Protein 3WI3 (pdb70)

GO terms:
  GO:0000775 chromosome, centromeric region (C, IDA)
  GO:0000785 chromatin (C, IDA)
  GO:0003682 chromatin binding (F, IDA)
  GO:0000727 double-strand break repair via break-induced replication (P, IMP)
  GO:0005634 nucleus (C, HDA)
  GO:0006260 DNA replication (P, IMP)
  GO:0006270 DNA replication initiation (P, IMP)
  GO:0031261 DNA replication preinitiation complex (C, IPI)
  GO:0005515 protein binding (F, IPI)

Organism: Saccharomyces cerevisiae (strain ATCC 204508 / S288c) (NCBI:txid559292)

Foldseek 3Di:
DPDLLLLLLLLLLCQLLVLVDFCQCCQPPSLVVSLVVLCVPVHVPCSLPVSLVSLCVLAAFPVRLCCCQVVVVLQDADPDPSSRVSSVVSCCQQANPDPPRDDCSSVLSSLLSSLSVLLVNLVSLLSNCLSVVNLVCLVPHVSLVRNVVSLVVNQVSLVVLVVDDRVSVVSSVLCNDLVDCNHPNNVLPVPCCVRRCVGNVSVSVSSCCSRPNVD/DLPLLLQLLLLLLCQLLVQDDPCCCVPVPSLVVSQVSLCVPVHVVDSLVVSLVSLCVPQAFPVRLCCCQVVVVLLPADPDVSSRVSSVVSCCQQAVPPPPHDVVSSVLSSLSSSLSVLLVNLVSLLVNCLSVVVLVVLCVSLVRNVVSLVVNQVSLVPLVVDDPPHSVVSSVLCNPLCDCNHLNNVLPRPCCVRRCVGNVSVSVSSCVSRPD/DLQLVLLLLCPLLVQQDQCCCCQVPSLVVLLVVLCPPVHPPPSLVVSLVSLCVLAAFPVRLCCCQVVVVLLPADPDVSSRVSSVVSCCVAAVPDPPHDVVSVVLSSLSSSLSVLLVNLSSLLVNCLSVVNLVVLVSVVRNLVSLVVNLVSVVVLVPDPVHSVVSSVLCNPLCDCNHLNNVLVVPCCVRRCVRRVSSSVSSVVSND

CATH classification: 1.20.58.2130

Radius of gyration: 31.84 Å; Cα contacts (8 Å, |Δi|>4): 754; chains: 3; bounding box: 49×96×80 Å

Nearest PDB structures (foldseek):
  3wi3-assembly3_C  TM=1.005E+00  e=5.062E-27  Saccharomyces cerevisiae S288C
  3wi3-assembly2_B  TM=9.976E-01  e=1.061E-24  Saccharomyces cerevisiae S288C
  3wi3-assembly1_A  TM=9.927E-01  e=1.662E-24  Saccharomyces cerevisiae S288C
  8j09-assembly1_A  TM=9.870E-01  e=1.083E-22  Saccharomyces cerevisiae S288C
  4u5a-assembly2_B  TM=2.852E-01  e=7.194E+00  Plasmodium berghei

InterPro domains:
  IPR013948 DNA replication regulator Sld3, C-terminal [PF08639] (156-646)
  IPR041393 Sld3, N-terminal [PF18523] (6-121)
  IPR042511 DNA replication regulator Sld3 [PTHR28067] (29-653)

Solvent-accessible surface area: 30692 Å² total; per-residue (Å²): 140,117,64,18,106,75,26,3,18,5,35,1,19,38,7,0,6,25,14,114,35,71,2,21,100,1,10,124,47,2,2,65,154,2,37,68,48,0,89,123,135,90,29,89,149,48,15,100,126,18,0,36,56,5,0,82,128,15,15,24,48,29,122,98,4,123,66,32,17,83,88,103,69,6,47,91,105,42,123,36,107,23,1,19,89,36,23,114,84,4,28,52,93,2,28,101,132,18,170,91,108,72,122,50,4,57,46,10,0,17,26,8,1,56,8,23,0,2,8,0,0,1,0,1,0,1,14,0,0,22,17,59,115,50,19,157,49,11,173,137,121,122,51,4,90,37,0,26,55,0,0,12,82,6,8,20,13,38,13,62,14,14,12,98,171,35,66,0,51,106,28,59,126,14,6,66,38,89,75,84,30,38,4,13,31,0,1,8,70,114,0,0,70,61,68,2,56,198,105,6,56,60,0,0,88,28,1,45,74,35,13,52,6,114,95,150,111,58,3,106,75,25,1,16,7,37,2,13,49,8,0,7,35,9,109,54,85,1,29,104,2,11,125,44,2,4,73,145,0,47,66,40,0,92,123,112,89,28,93,147,55,20,109,133,21,1,26,54,10,0,71,106,19,21,21,42,30,117,99,3,123,69,31,19,35,71,26,64,6,18,50,96,39,123,35,108,23,1,18,119,44,3,39,87,1,1,46,112,10,0,32,119,24,174,123,80,48,8,55,9,7,39,13,0,19,30,7,1,59,7,24,0,2,8,0,0,0,0,1,0,1,14,0,0,25,29,68,120,44,17,162,79,29,214,125,46,18,98,32,0,39,53,0,0,9,79,6,6,20,13,40,8,96,19,8,10,133,97,147,44,29,3,104,60,12,59,150,17,8,54,47,100,69,76,44,35,5,16,35,0,0,1,67,106,0,0,64,55,57,2,59,147,106,7,54,47,0,1,90,54,0,38,94,36,20,74,59,130,111,56,3,26,27,38,2,16,48,6,0,5,38,10,98,40,76,1,22,102,2,7,101,41,2,4,50,138,4,56,71,70,6,132,127,130,141,28,89,142,65,16,94,117,21,0,34,58,62,0,82,170,16,27,23,45,23,122,98,3,124,70,33,20,81,83,37,66,6,20,46,85,41,123,41,105,48,1,17,119,39,0,55,101,4,0,47,111,7,0,35,127,27,170,117,83,48,8,53,9,6,38,12,0,19,30,8,1,58,7,24,0,2,8,0,0,2,0,0,0,1,28,0,0,34,40,60,127,52,14,219,89,56,135,47,23,88,29,0,36,48,0,0,42,73,4,27,91,13,40,108,115,18,75,94,117,194,92,77,2,118,84,25,45,134,20,5,75,51,148,74,94,36,36,5,18,44,0,2,8,70,114,0,0,66,68,61,6,58,200,132,0,54,101,0,0,102,60,0,60,122,67,16,160

Structure (mmCIF, N/CA/C/O backbone):
data_3WI3
#
_entry.id   3WI3
#
_cell.length_a   65.264
_cell.length_b   92.820
_cell.length_c   160.870
_cell.angle_alpha   90.000
_cell.angle_beta   90.000
_cell.angle_gamma   90.000
#
_symmetry.space_group_name_H-M   'P 21 21 21'
#
loop_
_entity.id
_entity.type
_entity.pdbx_description
1 polymer 'DNA replication regulator SLD3'
2 non-polymer 'SULFATE ION'
3 non-polymer 1,2-ETHANEDIOL
4 water water
#
loop_
_atom_site.group_PDB
_atom_site.id
_atom_site.type_symbol
_atom_site.label_atom_id
_atom_site.label_alt_id
_atom_site.label_comp_id
_atom_site.label_asym_id
_atom_site.label_entity_id
_atom_site.label_seq_id
_atom_site.pdbx_PDB_ins_code
_atom_site.Cartn_x
_atom_site.Cartn_y
_atom_site.Cartn_z
_atom_site.occupancy
_atom_site.B_iso_or_equiv
_atom_site.auth_seq_id
_atom_site.auth_comp_id
_atom_site.auth_asym_id
_atom_site.auth_atom_id
_atom_site.pdbx_PDB_model_num
ATOM 1 N N . TYR A 1 8 ? 26.005 74.995 85.978 1.00 96.79 154 TYR A N 1
ATOM 2 C CA . TYR A 1 8 ? 27.226 74.395 85.343 1.00 91.21 154 TYR A CA 1
ATOM 3 C C . TYR A 1 8 ? 26.926 73.966 83.920 1.00 88.16 154 TYR A C 1
ATOM 4 O O . TYR A 1 8 ? 26.239 72.963 83.687 1.00 93.74 154 TYR A O 1
ATOM 13 N N . SER A 1 9 ? 27.442 74.726 82.963 1.00 79.61 155 SER A N 1
ATOM 14 C CA . SER A 1 9 ? 27.179 74.424 81.577 1.00 77.69 155 SER A CA 1
ATOM 15 C C . SER A 1 9 ? 27.907 73.120 81.205 1.00 70.22 155 SER A C 1
ATOM 16 O O . SER A 1 9 ? 27.302 72.195 80.613 1.00 67.07 155 SER A O 1
ATOM 19 N N . ASP A 1 10 ? 29.180 73.011 81.598 1.00 61.90 156 ASP A N 1
ATOM 20 C CA . ASP A 1 10 ? 29.997 71.873 81.157 1.00 56.37 156 ASP A CA 1
ATOM 21 C C . ASP A 1 10 ? 29.525 70.610 81.866 1.00 49.67 156 ASP A C 1
ATOM 22 O O . ASP A 1 10 ? 29.497 70.571 83.058 1.00 51.26 156 ASP A O 1
ATOM 27 N N . PRO A 1 11 ? 29.078 69.596 81.121 1.00 49.01 157 PRO A N 1
ATOM 28 C CA . PRO A 1 11 ? 28.552 68.394 81.777 1.00 41.79 157 PRO A CA 1
ATOM 29 C C . PRO A 1 11 ? 29.517 67.731 82.781 1.00 40.66 157 PRO A C 1
ATOM 30 O O . PRO A 1 11 ? 29.067 67.265 83.824 1.00 35.77 157 PRO A O 1
ATOM 34 N N . LYS A 1 12 ? 30.809 67.697 82.485 1.00 40.36 158 LYS A N 1
ATOM 35 C CA . LYS A 1 12 ? 31.755 67.119 83.429 1.00 39.74 158 LYS A CA 1
ATOM 36 C C . LYS A 1 12 ? 31.741 67.885 84.776 1.00 37.91 158 LYS A C 1
ATOM 37 O O . LYS A 1 12 ? 31.812 67.292 85.874 1.00 37.80 158 LYS A O 1
ATOM 43 N N . GLU A 1 13 ? 31.665 69.192 84.713 1.00 35.89 159 GLU A N 1
ATOM 44 C CA . GLU A 1 13 ? 31.596 69.977 85.920 1.00 35.13 159 GLU A CA 1
ATOM 45 C C . GLU A 1 13 ? 30.263 69.799 86.622 1.00 31.87 159 GLU A C 1
ATOM 46 O O . GLU A 1 13 ? 30.208 69.751 87.837 1.00 30.95 159 GLU A O 1
ATOM 52 N N . TYR A 1 14 ? 29.197 69.639 85.861 1.00 30.04 160 TYR A N 1
ATOM 53 C CA . TYR A 1 14 ? 27.875 69.417 86.423 1.00 27.94 160 TYR A CA 1
ATOM 54 C C . TYR A 1 14 ? 27.883 68.134 87.297 1.00 25.89 160 TYR A C 1
ATOM 55 O O . TYR A 1 14 ? 27.422 68.140 88.424 1.00 25.55 160 TYR A O 1
ATOM 64 N N . ILE A 1 15 ? 28.297 67.024 86.744 1.00 24.58 161 ILE A N 1
ATOM 65 C CA . ILE A 1 15 ? 28.252 65.769 87.465 1.00 23.98 161 ILE A CA 1
ATOM 66 C C . ILE A 1 15 ? 29.244 65.778 88.664 1.00 22.85 161 ILE A C 1
ATOM 67 O O . ILE A 1 15 ? 28.896 65.331 89.713 1.00 22.27 161 ILE A O 1
ATOM 72 N N . GLU A 1 16 ? 30.430 66.343 88.518 1.00 24.15 162 GLU A N 1
ATOM 73 C CA . GLU A 1 16 ? 31.343 66.499 89.648 1.00 25.65 162 GLU A CA 1
ATOM 74 C C . GLU A 1 16 ? 30.630 67.244 90.789 1.00 26.71 162 GLU A C 1
ATOM 75 O O . GLU A 1 16 ? 30.615 66.798 91.979 1.00 25.72 162 GLU A O 1
ATOM 81 N N . SER A 1 17 ? 29.985 68.324 90.407 1.00 26.22 163 SER A N 1
ATOM 82 C CA . SER A 1 17 ? 29.184 69.114 91.345 1.00 26.80 163 SER A CA 1
ATOM 83 C C . SER A 1 17 ? 28.085 68.339 91.968 1.00 25.13 163 SER A C 1
ATOM 84 O O . SER A 1 17 ? 27.879 68.453 93.194 1.00 26.77 163 SER A O 1
ATOM 87 N N . LYS A 1 18 ? 27.388 67.522 91.204 1.00 24.19 164 LYS A N 1
ATOM 88 C CA . LYS A 1 18 ? 26.251 66.790 91.785 1.00 24.38 164 LYS A CA 1
ATOM 89 C C . LYS A 1 18 ? 26.677 65.573 92.598 1.00 22.58 164 LYS A C 1
ATOM 90 O O . LYS A 1 18 ? 26.056 65.239 93.599 1.00 22.36 164 LYS A O 1
ATOM 96 N N . TYR A 1 19 ? 27.716 64.885 92.150 1.00 21.10 165 TYR A N 1
ATOM 97 C CA . TYR A 1 19 ? 28.203 63.746 92.898 1.00 19.27 165 TYR A CA 1
ATOM 98 C C . TYR A 1 19 ? 28.648 64.212 94.319 1.00 18.44 165 TYR A C 1
ATOM 99 O O . TYR A 1 19 ? 28.165 63.692 95.347 1.00 18.01 165 TYR A O 1
ATOM 108 N N . TYR A 1 20 ? 29.488 65.225 94.372 1.00 18.62 166 TYR A N 1
ATOM 109 C CA . TYR A 1 20 ? 29.960 65.750 95.635 1.00 18.59 166 TYR A CA 1
ATOM 110 C C . TYR A 1 20 ? 28.904 66.478 96.498 1.00 19.64 166 TYR A C 1
ATOM 111 O O . TYR A 1 20 ? 28.940 66.399 97.707 1.00 19.12 166 TYR A O 1
ATOM 120 N N . ASP A 1 21 ? 27.908 67.084 95.876 1.00 22.91 167 ASP A N 1
ATOM 121 C CA . ASP A 1 21 ? 26.783 67.679 96.600 1.00 25.42 167 ASP A CA 1
ATOM 122 C C . ASP A 1 21 ? 26.075 66.524 97.188 1.00 23.45 167 ASP A C 1
ATOM 123 O O . ASP A 1 21 ? 25.706 66.580 98.357 1.00 23.92 167 ASP A O 1
ATOM 128 N N . ALA A 1 22 ? 25.832 65.481 96.400 1.00 21.78 168 ALA A N 1
ATOM 129 C CA . ALA A 1 22 ? 25.116 64.321 96.965 1.00 21.67 168 ALA A CA 1
ATOM 130 C C . ALA A 1 22 ? 25.837 63.698 98.162 1.00 21.11 168 ALA A C 1
ATOM 131 O O . ALA A 1 22 ? 25.224 63.433 99.236 1.00 21.98 168 ALA A O 1
ATOM 133 N N . LEU A 1 23 ? 27.138 63.516 98.011 1.00 19.33 169 LEU A N 1
ATOM 134 C CA . LEU A 1 23 ? 27.898 62.911 99.079 1.00 18.51 169 LEU A CA 1
ATOM 135 C C . LEU A 1 23 ? 27.934 63.779 100.323 1.00 19.36 169 LEU A C 1
ATOM 136 O O . LEU A 1 23 ? 27.507 63.338 101.371 1.00 19.49 169 LEU A O 1
ATOM 141 N N . PHE A 1 24 ? 28.406 65.014 100.198 1.00 20.39 170 PHE A N 1
ATOM 142 C CA . PHE A 1 24 ? 28.684 65.864 101.350 1.00 21.68 170 PHE A CA 1
ATOM 143 C C . PHE A 1 24 ? 27.469 66.534 101.933 1.00 24.97 170 PHE A C 1
ATOM 144 O O . PHE A 1 24 ? 27.464 67.040 103.067 1.00 26.41 170 PHE A O 1
ATOM 152 N N . SER A 1 25 ? 26.418 66.547 101.167 1.00 28.91 171 SER A N 1
ATOM 153 C CA . SER A 1 25 ? 25.232 67.218 101.594 1.00 32.76 171 SER A CA 1
ATOM 154 C C . SER A 1 25 ? 24.285 66.168 102.092 1.00 35.05 171 SER A C 1
ATOM 155 O O . SER A 1 25 ? 23.387 65.720 101.361 1.00 38.73 171 SER A O 1
ATOM 158 N N . ILE A 1 26 ? 24.463 65.863 103.348 1.00 33.93 172 ILE A N 1
ATOM 159 C CA . ILE A 1 26 ? 24.042 64.614 103.990 1.00 36.87 172 ILE A CA 1
ATOM 160 C C . ILE A 1 26 ? 22.546 64.537 104.325 1.00 37.88 172 ILE A C 1
ATOM 161 O O . ILE A 1 26 ? 21.966 63.473 104.406 1.00 39.98 172 ILE A O 1
ATOM 166 N N . HIS A 1 27 ? 21.939 65.692 104.495 1.00 43.36 173 HIS A N 1
ATOM 167 C CA . HIS A 1 27 ? 20.493 65.825 104.801 1.00 50.20 173 HIS A CA 1
ATOM 168 C C . HIS A 1 27 ? 19.667 65.686 103.488 1.00 54.10 173 HIS A C 1
ATOM 169 O O . HIS A 1 27 ? 18.437 65.706 103.541 1.00 59.37 173 HIS A O 1
ATOM 176 N N . THR A 1 28 ? 20.336 65.625 102.325 1.00 49.39 174 THR A N 1
ATOM 177 C CA . THR A 1 28 ? 19.679 65.580 101.013 1.00 50.09 174 THR A CA 1
ATOM 178 C C . THR A 1 28 ? 19.377 64.174 100.508 1.00 46.04 174 THR A C 1
ATOM 179 O O . THR A 1 28 ? 20.218 63.343 100.476 1.00 41.55 174 THR A O 1
ATOM 183 N N . PRO A 1 29 ? 18.146 63.925 100.064 1.00 50.34 175 PRO A N 1
ATOM 184 C CA . PRO A 1 29 ? 17.885 62.566 99.602 1.00 46.48 175 PRO A CA 1
ATOM 185 C C . PRO A 1 29 ? 18.666 62.167 98.363 1.00 44.47 175 PRO A C 1
ATOM 186 O O . PRO A 1 29 ? 18.755 62.935 97.411 1.00 50.20 175 PRO A O 1
ATOM 190 N N . LEU A 1 30 ? 19.146 60.939 98.336 1.00 38.80 176 LEU A N 1
ATOM 191 C CA . LEU A 1 30 ? 19.710 60.374 97.109 1.00 34.86 176 LEU A CA 1
ATOM 192 C C . LEU A 1 30 ? 18.743 60.248 95.941 1.00 35.42 176 LEU A C 1
ATOM 193 O O . LEU A 1 30 ? 19.121 60.300 94.769 1.00 32.21 176 LEU A O 1
ATOM 198 N N . ALA A 1 31 ? 17.463 60.134 96.258 1.00 38.43 177 ALA A N 1
ATOM 199 C CA . ALA A 1 31 ? 16.445 60.220 95.212 1.00 38.53 177 ALA A CA 1
ATOM 200 C C . ALA A 1 31 ? 16.583 61.450 94.303 1.00 37.44 177 ALA A C 1
ATOM 201 O O . ALA A 1 31 ? 16.255 61.375 93.128 1.00 40.13 177 ALA A O 1
ATOM 203 N N . TYR A 1 32 ? 17.065 62.573 94.823 1.00 38.51 178 TYR A N 1
ATOM 204 C CA . TYR A 1 32 ? 17.273 63.799 93.986 1.00 39.92 178 TYR A CA 1
ATOM 205 C C . TYR A 1 32 ? 18.483 63.587 93.044 1.00 35.30 178 TYR A C 1
ATOM 206 O O . TYR A 1 32 ? 18.441 63.918 91.872 1.00 36.54 178 TYR A O 1
ATOM 215 N N . PHE A 1 33 ? 19.566 63.012 93.543 1.00 30.61 179 PHE A N 1
ATOM 216 C CA . PHE A 1 33 ? 20.682 62.664 92.682 1.00 27.45 179 PHE A CA 1
ATOM 217 C C . PHE A 1 33 ? 20.184 61.802 91.530 1.00 28.38 179 PHE A C 1
ATOM 218 O O . PHE A 1 33 ? 20.566 62.032 90.391 1.00 28.99 179 PHE A O 1
ATOM 226 N N . VAL A 1 34 ? 19.305 60.857 91.794 1.00 29.13 180 VAL A N 1
ATOM 227 C CA . VAL A 1 34 ? 18.961 59.931 90.768 1.00 32.37 180 VAL A CA 1
ATOM 228 C C . VAL A 1 34 ? 17.946 60.478 89.814 1.00 38.22 180 VAL A C 1
ATOM 229 O O . VAL A 1 34 ? 18.117 60.355 88.619 1.00 41.22 180 VAL A O 1
ATOM 233 N N . LYS A 1 35 ? 16.837 60.990 90.330 1.00 45.87 181 LYS A N 1
ATOM 234 C CA . LYS A 1 35 ? 15.722 61.398 89.457 1.00 48.12 181 LYS A CA 1
ATOM 235 C C . LYS A 1 35 ? 15.925 62.736 88.795 1.00 44.56 181 LYS A C 1
ATOM 236 O O . LYS A 1 35 ? 15.330 63.018 87.779 1.00 44.61 181 LYS A O 1
ATOM 242 N N . SER A 1 36 ? 16.802 63.544 89.359 1.00 40.34 182 SER A N 1
ATOM 243 C CA . SER A 1 36 ? 17.066 64.835 88.818 1.00 38.49 182 SER A CA 1
ATOM 244 C C . SER A 1 36 ? 18.457 64.931 88.237 1.00 35.20 182 SER A C 1
ATOM 245 O O . SER A 1 36 ? 18.597 65.148 87.068 1.00 35.66 182 SER A O 1
ATOM 248 N N . ASN A 1 37 ? 19.498 64.722 89.010 1.00 33.40 183 ASN A N 1
ATOM 249 C CA . ASN A 1 37 ? 20.859 64.935 88.458 1.00 32.06 183 ASN A CA 1
ATOM 250 C C . ASN A 1 37 ? 21.281 63.948 87.353 1.00 31.03 183 ASN A C 1
ATOM 251 O O . ASN A 1 37 ? 21.789 64.315 86.314 1.00 31.60 183 ASN A O 1
ATOM 256 N N . LEU A 1 38 ? 21.075 62.682 87.578 1.00 30.91 184 LEU A N 1
ATOM 257 C CA . LEU A 1 38 ? 21.504 61.714 86.598 1.00 30.81 184 LEU A CA 1
ATOM 258 C C . LEU A 1 38 ? 20.695 61.843 85.324 1.00 31.26 184 LEU A C 1
ATOM 259 O O . LEU A 1 38 ? 21.270 61.749 84.232 1.00 30.36 184 LEU A O 1
ATOM 264 N N . VAL A 1 39 ? 19.386 62.079 85.465 1.00 31.72 185 VAL A N 1
ATOM 265 C CA . VAL A 1 39 ? 18.520 62.240 84.317 1.00 32.94 185 VAL A CA 1
ATOM 266 C C . VAL A 1 39 ? 19.005 63.433 83.493 1.00 35.21 185 VAL A C 1
ATOM 267 O O . VAL A 1 39 ? 19.204 63.297 82.275 1.00 37.10 185 VAL A O 1
ATOM 271 N N . ARG A 1 40 ? 19.198 64.604 84.112 1.00 36.07 186 ARG A N 1
ATOM 272 C CA . ARG A 1 40 ? 19.641 65.761 83.339 1.00 38.08 186 ARG A CA 1
ATOM 273 C C . ARG A 1 40 ? 20.957 65.492 82.621 1.00 35.98 186 ARG A C 1
ATOM 274 O O . ARG A 1 40 ? 21.165 65.913 81.471 1.00 36.45 186 ARG A O 1
ATOM 282 N N . LEU A 1 41 ? 21.863 64.788 83.278 1.00 33.56 187 LEU A N 1
ATOM 283 C CA . LEU A 1 41 ? 23.177 64.533 82.664 1.00 31.53 187 LEU A CA 1
ATOM 284 C C . LEU A 1 41 ? 22.981 63.655 81.441 1.00 31.41 187 LEU A C 1
ATOM 285 O O . LEU A 1 41 ? 23.665 63.777 80.449 1.00 32.64 187 LEU A O 1
ATOM 290 N N . LYS A 1 42 ? 22.086 62.707 81.557 1.00 31.24 188 LYS A N 1
ATOM 291 C CA . LYS A 1 42 ? 21.874 61.728 80.512 1.00 30.99 188 LYS A CA 1
ATOM 292 C C . LYS A 1 42 ? 21.266 62.456 79.307 1.00 31.88 188 LYS A C 1
ATOM 293 O O . LYS A 1 42 ? 21.765 62.308 78.182 1.00 30.82 188 LYS A O 1
ATOM 299 N N . ASN A 1 43 ? 20.278 63.314 79.563 1.00 32.63 189 ASN A N 1
ATOM 300 C CA . ASN A 1 43 ? 19.696 64.171 78.511 1.00 34.36 189 ASN A CA 1
ATOM 301 C C . ASN A 1 43 ? 20.715 64.964 77.766 1.00 33.45 189 ASN A C 1
ATOM 302 O O . ASN A 1 43 ? 20.726 64.982 76.541 1.00 33.87 189 ASN A O 1
ATOM 307 N N . THR A 1 44 ? 21.583 65.620 78.486 1.00 32.39 190 THR A N 1
ATOM 308 C CA . THR A 1 44 ? 22.619 66.434 77.871 1.00 32.58 190 THR A CA 1
ATOM 309 C C . THR A 1 44 ? 23.527 65.572 76.987 1.00 30.85 190 THR A C 1
ATOM 310 O O . THR A 1 44 ? 23.933 66.004 75.915 1.00 30.21 190 THR A O 1
ATOM 314 N N . CYS A 1 45 ? 23.843 64.355 77.432 1.00 29.07 191 CYS A N 1
ATOM 315 C CA . CYS A 1 45 ? 24.673 63.499 76.591 1.00 28.91 191 CYS A CA 1
ATOM 316 C C . CYS A 1 45 ? 23.873 63.035 75.380 1.00 30.46 191 CYS A C 1
ATOM 317 O O . CYS A 1 45 ? 24.402 62.958 74.274 1.00 30.53 191 CYS A O 1
ATOM 320 N N . ARG A 1 46 ? 22.599 62.726 75.572 1.00 32.21 192 ARG A N 1
ATOM 321 C CA . ARG A 1 46 ? 21.754 62.327 74.468 1.00 35.13 192 ARG A CA 1
ATOM 322 C C . ARG A 1 46 ? 21.825 63.388 73.353 1.00 36.09 192 ARG A C 1
ATOM 323 O O . ARG A 1 46 ? 22.157 63.085 72.219 1.00 36.80 192 ARG A O 1
ATOM 331 N N . THR A 1 47 ? 21.611 64.645 73.717 1.00 36.24 193 THR A N 1
ATOM 332 C CA . THR A 1 47 ? 21.648 65.788 72.801 1.00 37.27 193 THR A CA 1
ATOM 333 C C . THR A 1 47 ? 23.010 66.074 72.196 1.00 37.12 193 THR A C 1
ATOM 334 O O . THR A 1 47 ? 23.128 66.389 71.039 1.00 38.72 193 THR A O 1
ATOM 338 N N . LYS A 1 48 ? 24.047 66.000 72.983 1.00 37.12 194 LYS A N 1
ATOM 339 C CA . LYS A 1 48 ? 25.375 66.330 72.534 1.00 38.72 194 LYS A CA 1
ATOM 340 C C . LYS A 1 48 ? 25.957 65.223 71.648 1.00 38.24 194 LYS A C 1
ATOM 341 O O . LYS A 1 48 ? 26.481 65.495 70.577 1.00 39.44 194 LYS A O 1
ATOM 347 N N . TYR A 1 49 ? 25.842 63.971 72.070 1.00 36.78 195 TYR A N 1
ATOM 348 C CA . TYR A 1 49 ? 26.519 62.874 71.381 1.00 36.46 195 TYR A CA 1
ATOM 349 C C . TYR A 1 49 ? 25.588 62.106 70.449 1.00 35.93 195 TYR A C 1
ATOM 350 O O . TYR A 1 49 ? 26.051 61.364 69.630 1.00 37.24 195 TYR A O 1
ATOM 359 N N . GLY A 1 50 ? 24.290 62.276 70.570 1.00 35.72 196 GLY A N 1
ATOM 360 C CA . GLY A 1 50 ? 23.352 61.626 69.649 1.00 35.99 196 GLY A CA 1
ATOM 361 C C . GLY A 1 50 ? 22.784 60.402 70.284 1.00 34.91 196 GLY A C 1
ATOM 362 O O . GLY A 1 50 ? 23.398 59.840 71.170 1.00 33.51 196 GLY A O 1
ATOM 363 N N . SER A 1 51 ? 21.616 59.965 69.845 1.00 36.14 197 SER A N 1
ATOM 364 C CA . SER A 1 51 ? 21.008 58.755 70.395 1.00 36.48 197 SER A CA 1
ATOM 365 C C . SER A 1 51 ? 21.785 57.470 70.038 1.00 35.83 197 SER A C 1
ATOM 366 O O . SER A 1 51 ? 21.698 56.477 70.735 1.00 34.84 197 SER A O 1
ATOM 369 N N . ASP A 1 52 ? 22.599 57.510 69.018 1.00 37.21 198 ASP A N 1
ATOM 370 C CA . ASP A 1 52 ? 23.328 56.316 68.656 1.00 39.64 198 ASP A CA 1
ATOM 371 C C . ASP A 1 52 ? 24.310 55.880 69.672 1.00 38.85 198 ASP A C 1
ATOM 372 O O . ASP A 1 52 ? 24.360 54.711 70.010 1.00 39.32 198 ASP A O 1
ATOM 377 N N . SER A 1 53 ? 25.097 56.832 70.134 1.00 40.46 199 SER A N 1
ATOM 378 C CA . SER A 1 53 ? 26.305 56.576 70.871 1.00 40.11 199 SER A CA 1
ATOM 379 C C . SER A 1 53 ? 26.468 57.304 72.239 1.00 38.62 199 SER A C 1
ATOM 380 O O . SER A 1 53 ? 27.568 57.325 72.788 1.00 40.75 199 SER A O 1
ATOM 383 N N . TYR A 1 54 ? 25.415 57.905 72.783 1.00 37.19 200 TYR A N 1
ATOM 384 C CA . TYR A 1 54 ? 25.497 58.666 74.046 1.00 34.60 200 TYR A CA 1
ATOM 385 C C . TYR A 1 54 ? 25.690 57.805 75.264 1.00 33.44 200 TYR A C 1
ATOM 386 O O . TYR A 1 54 ? 26.287 58.262 76.265 1.00 31.62 200 TYR A O 1
ATOM 395 N N . LYS A 1 55 ? 25.194 56.584 75.222 1.00 33.70 201 LYS A N 1
ATOM 396 C CA . LYS A 1 55 ? 25.348 55.683 76.370 1.00 32.07 201 LYS A CA 1
ATOM 397 C C . LYS A 1 55 ? 26.810 55.533 76.743 1.00 29.63 201 LYS A C 1
ATOM 398 O O . LYS A 1 55 ? 27.133 55.480 77.896 1.00 28.28 201 LYS A O 1
ATOM 404 N N . ILE A 1 56 ? 27.681 55.487 75.764 1.00 29.16 202 ILE A N 1
ATOM 405 C CA . ILE A 1 56 ? 29.070 55.335 76.008 1.00 29.01 202 ILE A CA 1
ATOM 406 C C . ILE A 1 56 ? 29.639 56.529 76.705 1.00 28.42 202 ILE A C 1
ATOM 407 O O . ILE A 1 56 ? 30.331 56.389 77.732 1.00 29.67 202 ILE A O 1
ATOM 412 N N . ALA A 1 57 ? 29.384 57.727 76.192 1.00 28.21 203 ALA A N 1
ATOM 413 C CA . ALA A 1 57 ? 29.886 58.928 76.855 1.00 27.30 203 ALA A CA 1
ATOM 414 C C . ALA A 1 57 ? 29.274 59.129 78.229 1.00 26.10 203 ALA A C 1
ATOM 415 O O . ALA A 1 57 ? 29.953 59.614 79.109 1.00 25.87 203 ALA A O 1
ATOM 417 N N . TYR A 1 58 ? 27.994 58.811 78.400 1.00 25.82 204 TYR A N 1
ATOM 418 C CA . TYR A 1 58 ? 27.326 58.965 79.697 1.00 25.53 204 TYR A CA 1
ATOM 419 C C . TYR A 1 58 ? 28.028 58.060 80.714 1.00 25.29 204 TYR A C 1
ATOM 420 O O . TYR A 1 58 ? 28.413 58.502 81.782 1.00 23.27 204 TYR A O 1
ATOM 429 N N . GLN A 1 59 ? 28.231 56.809 80.315 1.00 26.25 205 GLN A N 1
ATOM 430 C CA . GLN A 1 59 ? 28.925 55.860 81.124 1.00 26.73 205 GLN A CA 1
ATOM 431 C C . GLN A 1 59 ? 30.299 56.374 81.500 1.00 25.73 205 GLN A C 1
ATOM 432 O O . GLN A 1 59 ? 30.648 56.342 82.652 1.00 25.51 205 GLN A O 1
ATOM 438 N N . ALA A 1 60 ? 31.054 56.931 80.561 1.00 26.20 206 ALA A N 1
ATOM 439 C CA . ALA A 1 60 ? 32.394 57.421 80.886 1.00 25.70 206 ALA A CA 1
ATOM 440 C C . ALA A 1 60 ? 32.363 58.531 81.906 1.00 25.93 206 ALA A C 1
ATOM 441 O O . ALA A 1 60 ? 33.239 58.631 82.774 1.00 25.66 206 ALA A O 1
ATOM 443 N N . MET A 1 61 ? 31.349 59.350 81.837 1.00 26.78 207 MET A N 1
ATOM 444 C CA . MET A 1 61 ? 31.268 60.435 82.777 1.00 26.80 207 MET A CA 1
ATOM 445 C C . MET A 1 61 ? 30.982 59.918 84.184 1.00 26.28 207 MET A C 1
ATOM 446 O O . MET A 1 61 ? 31.520 60.466 85.125 1.00 24.10 207 MET A O 1
ATOM 451 N N . LEU A 1 62 ? 30.092 58.916 84.317 1.00 26.31 208 LEU A N 1
ATOM 452 C CA . LEU A 1 62 ? 29.776 58.293 85.618 1.00 25.51 208 LEU A CA 1
ATOM 453 C C . LEU A 1 62 ? 30.972 57.522 86.218 1.00 25.43 208 LEU A C 1
ATOM 454 O O . LEU A 1 62 ? 31.245 57.554 87.413 1.00 24.86 208 LEU A O 1
ATOM 459 N N . GLN A 1 63 ? 31.649 56.779 85.353 1.00 26.36 209 GLN A N 1
ATOM 460 C CA . GLN A 1 63 ? 32.718 55.903 85.716 1.00 26.50 209 GLN A CA 1
ATOM 461 C C . GLN A 1 63 ? 33.861 56.709 86.360 1.00 26.26 209 GLN A C 1
ATOM 462 O O . GLN A 1 63 ? 34.645 56.172 87.194 1.00 24.87 209 GLN A O 1
ATOM 468 N N . LYS A 1 64 ? 33.965 57.984 86.038 1.00 24.30 210 LYS A N 1
ATOM 469 C CA . LYS A 1 64 ? 34.960 58.765 86.662 1.00 26.02 210 LYS A CA 1
ATOM 470 C C . LYS A 1 64 ? 34.865 58.734 88.213 1.00 26.11 210 LYS A C 1
ATOM 471 O O . LYS A 1 64 ? 35.900 58.847 88.891 1.00 25.96 210 LYS A O 1
ATOM 477 N N . PHE A 1 65 ? 33.637 58.653 88.760 1.00 23.55 211 PHE A N 1
ATOM 478 C CA . PHE A 1 65 ? 33.427 58.740 90.181 1.00 21.62 211 PHE A CA 1
ATOM 479 C C . PHE A 1 65 ? 33.376 57.348 90.817 1.00 22.24 211 PHE A C 1
ATOM 480 O O . PHE A 1 65 ? 33.229 57.211 92.037 1.00 21.74 211 PHE A O 1
ATOM 488 N N . LEU A 1 66 ? 33.533 56.309 89.994 1.00 23.68 212 LEU A N 1
ATOM 489 C CA . LEU A 1 66 ? 33.452 54.931 90.448 1.00 23.49 212 LEU A CA 1
ATOM 490 C C . LEU A 1 66 ? 34.753 54.580 91.058 1.00 23.93 212 LEU A C 1
ATOM 491 O O . LEU A 1 66 ? 35.781 54.912 90.519 1.00 27.03 212 LEU A O 1
ATOM 496 N N . LEU A 1 67 ? 34.719 53.940 92.214 1.00 23.01 213 LEU A N 1
ATOM 497 C CA . LEU A 1 67 ? 35.903 53.717 93.011 1.00 22.34 213 LEU A CA 1
ATOM 498 C C . LEU A 1 67 ? 36.127 52.240 93.023 1.00 22.88 213 LEU A C 1
ATOM 499 O O . LEU A 1 67 ? 35.200 51.508 93.322 1.00 23.24 213 LEU A O 1
ATOM 504 N N . SER A 1 68 ? 37.324 51.794 92.645 1.00 22.39 214 SER A N 1
ATOM 505 C CA . SER A 1 68 ? 37.651 50.417 92.862 1.00 24.60 214 SER A CA 1
ATOM 506 C C . SER A 1 68 ? 37.575 50.156 94.388 1.00 25.54 214 SER A C 1
ATOM 507 O O . SER A 1 68 ? 37.771 51.084 95.181 1.00 24.78 214 SER A O 1
ATOM 510 N N . ILE A 1 69 ? 37.249 48.932 94.776 1.00 26.85 215 ILE A N 1
ATOM 511 C CA . ILE A 1 69 ? 37.302 48.513 96.183 1.00 30.87 215 ILE A CA 1
ATOM 512 C C . ILE A 1 69 ? 38.674 48.918 96.834 1.00 30.65 215 ILE A C 1
ATOM 513 O O . ILE A 1 69 ? 38.691 49.329 97.981 1.00 28.77 215 ILE A O 1
ATOM 518 N N . VAL A 1 70 ? 39.798 48.840 96.130 1.00 31.19 216 VAL A N 1
ATOM 519 C CA . VAL A 1 70 ? 41.069 49.250 96.751 1.00 33.50 216 VAL A CA 1
ATOM 520 C C . VAL A 1 70 ? 41.105 50.760 96.981 1.00 32.15 216 VAL A C 1
ATOM 521 O O . VAL A 1 70 ? 41.641 51.219 97.969 1.00 32.45 216 VAL A O 1
ATOM 525 N N . GLN A 1 71 ? 40.570 51.540 96.034 1.00 28.71 217 GLN A N 1
ATOM 526 C CA . GLN A 1 71 ? 40.600 52.975 96.158 1.00 26.07 217 GLN A CA 1
ATOM 527 C C . GLN A 1 71 ? 39.634 53.459 97.243 1.00 23.93 217 GLN A C 1
ATOM 528 O O . GLN A 1 71 ? 39.916 54.424 97.965 1.00 21.96 217 GLN A O 1
ATOM 534 N N . PHE A 1 72 ? 38.525 52.737 97.370 1.00 23.19 218 PHE A N 1
ATOM 535 C CA . PHE A 1 72 ? 37.495 53.035 98.359 1.00 22.84 218 PHE A CA 1
ATOM 536 C C . PHE A 1 72 ? 38.022 52.881 99.776 1.00 22.76 218 PHE A C 1
ATOM 537 O O . PHE A 1 72 ? 37.822 53.753 100.636 1.00 22.35 218 PHE A O 1
ATOM 545 N N . LYS A 1 73 ? 38.717 51.774 99.991 1.00 23.59 219 LYS A N 1
ATOM 546 C CA . LYS A 1 73 ? 39.395 51.429 101.275 1.00 23.75 219 LYS A CA 1
ATOM 547 C C . LYS A 1 73 ? 40.419 52.492 101.657 1.00 22.46 219 LYS A C 1
ATOM 548 O O . LYS A 1 73 ? 40.501 52.919 102.803 1.00 23.52 219 LYS A O 1
ATOM 554 N N . ASP A 1 74 ? 41.158 52.964 100.716 1.00 21.88 220 ASP A N 1
ATOM 555 C CA . ASP A 1 74 ? 42.105 54.004 101.030 1.00 22.64 220 ASP A CA 1
ATOM 556 C C . ASP A 1 74 ? 41.374 55.316 101.386 1.00 21.96 220 ASP A C 1
ATOM 557 O O . ASP A 1 74 ? 41.738 55.953 102.398 1.00 22.79 220 ASP A O 1
ATOM 562 N N . ARG A 1 75 ? 40.365 55.723 100.553 1.00 19.49 221 ARG A N 1
ATOM 563 C CA . ARG A 1 75 ? 39.607 56.933 100.725 1.00 17.68 221 ARG A CA 1
ATOM 564 C C . ARG A 1 75 ? 39.016 56.962 102.112 1.00 16.51 221 ARG A C 1
ATOM 565 O O . ARG A 1 75 ? 39.092 57.987 102.842 1.00 15.53 221 ARG A O 1
ATOM 573 N N . HIS A 1 76 ? 38.510 55.835 102.543 1.00 16.75 222 HIS A N 1
ATOM 574 C CA . HIS A 1 76 ? 37.796 55.783 103.811 1.00 16.28 222 HIS A CA 1
ATOM 575 C C . HIS A 1 76 ? 38.594 55.380 105.069 1.00 17.59 222 HIS A C 1
ATOM 576 O O . HIS A 1 76 ? 38.482 56.017 106.133 1.00 19.88 222 HIS A O 1
ATOM 583 N N . ASP A 1 77 ? 39.489 54.450 104.977 1.00 17.68 223 ASP A N 1
ATOM 584 C CA . ASP A 1 77 ? 40.296 54.103 106.160 1.00 17.57 223 ASP A CA 1
ATOM 585 C C . ASP A 1 77 ? 41.186 55.249 106.555 1.00 16.80 223 ASP A C 1
ATOM 586 O O . ASP A 1 77 ? 41.489 55.393 107.748 1.00 16.24 223 ASP A O 1
ATOM 591 N N . ASN A 1 78 ? 41.646 56.034 105.573 1.00 16.27 224 ASN A N 1
ATOM 592 C CA . ASN A 1 78 ? 42.577 57.132 105.847 1.00 16.28 224 ASN A CA 1
ATOM 593 C C . ASN A 1 78 ? 41.884 58.495 105.880 1.00 15.71 224 ASN A C 1
ATOM 594 O O . ASN A 1 78 ? 42.550 59.528 105.928 1.00 15.86 224 ASN A O 1
ATOM 599 N N . ARG A 1 79 ? 40.535 58.495 105.809 1.00 15.24 225 ARG A N 1
ATOM 600 C CA . ARG A 1 79 ? 39.737 59.705 105.962 1.00 14.45 225 ARG A CA 1
ATOM 601 C C . ARG A 1 79 ? 40.103 60.790 104.977 1.00 14.23 225 ARG A C 1
ATOM 602 O O . ARG A 1 79 ? 40.285 61.933 105.341 1.00 13.88 225 ARG A O 1
ATOM 610 N N . LEU A 1 80 ? 40.192 60.397 103.714 1.00 14.50 226 LEU A N 1
ATOM 611 C CA . LEU A 1 80 ? 40.646 61.297 102.678 1.00 14.50 226 LEU A CA 1
ATOM 612 C C . LEU A 1 80 ? 39.634 62.368 102.392 1.00 14.55 226 LEU A C 1
ATOM 613 O O . LEU A 1 80 ? 39.970 63.434 101.885 1.00 14.43 226 LEU A O 1
ATOM 618 N N . LEU A 1 81 ? 38.405 62.095 102.760 1.00 14.61 227 LEU A N 1
ATOM 619 C CA . LEU A 1 81 ? 37.342 62.992 102.526 1.00 15.36 227 LEU A CA 1
ATOM 620 C C . LEU A 1 81 ? 37.456 64.250 103.399 1.00 15.81 227 LEU A C 1
ATOM 621 O O . LEU A 1 81 ? 36.799 65.242 103.089 1.00 17.91 227 LEU A O 1
ATOM 626 N N . LEU A 1 82 ? 38.272 64.242 104.425 1.00 15.47 228 LEU A N 1
ATOM 627 C CA . LEU A 1 82 ? 38.568 65.426 105.248 1.00 15.49 228 LEU A CA 1
ATOM 628 C C . LEU A 1 82 ? 39.562 66.375 104.591 1.00 16.69 228 LEU A C 1
ATOM 629 O O . LEU A 1 82 ? 39.690 67.523 105.006 1.00 15.98 228 LEU A O 1
ATOM 634 N N . GLU A 1 83 ? 40.257 65.897 103.542 1.00 17.14 229 GLU A N 1
ATOM 635 C CA . GLU A 1 83 ? 41.407 66.615 103.005 1.00 18.08 229 GLU A CA 1
ATOM 636 C C . GLU A 1 83 ? 41.017 67.443 101.805 1.00 18.78 229 GLU A C 1
ATOM 637 O O . GLU A 1 83 ? 40.039 67.124 101.150 1.00 17.53 229 GLU A O 1
ATOM 643 N N . PRO A 1 84 ? 41.731 68.590 101.559 1.00 20.42 230 PRO A N 1
ATOM 644 C CA . PRO A 1 84 ? 41.377 69.409 100.399 1.00 21.62 230 PRO A CA 1
ATOM 645 C C . PRO A 1 84 ? 41.396 68.609 99.100 1.00 22.09 230 PRO A C 1
ATOM 646 O O . PRO A 1 84 ? 42.294 67.818 98.881 1.00 23.19 230 PRO A O 1
ATOM 650 N N . PHE A 1 85 ? 40.398 68.806 98.262 1.00 23.58 231 PHE A N 1
ATOM 651 C CA . PHE A 1 85 ? 40.373 68.279 96.888 1.00 24.02 231 PHE A CA 1
ATOM 652 C C . PHE A 1 85 ? 41.068 69.302 96.018 1.00 26.29 231 PHE A C 1
ATOM 653 O O . PHE A 1 85 ? 40.946 70.514 96.233 1.00 27.51 231 PHE A O 1
ATOM 661 N N . SER A 1 86 ? 41.821 68.833 95.031 1.00 28.23 232 SER A N 1
ATOM 662 C CA . SER A 1 86 ? 42.525 69.759 94.168 1.00 30.00 232 SER A CA 1
ATOM 663 C C . SER A 1 86 ? 41.512 70.418 93.241 1.00 30.10 232 SER A C 1
ATOM 664 O O . SER A 1 86 ? 41.674 71.583 92.904 1.00 34.80 232 SER A O 1
ATOM 667 N N . SER A 1 87 ? 40.452 69.726 92.873 1.00 27.16 233 SER A N 1
ATOM 668 C CA . SER A 1 87 ? 39.359 70.385 92.170 1.00 27.83 233 SER A CA 1
ATOM 669 C C . SER A 1 87 ? 38.470 71.304 93.017 1.00 28.17 233 SER A C 1
ATOM 670 O O . SER A 1 87 ? 37.861 70.867 93.968 1.00 28.30 233 SER A O 1
ATOM 673 N N . PRO A 1 88 ? 38.342 72.587 92.681 1.00 29.60 234 PRO A N 1
ATOM 674 C CA . PRO A 1 88 ? 37.581 73.487 93.564 1.00 29.09 234 PRO A CA 1
ATOM 675 C C . PRO A 1 88 ? 36.085 73.238 93.641 1.00 28.32 234 PRO A C 1
ATOM 676 O O . PRO A 1 88 ? 35.426 73.712 94.574 1.00 27.57 234 PRO A O 1
ATOM 680 N N . ILE A 1 89 ? 35.532 72.479 92.726 1.00 28.70 235 ILE A N 1
ATOM 681 C CA . ILE A 1 89 ? 34.092 72.186 92.822 1.00 29.28 235 ILE A CA 1
ATOM 682 C C . ILE A 1 89 ? 33.782 71.184 93.932 1.00 28.18 235 ILE A C 1
ATOM 683 O O . ILE A 1 89 ? 32.948 71.413 94.802 1.00 29.55 235 ILE A O 1
ATOM 688 N N . ALA A 1 90 ? 34.471 70.044 93.901 1.00 26.80 236 ALA A N 1
ATOM 689 C CA . ALA A 1 90 ? 34.384 69.083 94.978 1.00 24.21 236 ALA A CA 1
ATOM 690 C C . ALA A 1 90 ? 34.798 69.761 96.307 1.00 24.01 236 ALA A C 1
ATOM 691 O O . ALA A 1 90 ? 34.185 69.518 97.389 1.00 23.33 236 ALA A O 1
ATOM 693 N N . ASP A 1 91 ? 35.850 70.556 96.268 1.00 22.98 237 ASP A N 1
ATOM 694 C CA . ASP A 1 91 ? 36.397 71.069 97.522 1.00 23.43 237 ASP A CA 1
ATOM 695 C C . ASP A 1 91 ? 35.501 71.997 98.314 1.00 23.93 237 ASP A C 1
ATOM 696 O O . ASP A 1 91 ? 35.514 71.982 99.519 1.00 23.36 237 ASP A O 1
ATOM 701 N N . GLU A 1 92 ? 34.757 72.806 97.610 1.00 25.90 238 GLU A N 1
ATOM 702 C CA . GLU A 1 92 ? 33.706 73.639 98.178 1.00 27.60 238 GLU A CA 1
ATOM 703 C C . GLU A 1 92 ? 32.686 72.811 98.928 1.00 24.34 238 GLU A C 1
ATOM 704 O O . GLU A 1 92 ? 32.206 73.209 99.965 1.00 23.03 238 GLU A O 1
ATOM 710 N N . LYS A 1 93 ? 32.283 71.695 98.357 1.00 23.32 239 LYS A N 1
ATOM 711 C CA . LYS A 1 93 ? 31.236 70.884 98.991 1.00 23.15 239 LYS A CA 1
ATOM 712 C C . LYS A 1 93 ? 31.790 70.250 100.236 1.00 21.04 239 LYS A C 1
ATOM 713 O O . LYS A 1 93 ? 31.072 70.178 101.257 1.00 19.95 239 LYS A O 1
ATOM 719 N N . ARG A 1 94 ? 33.076 69.861 100.190 1.00 19.81 240 ARG A N 1
ATOM 720 C CA . ARG A 1 94 ? 33.738 69.334 101.381 1.00 20.21 240 ARG A CA 1
ATOM 721 C C . ARG A 1 94 ? 33.734 70.408 102.462 1.00 21.70 240 ARG A C 1
ATOM 722 O O . ARG A 1 94 ? 33.377 70.131 103.580 1.00 20.71 240 ARG A O 1
ATOM 730 N N . LYS A 1 95 ? 34.076 71.645 102.105 1.00 24.19 241 LYS A N 1
ATOM 731 C CA . LYS A 1 95 ? 34.218 72.670 103.104 1.00 26.05 241 LYS A CA 1
ATOM 732 C C . LYS A 1 95 ? 32.910 73.019 103.740 1.00 24.18 241 LYS A C 1
ATOM 733 O O . LYS A 1 95 ? 32.857 73.255 104.903 1.00 23.40 241 LYS A O 1
ATOM 739 N N . ASN A 1 96 ? 31.867 73.057 102.957 1.00 22.88 242 ASN A N 1
ATOM 740 C CA . ASN A 1 96 ? 30.558 73.361 103.482 1.00 23.25 242 ASN A CA 1
ATOM 741 C C . ASN A 1 96 ? 30.093 72.318 104.479 1.00 21.50 242 ASN A C 1
ATOM 742 O O . ASN A 1 96 ? 29.465 72.627 105.514 1.00 21.17 242 ASN A O 1
ATOM 747 N N . CYS A 1 97 ? 30.431 71.086 104.196 1.00 19.96 243 CYS A N 1
ATOM 748 C CA . CYS A 1 97 ? 30.116 70.002 105.108 1.00 19.69 243 CYS A CA 1
ATOM 749 C C . CYS A 1 97 ? 30.888 70.166 106.432 1.00 19.85 243 CYS A C 1
ATOM 750 O O . CYS A 1 97 ? 30.331 70.095 107.526 1.00 20.76 243 CYS A O 1
ATOM 753 N N . LEU A 1 98 ? 32.176 70.439 106.345 1.00 19.99 244 LEU A N 1
ATOM 754 C CA . LEU A 1 98 ? 32.959 70.662 107.545 1.00 20.56 244 LEU A CA 1
ATOM 755 C C . LEU A 1 98 ? 32.512 71.890 108.327 1.00 21.95 244 LEU A C 1
ATOM 756 O O . LEU A 1 98 ? 32.533 71.882 109.536 1.00 23.48 244 LEU A O 1
ATOM 761 N N . THR A 1 99 ? 32.137 72.955 107.652 1.00 22.95 245 THR A N 1
ATOM 762 C CA . THR A 1 99 ? 31.690 74.176 108.312 1.00 24.38 245 THR A CA 1
ATOM 763 C C . THR A 1 99 ? 30.438 73.852 109.116 1.00 25.08 245 THR A C 1
ATOM 764 O O . THR A 1 99 ? 30.337 74.241 110.263 1.00 24.18 245 THR A O 1
ATOM 768 N N . LYS A 1 100 ? 29.540 73.083 108.515 1.00 25.12 246 LYS A N 1
ATOM 769 C CA . LYS A 1 100 ? 28.281 72.813 109.131 1.00 27.08 246 LYS A CA 1
ATOM 770 C C . LYS A 1 100 ? 28.456 71.883 110.308 1.00 27.06 246 LYS A C 1
ATOM 771 O O . LYS A 1 100 ? 27.975 72.195 111.392 1.00 29.17 246 LYS A O 1
ATOM 777 N N . PHE A 1 101 ? 29.186 70.770 110.153 1.00 25.41 247 PHE A N 1
ATOM 778 C CA . PHE A 1 101 ? 29.242 69.718 111.211 1.00 23.94 247 PHE A CA 1
ATOM 779 C C . PHE A 1 101 ? 30.458 69.671 112.110 1.00 24.12 247 PHE A C 1
ATOM 780 O O . PHE A 1 101 ? 30.390 69.091 113.223 1.00 24.19 247 PHE A O 1
ATOM 788 N N . VAL A 1 102 ? 31.549 70.333 111.733 1.00 24.03 248 VAL A N 1
ATOM 789 C CA . VAL A 1 102 ? 32.668 70.388 112.631 1.00 23.88 248 VAL A CA 1
ATOM 790 C C . VAL A 1 102 ? 33.140 71.750 113.089 1.00 26.78 248 VAL A C 1
ATOM 791 O O . VAL A 1 102 ? 33.794 71.802 114.125 1.00 28.94 248 VAL A O 1
ATOM 795 N N . ILE A 1 103 ? 32.919 72.841 112.336 1.00 27.46 249 ILE A N 1
ATOM 796 C CA . ILE A 1 103 ? 33.336 74.123 112.772 1.00 28.68 249 ILE A CA 1
ATOM 797 C C . ILE A 1 103 ? 32.230 74.869 113.496 1.00 31.51 249 ILE A C 1
ATOM 798 O O . ILE A 1 103 ? 32.419 75.347 114.570 1.00 30.60 249 ILE A O 1
ATOM 803 N N . GLN A 1 104 ? 31.053 74.959 112.906 1.00 35.61 250 GLN A N 1
ATOM 804 C CA . GLN A 1 104 ? 30.022 75.863 113.421 1.00 37.82 250 GLN A CA 1
ATOM 805 C C . GLN A 1 104 ? 29.125 75.211 114.396 1.00 37.63 250 GLN A C 1
ATOM 806 O O . GLN A 1 104 ? 28.415 75.913 115.102 1.00 48.21 250 GLN A O 1
ATOM 812 N N . ASP A 1 105 ? 29.185 73.925 114.553 1.00 35.23 251 ASP A N 1
ATOM 813 C CA . ASP A 1 105 ? 28.314 73.299 115.501 1.00 37.24 251 ASP A CA 1
ATOM 814 C C . ASP A 1 105 ? 28.854 73.434 116.929 1.00 40.58 251 ASP A C 1
ATOM 815 O O . ASP A 1 105 ? 29.912 72.940 117.264 1.00 39.06 251 ASP A O 1
ATOM 820 N N . GLU A 1 106 ? 28.038 74.009 117.790 1.00 47.12 252 GLU A N 1
ATOM 821 C CA . GLU A 1 106 ? 28.400 74.288 119.185 1.00 53.35 252 GLU A CA 1
ATOM 822 C C . GLU A 1 106 ? 28.816 73.015 119.959 1.00 45.54 252 GLU A C 1
ATOM 823 O O . GLU A 1 106 ? 29.655 73.075 120.859 1.00 39.26 252 GLU A O 1
ATOM 829 N N . ASN A 1 107 ? 28.257 71.868 119.586 1.00 43.19 253 ASN A N 1
ATOM 830 C CA . ASN A 1 107 ? 28.510 70.637 120.325 1.00 42.24 253 ASN A CA 1
ATOM 831 C C . ASN A 1 107 ? 29.652 69.831 119.710 1.00 38.13 253 ASN A C 1
ATOM 832 O O . ASN A 1 107 ? 29.913 68.700 120.120 1.00 39.33 253 ASN A O 1
ATOM 837 N N . LYS A 1 108 ? 30.310 70.360 118.689 1.00 32.74 254 LYS A N 1
ATOM 838 C CA . LYS A 1 108 ? 31.437 69.641 118.135 1.00 30.29 254 LYS A CA 1
ATOM 839 C C . LYS A 1 108 ? 32.216 69.014 119.325 1.00 30.38 254 LYS A C 1
ATOM 840 O O . LYS A 1 108 ? 32.580 69.678 120.290 1.00 29.83 254 LYS A O 1
ATOM 846 N N . ASN A 1 109 ? 32.499 67.732 119.230 1.00 29.83 255 ASN A N 1
ATOM 847 C CA . ASN A 1 109 ? 33.074 67.063 120.375 1.00 33.67 255 ASN A CA 1
ATOM 848 C C . ASN A 1 109 ? 34.088 66.020 119.861 1.00 31.45 255 ASN A C 1
ATOM 849 O O . ASN A 1 109 ? 34.438 65.975 118.697 1.00 27.23 255 ASN A O 1
ATOM 854 N N . SER A 1 110 ? 34.466 65.134 120.740 1.00 31.23 256 SER A N 1
ATOM 855 C CA . SER A 1 110 ? 35.515 64.218 120.432 1.00 30.19 256 SER A CA 1
ATOM 856 C C . SER A 1 110 ? 35.088 63.126 119.452 1.00 26.72 256 SER A C 1
ATOM 857 O O . SER A 1 110 ? 35.919 62.578 118.759 1.00 27.70 256 SER A O 1
ATOM 860 N N . SER A 1 111 ? 33.816 62.939 119.243 1.00 23.84 257 SER A N 1
ATOM 861 C CA . SER A 1 111 ? 33.393 61.939 118.310 1.00 21.71 257 SER A CA 1
ATOM 862 C C . SER A 1 111 ? 32.682 62.471 117.070 1.00 20.20 257 SER A C 1
ATOM 863 O O . SER A 1 111 ? 32.211 61.727 116.252 1.00 19.60 257 SER A O 1
ATOM 866 N N . THR A 1 112 ? 32.714 63.779 116.881 1.00 20.07 258 THR A N 1
ATOM 867 C CA . THR A 1 112 ? 32.229 64.407 115.706 1.00 19.54 258 THR A CA 1
ATOM 868 C C . THR A 1 112 ? 32.903 63.886 114.428 1.00 19.07 258 THR A C 1
ATOM 869 O O . THR A 1 112 ? 32.184 63.564 113.444 1.00 20.58 258 THR A O 1
ATOM 873 N N . ILE A 1 113 ? 34.224 63.803 114.415 1.00 17.17 259 ILE A N 1
ATOM 874 C CA . ILE A 1 113 ? 34.956 63.415 113.214 1.00 16.43 259 ILE A CA 1
ATOM 875 C C . ILE A 1 113 ? 34.675 61.977 112.800 1.00 15.70 259 ILE A C 1
ATOM 876 O O . ILE A 1 113 ? 34.393 61.686 111.643 1.00 16.68 259 ILE A O 1
ATOM 881 N N . ALA A 1 114 ? 34.804 61.068 113.726 1.00 15.45 260 ALA A N 1
ATOM 882 C CA . ALA A 1 114 ? 34.533 59.647 113.463 1.00 14.92 260 ALA A CA 1
ATOM 883 C C . ALA A 1 114 ? 33.115 59.470 112.967 1.00 14.32 260 ALA A C 1
ATOM 884 O O . ALA A 1 114 ? 32.932 58.762 112.034 1.00 14.02 260 ALA A O 1
ATOM 886 N N . ASP A 1 115 ? 32.134 60.070 113.620 1.00 15.23 261 ASP A N 1
ATOM 887 C CA . ASP A 1 115 ? 30.745 59.982 113.115 1.00 16.18 261 ASP A CA 1
ATOM 888 C C . ASP A 1 115 ? 30.563 60.569 111.683 1.00 15.50 261 ASP A C 1
ATOM 889 O O . ASP A 1 115 ? 29.938 59.952 110.837 1.00 14.76 261 ASP A O 1
ATOM 894 N N . LEU A 1 116 ? 31.161 61.747 111.415 1.00 15.25 262 LEU A N 1
ATOM 895 C CA . LEU A 1 116 ? 31.114 62.308 110.110 1.00 14.93 262 LEU A CA 1
ATOM 896 C C . LEU A 1 116 ? 31.748 61.306 109.181 1.00 14.54 262 LEU A C 1
ATOM 897 O O . LEU A 1 116 ? 31.147 60.983 108.146 1.00 15.27 262 LEU A O 1
ATOM 902 N N . CYS A 1 117 ? 32.900 60.711 109.516 1.00 13.98 263 CYS A N 1
ATOM 903 C CA . CYS A 1 117 ? 33.531 59.809 108.513 1.00 13.72 263 CYS A CA 1
ATOM 904 C C . CYS A 1 117 ? 32.708 58.577 108.233 1.00 13.22 263 CYS A C 1
ATOM 905 O O . CYS A 1 117 ? 32.592 58.166 107.110 1.00 13.10 263 CYS A O 1
ATOM 908 N N . VAL A 1 118 ? 32.013 58.063 109.206 1.00 13.29 264 VAL A N 1
ATOM 909 C CA . VAL A 1 118 ? 31.175 56.886 108.968 1.00 13.71 264 VAL A CA 1
ATOM 910 C C . VAL A 1 118 ? 29.895 57.194 108.242 1.00 13.32 264 VAL A C 1
ATOM 911 O O . VAL A 1 118 ? 29.463 56.423 107.387 1.00 13.14 264 VAL A O 1
ATOM 915 N N . VAL A 1 119 ? 29.297 58.344 108.517 1.00 13.80 265 VAL A N 1
ATOM 916 C CA . VAL A 1 119 ? 28.101 58.796 107.740 1.00 14.14 265 VAL A CA 1
ATOM 917 C C . VAL A 1 119 ? 28.499 58.967 106.258 1.00 13.97 265 VAL A C 1
ATOM 918 O O . VAL A 1 119 ? 27.840 58.507 105.363 1.00 13.34 265 VAL A O 1
ATOM 922 N N . LEU A 1 120 ? 29.608 59.612 106.001 1.00 14.28 266 LEU A N 1
ATOM 923 C CA . LEU A 1 120 ? 30.052 59.827 104.585 1.00 14.40 266 LEU A CA 1
ATOM 924 C C . LEU A 1 120 ? 30.350 58.450 103.923 1.00 14.02 266 LEU A C 1
ATOM 925 O O . LEU A 1 120 ? 30.090 58.206 102.740 1.00 13.52 266 LEU A O 1
ATOM 930 N N . LYS A 1 121 ? 30.930 57.537 104.684 1.00 13.73 267 LYS A N 1
ATOM 931 C CA . LYS A 1 121 ? 31.275 56.219 104.145 1.00 14.22 267 LYS A CA 1
ATOM 932 C C . LYS A 1 121 ? 30.036 55.438 103.811 1.00 14.73 267 LYS A C 1
ATOM 933 O O . LYS A 1 121 ? 29.898 54.846 102.758 1.00 15.21 267 LYS A O 1
ATOM 939 N N . SER A 1 122 ? 29.084 55.476 104.689 1.00 16.31 268 SER A N 1
ATOM 940 C CA . SER A 1 122 ? 27.838 54.806 104.422 1.00 17.48 268 SER A CA 1
ATOM 941 C C . SER A 1 122 ? 27.141 55.456 103.208 1.00 18.28 268 SER A C 1
ATOM 942 O O . SER A 1 122 ? 26.537 54.774 102.382 1.00 19.39 268 SER A O 1
ATOM 945 N N . ARG A 1 123 ? 27.161 56.773 103.134 1.00 17.39 269 ARG A N 1
ATOM 946 C CA . ARG A 1 123 ? 26.550 57.466 102.073 1.00 17.39 269 ARG A CA 1
ATOM 947 C C . ARG A 1 123 ? 27.268 57.162 100.736 1.00 16.54 269 ARG A C 1
ATOM 948 O O . ARG A 1 123 ? 26.601 56.931 99.707 1.00 16.69 269 ARG A O 1
ATOM 956 N N . GLU A 1 124 ? 28.596 57.106 100.728 1.00 14.71 270 GLU A N 1
ATOM 957 C CA . GLU A 1 124 ? 29.278 56.907 99.462 1.00 14.05 270 GLU A CA 1
ATOM 958 C C . GLU A 1 124 ? 29.111 55.473 98.952 1.00 13.86 270 GLU A C 1
ATOM 959 O O . GLU A 1 124 ? 29.115 55.240 97.788 1.00 13.70 270 GLU A O 1
ATOM 965 N N . ILE A 1 125 ? 29.013 54.507 99.862 1.00 14.11 271 ILE A N 1
ATOM 966 C CA . ILE A 1 125 ? 28.705 53.153 99.456 1.00 14.25 271 ILE A CA 1
ATOM 967 C C . ILE A 1 125 ? 27.435 53.150 98.631 1.00 14.93 271 ILE A C 1
ATOM 968 O O . ILE A 1 125 ? 27.419 52.555 97.571 1.00 14.94 271 ILE A O 1
ATOM 973 N N . LYS A 1 126 ? 26.391 53.847 99.087 1.00 15.62 272 LYS A N 1
ATOM 974 C CA . LYS A 1 126 ? 25.152 53.914 98.348 1.00 16.51 272 LYS A CA 1
ATOM 975 C C . LYS A 1 126 ? 25.316 54.564 97.006 1.00 17.13 272 LYS A C 1
ATOM 976 O O . LYS A 1 126 ? 24.791 54.091 96.014 1.00 17.67 272 LYS A O 1
ATOM 982 N N . LEU A 1 127 ? 26.082 55.650 96.962 1.00 17.87 273 LEU A N 1
ATOM 983 C CA . LEU A 1 127 ? 26.342 56.383 95.719 1.00 18.26 273 LEU A CA 1
ATOM 984 C C . LEU A 1 127 ? 27.027 55.432 94.719 1.00 19.12 273 LEU A C 1
ATOM 985 O O . LEU A 1 127 ? 26.725 55.473 93.538 1.00 19.05 273 LEU A O 1
ATOM 990 N N . GLN A 1 128 ? 27.970 54.608 95.186 1.00 18.53 274 GLN A N 1
ATOM 991 C CA . GLN A 1 128 ? 28.705 53.706 94.280 1.00 18.70 274 GLN A CA 1
ATOM 992 C C . GLN A 1 128 ? 27.752 52.608 93.738 1.00 19.51 274 GLN A C 1
ATOM 993 O O . GLN A 1 128 ? 27.841 52.248 92.597 1.00 18.73 274 GLN A O 1
ATOM 999 N N . ILE A 1 129 ? 26.858 52.099 94.595 1.00 20.10 275 ILE A N 1
ATOM 1000 C CA . ILE A 1 129 ? 25.831 51.159 94.182 1.00 22.09 275 ILE A CA 1
ATOM 1001 C C . ILE A 1 129 ? 24.931 51.753 93.103 1.00 22.74 275 ILE A C 1
ATOM 1002 O O . ILE A 1 129 ? 24.628 51.123 92.115 1.00 25.66 275 ILE A O 1
ATOM 1007 N N . LEU A 1 130 ? 24.592 53.014 93.261 1.00 22.87 276 LEU A N 1
ATOM 1008 C CA . LEU A 1 130 ? 23.830 53.749 92.273 1.00 23.36 276 LEU A CA 1
ATOM 1009 C C . LEU A 1 130 ? 24.582 53.882 90.944 1.00 23.34 276 LEU A C 1
ATOM 1010 O O . LEU A 1 130 ? 24.045 53.566 89.882 1.00 23.18 276 LEU A O 1
ATOM 1015 N N . LEU A 1 131 ? 25.792 54.396 90.989 1.00 22.68 277 LEU A N 1
ATOM 1016 C CA . LEU A 1 131 ? 26.598 54.453 89.792 1.00 23.04 277 LEU A CA 1
ATOM 1017 C C . LEU A 1 131 ? 26.601 53.115 89.082 1.00 23.62 277 LEU A C 1
ATOM 1018 O O . LEU A 1 131 ? 26.379 53.028 87.868 1.00 24.02 277 LEU A O 1
ATOM 1023 N N . LEU A 1 132 ? 26.770 52.038 89.847 1.00 23.91 278 LEU A N 1
ATOM 1024 C CA . LEU A 1 132 ? 26.874 50.678 89.271 1.00 22.55 278 LEU A CA 1
ATOM 1025 C C . LEU A 1 132 ? 25.607 50.186 88.644 1.00 23.63 278 LEU A C 1
ATOM 1026 O O . LEU A 1 132 ? 25.599 49.600 87.581 1.00 24.57 278 LEU A O 1
ATOM 1031 N N . LEU A 1 133 ? 24.517 50.350 89.349 1.00 25.14 279 LEU A N 1
ATOM 1032 C CA . LEU A 1 133 ? 23.218 49.998 88.808 1.00 26.02 279 LEU A CA 1
ATOM 1033 C C . LEU A 1 133 ? 22.929 50.725 87.475 1.00 27.36 279 LEU A C 1
ATOM 1034 O O . LEU A 1 133 ? 22.387 50.158 86.496 1.00 29.44 279 LEU A O 1
ATOM 1039 N N . GLU A 1 134 ? 23.292 51.991 87.425 1.00 27.80 280 GLU A N 1
ATOM 1040 C CA . GLU A 1 134 ? 23.126 52.816 86.225 1.00 29.23 280 GLU A CA 1
ATOM 1041 C C . GLU A 1 134 ? 23.961 52.262 85.092 1.00 29.82 280 GLU A C 1
ATOM 1042 O O . GLU A 1 134 ? 23.483 52.124 83.968 1.00 32.29 280 GLU A O 1
ATOM 1048 N N . ILE A 1 135 ? 25.201 51.892 85.370 1.00 29.22 281 ILE A N 1
ATOM 1049 C CA . ILE A 1 135 ? 26.085 51.360 84.331 1.00 28.23 281 ILE A CA 1
ATOM 1050 C C . ILE A 1 135 ? 25.622 49.980 83.886 1.00 29.21 281 ILE A C 1
ATOM 1051 O O . ILE A 1 135 ? 25.633 49.669 82.712 1.00 29.84 281 ILE A O 1
ATOM 1056 N N . ILE A 1 136 ? 25.131 49.195 84.836 1.00 28.35 282 ILE A N 1
ATOM 1057 C CA . ILE A 1 136 ? 24.586 47.874 84.574 1.00 28.99 282 ILE A CA 1
ATOM 1058 C C . ILE A 1 136 ? 23.426 47.951 83.634 1.00 30.79 282 ILE A C 1
ATOM 1059 O O . ILE A 1 136 ? 23.365 47.201 82.645 1.00 32.01 282 ILE A O 1
ATOM 1064 N N . GLY A 1 137 ? 22.519 48.867 83.896 1.00 31.07 283 GLY A N 1
ATOM 1065 C CA . GLY A 1 137 ? 21.396 49.071 82.983 1.00 33.40 283 GLY A CA 1
ATOM 1066 C C . GLY A 1 137 ? 21.846 49.509 81.584 1.00 35.70 283 GLY A C 1
ATOM 1067 O O . GLY A 1 137 ? 21.325 49.036 80.578 1.00 37.07 283 GLY A O 1
ATOM 1068 N N . LEU A 1 138 ? 22.842 50.381 81.508 1.00 35.72 284 LEU A N 1
ATOM 1069 C CA . LEU A 1 138 ? 23.282 50.898 80.220 1.00 35.94 284 LEU A CA 1
ATOM 1070 C C . LEU A 1 138 ? 23.876 49.826 79.381 1.00 37.40 284 LEU A C 1
ATOM 1071 O O . LEU A 1 138 ? 23.753 49.896 78.167 1.00 41.84 284 LEU A O 1
ATOM 1076 N N . ASN A 1 139 ? 24.568 48.888 79.995 1.00 37.27 285 ASN A N 1
ATOM 1077 C CA . ASN A 1 139 ? 25.223 47.834 79.259 1.00 39.71 285 ASN A CA 1
ATOM 1078 C C . ASN A 1 139 ? 24.414 46.541 79.170 1.00 40.50 285 ASN A C 1
ATOM 1079 O O . ASN A 1 139 ? 24.956 45.512 78.827 1.00 39.10 285 ASN A O 1
ATOM 1084 N N . ASP A 1 140 ? 23.110 46.615 79.454 1.00 43.34 286 ASP A N 1
ATOM 1085 C CA . ASP A 1 140 ? 22.208 45.458 79.359 1.00 47.07 286 ASP A CA 1
ATOM 1086 C C . ASP A 1 140 ? 22.704 44.238 80.144 1.00 43.51 286 ASP A C 1
ATOM 1087 O O . ASP A 1 140 ? 22.552 43.097 79.679 1.00 42.50 286 ASP A O 1
ATOM 1092 N N . LEU A 1 141 ? 23.274 44.491 81.328 1.00 38.01 287 LEU A N 1
ATOM 1093 C CA . LEU A 1 141 ? 23.908 43.433 82.112 1.00 38.17 287 LEU A CA 1
ATOM 1094 C C . LEU A 1 141 ? 22.983 42.816 83.165 1.00 37.40 287 LEU A C 1
ATOM 1095 O O . LEU A 1 141 ? 23.404 41.946 83.907 1.00 36.35 287 LEU A O 1
ATOM 1100 N N . ASP A 1 142 ? 21.723 43.251 83.219 1.00 37.46 288 ASP A N 1
ATOM 1101 C CA . ASP A 1 142 ? 20.826 42.788 84.266 1.00 38.18 288 ASP A CA 1
ATOM 1102 C C . ASP A 1 142 ? 20.597 41.295 84.300 1.00 41.49 288 ASP A C 1
ATOM 1103 O O . ASP A 1 142 ? 20.415 40.717 85.372 1.00 43.02 288 ASP A O 1
ATOM 1108 N N . TRP A 1 143 ? 20.638 40.651 83.151 1.00 46.48 289 TRP A N 1
ATOM 1109 C CA . TRP A 1 143 ? 20.340 39.212 83.032 1.00 51.58 289 TRP A CA 1
ATOM 1110 C C . TRP A 1 143 ? 21.301 38.410 83.926 1.00 51.34 289 TRP A C 1
ATOM 1111 O O . TRP A 1 143 ? 20.904 37.407 84.540 1.00 50.82 289 TRP A O 1
ATOM 1122 N N . ASN A 1 144 ? 22.538 38.889 84.062 1.00 49.88 290 ASN A N 1
ATOM 1123 C CA . ASN A 1 144 ? 23.492 38.258 84.979 1.00 52.72 290 ASN A CA 1
ATOM 1124 C C . ASN A 1 144 ? 23.007 37.963 86.373 1.00 52.71 290 ASN A C 1
ATOM 1125 O O . ASN A 1 144 ? 23.527 37.056 87.024 1.00 58.46 290 ASN A O 1
ATOM 1130 N N . PHE A 1 145 ? 22.068 38.757 86.867 1.00 51.13 291 PHE A N 1
ATOM 1131 C CA . PHE A 1 145 ? 21.652 38.656 88.256 1.00 50.24 291 PHE A CA 1
ATOM 1132 C C . PHE A 1 145 ? 20.553 37.632 88.359 1.00 52.79 291 PHE A C 1
ATOM 1133 O O . PHE A 1 145 ? 20.114 37.384 89.461 1.00 52.18 291 PHE A O 1
ATOM 1141 N N . ARG A 1 146 ? 20.143 37.014 87.241 1.00 59.87 292 ARG A N 1
ATOM 1142 C CA . ARG A 1 146 ? 19.241 35.815 87.283 1.00 67.84 292 ARG A CA 1
ATOM 1143 C C . ARG A 1 146 ? 19.790 34.672 88.184 1.00 71.89 292 ARG A C 1
ATOM 1144 O O . ARG A 1 146 ? 19.147 34.278 89.167 1.00 70.17 292 ARG A O 1
ATOM 1152 N N . ASP A 1 147 ? 20.970 34.139 87.853 1.00 76.65 293 ASP A N 1
ATOM 1153 C CA . ASP A 1 147 ? 21.665 33.158 88.732 1.00 82.52 293 ASP A CA 1
ATOM 1154 C C . ASP A 1 147 ? 23.160 33.549 88.857 1.00 85.09 293 ASP A C 1
ATOM 1155 O O . ASP A 1 147 ? 23.993 33.148 88.029 1.00 88.35 293 ASP A O 1
ATOM 1160 N N . PHE A 1 148 ? 23.470 34.334 89.901 1.00 83.51 294 PHE A N 1
ATOM 1161 C CA . PHE A 1 148 ? 24.813 34.914 90.139 1.00 81.08 294 PHE A CA 1
ATOM 1162 C C . PHE A 1 148 ? 25.753 33.921 90.836 1.00 80.48 294 PHE A C 1
ATOM 1163 O O . PHE A 1 148 ? 26.463 33.140 90.201 1.00 90.10 294 PHE A O 1
ATOM 1171 N N . ASP A 1 192 ? 34.749 44.089 86.168 1.00 55.74 338 ASP A N 1
ATOM 1172 C CA . ASP A 1 192 ? 33.467 43.398 86.163 1.00 53.80 338 ASP A CA 1
ATOM 1173 C C . ASP A 1 192 ? 32.453 44.175 87.090 1.00 50.47 338 ASP A C 1
ATOM 1174 O O . ASP A 1 192 ? 32.551 44.153 88.296 1.00 48.73 338 ASP A O 1
ATOM 1179 N N . TYR A 1 193 ? 31.491 44.853 86.498 1.00 41.47 339 TYR A N 1
ATOM 1180 C CA . TYR A 1 193 ? 30.627 45.723 87.213 1.00 39.57 339 TYR A CA 1
ATOM 1181 C C . TYR A 1 193 ? 29.700 44.961 88.149 1.00 41.09 339 TYR A C 1
ATOM 1182 O O . TYR A 1 193 ? 29.276 45.496 89.184 1.00 37.78 339 TYR A O 1
ATOM 1191 N N . CYS A 1 194 ? 29.359 43.738 87.776 1.00 41.82 340 CYS A N 1
ATOM 1192 C CA . CYS A 1 194 ? 28.457 42.912 88.577 1.00 41.26 340 CYS A CA 1
ATOM 1193 C C . CYS A 1 194 ? 29.177 42.456 89.827 1.00 38.81 340 CYS A C 1
ATOM 1194 O O . CYS A 1 194 ? 28.602 42.374 90.897 1.00 36.13 340 CYS A O 1
ATOM 1197 N N . GLU A 1 195 ? 30.450 42.142 89.674 1.00 39.57 341 GLU A N 1
ATOM 1198 C CA . GLU A 1 195 ? 31.277 41.722 90.801 1.00 40.06 341 GLU A CA 1
ATOM 1199 C C . GLU A 1 195 ? 31.477 42.895 91.729 1.00 37.20 341 GLU A C 1
ATOM 1200 O O . GLU A 1 195 ? 31.513 42.744 92.948 1.00 35.33 341 GLU A O 1
ATOM 1206 N N . GLN A 1 196 ? 31.606 44.067 91.139 1.00 34.62 342 GLN A N 1
ATOM 1207 C CA . GLN A 1 196 ? 31.837 45.257 91.880 1.00 32.44 342 GLN A CA 1
ATOM 1208 C C . GLN A 1 196 ? 30.604 45.626 92.728 1.00 28.01 342 GLN A C 1
ATOM 1209 O O . GLN A 1 196 ? 30.761 45.990 93.875 1.00 23.23 342 GLN A O 1
ATOM 1215 N N . LEU A 1 197 ? 29.407 45.498 92.152 1.00 25.23 343 LEU A N 1
ATOM 1216 C CA . LEU A 1 197 ? 28.185 45.711 92.870 1.00 25.04 343 LEU A CA 1
ATOM 1217 C C . LEU A 1 197 ? 28.097 44.785 94.065 1.00 25.20 343 LEU A C 1
ATOM 1218 O O . LEU A 1 197 ? 27.742 45.169 95.133 1.00 24.43 343 LEU A O 1
ATOM 1223 N N . ASP A 1 198 ? 28.409 43.547 93.842 1.00 26.26 344 ASP A N 1
ATOM 1224 C CA . ASP A 1 198 ? 28.409 42.537 94.867 1.00 28.75 344 ASP A CA 1
ATOM 1225 C C . ASP A 1 198 ? 29.322 42.919 96.051 1.00 27.20 344 ASP A C 1
ATOM 1226 O O . ASP A 1 198 ? 28.879 42.837 97.184 1.00 26.68 344 ASP A O 1
ATOM 1231 N N . LEU A 1 199 ? 30.557 43.332 95.773 1.00 26.66 345 LEU A N 1
ATOM 1232 C CA . LEU A 1 199 ? 31.484 43.743 96.792 1.00 26.14 345 LEU A CA 1
ATOM 1233 C C . LEU A 1 199 ? 30.957 44.980 97.567 1.00 24.38 345 LEU A C 1
ATOM 1234 O O . LEU A 1 199 ? 31.158 45.069 98.771 1.00 23.89 345 LEU A O 1
ATOM 1239 N N . TYR A 1 200 ? 30.353 45.943 96.896 1.00 21.94 346 TYR A N 1
ATOM 1240 C CA . TYR A 1 200 ? 29.832 47.081 97.606 1.00 21.37 346 TYR A CA 1
ATOM 1241 C C . TYR A 1 200 ? 28.623 46.702 98.484 1.00 21.39 346 TYR A C 1
ATOM 1242 O O . TYR A 1 200 ? 28.439 47.288 99.523 1.00 23.50 346 TYR A O 1
ATOM 1251 N N . LEU A 1 201 ? 27.802 45.757 98.058 1.00 21.50 347 LEU A N 1
ATOM 1252 C CA . LEU A 1 201 ? 26.752 45.281 98.888 1.00 22.63 347 LEU A CA 1
ATOM 1253 C C . LEU A 1 201 ? 27.363 44.619 100.154 1.00 22.46 347 LEU A C 1
ATOM 1254 O O . LEU A 1 201 ? 26.839 44.811 101.245 1.00 23.19 347 LEU A O 1
ATOM 1259 N N . ASP A 1 202 ? 28.455 43.880 100.030 1.00 22.97 348 ASP A N 1
ATOM 1260 C CA . ASP A 1 202 ? 29.116 43.320 101.202 1.00 24.77 348 ASP A CA 1
ATOM 1261 C C . ASP A 1 202 ? 29.501 44.429 102.154 1.00 25.39 348 ASP A C 1
ATOM 1262 O O . ASP A 1 202 ? 29.194 44.373 103.334 1.00 24.73 348 ASP A O 1
ATOM 1267 N N . ARG A 1 203 ? 30.150 45.482 101.627 1.00 25.27 349 ARG A N 1
ATOM 1268 C CA . ARG A 1 203 ? 30.549 46.557 102.492 1.00 24.64 349 ARG A CA 1
ATOM 1269 C C . ARG A 1 203 ? 29.344 47.242 103.151 1.00 22.35 349 ARG A C 1
ATOM 1270 O O . ARG A 1 203 ? 29.429 47.618 104.292 1.00 19.84 349 ARG A O 1
ATOM 1278 N N . ALA A 1 204 ? 28.231 47.385 102.427 1.00 21.07 350 ALA A N 1
ATOM 1279 C CA . ALA A 1 204 ? 27.056 48.018 102.977 1.00 20.43 350 ALA A CA 1
ATOM 1280 C C . ALA A 1 204 ? 26.526 47.264 104.180 1.00 21.88 350 ALA A C 1
ATOM 1281 O O . ALA A 1 204 ? 26.377 47.862 105.275 1.00 21.60 350 ALA A O 1
ATOM 1283 N N . CYS A 1 205 ? 26.276 45.981 104.060 1.00 22.96 351 CYS A N 1
ATOM 1284 C CA . CYS A 1 205 ? 25.741 45.306 105.201 1.00 25.59 351 CYS A CA 1
ATOM 1285 C C . CYS A 1 205 ? 26.760 45.043 106.321 1.00 25.02 351 CYS A C 1
ATOM 1286 O O . CYS A 1 205 ? 26.397 45.131 107.485 1.00 23.26 351 CYS A O 1
ATOM 1289 N N . ILE A 1 206 ? 28.048 44.878 106.005 1.00 24.37 352 ILE A N 1
ATOM 1290 C CA . ILE A 1 206 ? 29.025 44.811 107.089 1.00 24.35 352 ILE A CA 1
ATOM 1291 C C . ILE A 1 206 ? 29.059 46.114 107.849 1.00 22.80 352 ILE A C 1
ATOM 1292 O O . ILE A 1 206 ? 29.047 46.113 109.064 1.00 22.31 352 ILE A O 1
ATOM 1297 N N . LEU A 1 207 ? 29.060 47.243 107.159 1.00 22.60 353 LEU A N 1
ATOM 1298 C CA . LEU A 1 207 ? 29.075 48.518 107.868 1.00 21.24 353 LEU A CA 1
ATOM 1299 C C . LEU A 1 207 ? 27.878 48.595 108.825 1.00 20.91 353 LEU A C 1
ATOM 1300 O O . LEU A 1 207 ? 27.994 49.032 109.943 1.00 19.17 353 LEU A O 1
ATOM 1305 N N . ASP A 1 208 ? 26.733 48.220 108.325 1.00 22.54 354 ASP A N 1
ATOM 1306 C CA . ASP A 1 208 ? 25.493 48.239 109.036 1.00 25.90 354 ASP A CA 1
ATOM 1307 C C . ASP A 1 208 ? 25.612 47.435 110.327 1.00 26.27 354 ASP A C 1
ATOM 1308 O O . ASP A 1 208 ? 25.269 47.902 111.400 1.00 26.43 354 ASP A O 1
ATOM 1313 N N . ILE A 1 209 ? 26.125 46.208 110.218 1.00 26.54 355 ILE A N 1
ATOM 1314 C CA . ILE A 1 209 ? 26.305 45.323 111.349 1.00 25.90 355 ILE A CA 1
ATOM 1315 C C . ILE A 1 209 ? 27.299 45.945 112.340 1.00 24.85 355 ILE A C 1
ATOM 1316 O O . ILE A 1 209 ? 27.079 45.917 113.570 1.00 25.11 355 ILE A O 1
ATOM 1321 N N . LEU A 1 210 ? 28.399 46.497 111.832 1.00 22.83 356 LEU A N 1
ATOM 1322 C CA . LEU A 1 210 ? 29.413 47.130 112.693 1.00 22.11 356 LEU A CA 1
ATOM 1323 C C . LEU A 1 210 ? 28.812 48.227 113.566 1.00 22.35 356 LEU A C 1
ATOM 1324 O O . LEU A 1 210 ? 29.033 48.281 114.770 1.00 23.82 356 LEU A O 1
ATOM 1329 N N . LEU A 1 211 ? 27.985 49.030 112.992 1.00 21.65 357 LEU A N 1
ATOM 1330 C CA . LEU A 1 211 ? 27.367 50.083 113.730 1.00 23.01 357 LEU A CA 1
ATOM 1331 C C . LEU A 1 211 ? 26.373 49.544 114.741 1.00 25.05 357 LEU A C 1
ATOM 1332 O O . LEU A 1 211 ? 26.279 50.019 115.856 1.00 23.88 357 LEU A O 1
ATOM 1337 N N . SER A 1 212 ? 25.604 48.560 114.307 1.00 26.76 358 SER A N 1
ATOM 1338 C CA . SER A 1 212 ? 24.641 47.920 115.158 1.00 27.53 358 SER A CA 1
ATOM 1339 C C . SER A 1 212 ? 25.297 47.172 116.302 1.00 28.42 358 SER A C 1
ATOM 1340 O O . SER A 1 212 ? 24.794 47.099 117.377 1.00 28.77 358 SER A O 1
ATOM 1343 N N . SER A 1 213 ? 26.501 46.721 116.122 1.00 30.36 359 SER A N 1
ATOM 1344 C CA . SER A 1 213 ? 27.179 46.022 117.181 1.00 32.06 359 SER A CA 1
ATOM 1345 C C . SER A 1 213 ? 27.878 46.966 118.136 1.00 35.06 359 SER A C 1
ATOM 1346 O O . SER A 1 213 ? 28.547 46.504 119.055 1.00 36.45 359 SER A O 1
ATOM 1349 N N . GLU A 1 214 ? 27.759 48.279 117.928 1.00 38.36 360 GLU A N 1
ATOM 1350 C CA . GLU A 1 214 ? 28.412 49.291 118.783 1.00 44.15 360 GLU A CA 1
ATOM 1351 C C . GLU A 1 214 ? 27.469 50.134 119.649 1.00 50.49 360 GLU A C 1
ATOM 1352 O O . GLU A 1 214 ? 26.395 50.522 119.196 1.00 48.36 360 GLU A O 1
ATOM 1358 N N . THR A 1 215 ? 27.869 50.326 120.917 1.00 65.16 361 THR A N 1
ATOM 1359 C CA . THR A 1 215 ? 27.432 51.451 121.837 1.00 73.71 361 THR A CA 1
ATOM 1360 C C . THR A 1 215 ? 28.343 51.398 123.066 1.00 65.80 361 THR A C 1
ATOM 1361 O O . THR A 1 215 ? 29.154 52.292 123.267 1.00 69.80 361 THR A O 1
ATOM 1365 N N . GLY A 1 226 ? 25.729 66.910 119.013 1.00 52.98 372 GLY A N 1
ATOM 1366 C CA . GLY A 1 226 ? 26.033 67.190 117.587 1.00 51.27 372 GLY A CA 1
ATOM 1367 C C . GLY A 1 226 ? 24.970 66.735 116.590 1.00 50.40 372 GLY A C 1
ATOM 1368 O O . GLY A 1 226 ? 24.360 65.693 116.790 1.00 49.50 372 GLY A O 1
ATOM 1369 N N . THR A 1 227 ? 24.735 67.478 115.506 1.00 49.46 373 THR A N 1
ATOM 1370 C CA . THR A 1 227 ? 23.663 67.088 114.583 1.00 45.37 373 THR A CA 1
ATOM 1371 C C . THR A 1 227 ? 24.157 65.895 113.725 1.00 38.33 373 THR A C 1
ATOM 1372 O O . THR A 1 227 ? 23.359 65.057 113.306 1.00 34.71 373 THR A O 1
ATOM 1376 N N . ILE A 1 228 ? 25.468 65.765 113.523 1.00 32.33 374 ILE A N 1
ATOM 1377 C CA . ILE A 1 228 ? 25.990 64.610 112.797 1.00 29.32 374 ILE A CA 1
ATOM 1378 C C . ILE A 1 228 ? 25.661 63.271 113.520 1.00 30.15 374 ILE A C 1
ATOM 1379 O O . ILE A 1 228 ? 25.639 62.205 112.885 1.00 28.36 374 ILE A O 1
ATOM 1384 N N . GLN A 1 229 ? 25.516 63.310 114.838 1.00 30.98 375 GLN A N 1
ATOM 1385 C CA . GLN A 1 229 ? 25.136 62.146 115.608 1.00 33.71 375 GLN A CA 1
ATOM 1386 C C . GLN A 1 229 ? 23.741 61.624 115.237 1.00 33.07 375 GLN A C 1
ATOM 1387 O O . GLN A 1 229 ? 23.502 60.420 115.249 1.00 29.95 375 GLN A O 1
ATOM 1393 N N . GLU A 1 230 ? 22.826 62.520 114.901 1.00 35.77 376 GLU A N 1
ATOM 1394 C CA . GLU A 1 230 ? 21.484 62.122 114.433 1.00 39.16 376 GLU A CA 1
ATOM 1395 C C . GLU A 1 230 ? 21.577 61.466 113.055 1.00 34.50 376 GLU A C 1
ATOM 1396 O O . GLU A 1 230 ? 20.894 60.485 112.779 1.00 34.21 376 GLU A O 1
ATOM 1402 N N . HIS A 1 231 ? 22.432 61.993 112.184 1.00 29.85 377 HIS A N 1
ATOM 1403 C CA . HIS A 1 231 ? 22.571 61.404 110.864 1.00 27.63 377 HIS A CA 1
ATOM 1404 C C . HIS A 1 231 ? 23.118 60.003 110.999 1.00 24.96 377 HIS A C 1
ATOM 1405 O O . HIS A 1 231 ? 22.686 59.101 110.357 1.00 24.79 377 HIS A O 1
ATOM 1412 N N . LYS A 1 232 ? 24.109 59.844 111.847 1.00 24.97 378 LYS A N 1
ATOM 1413 C CA . LYS A 1 232 ? 24.664 58.521 112.153 1.00 24.39 378 LYS A CA 1
ATOM 1414 C C . LYS A 1 232 ? 23.623 57.547 112.659 1.00 24.35 378 LYS A C 1
ATOM 1415 O O . LYS A 1 232 ? 23.507 56.467 112.132 1.00 23.13 378 LYS A O 1
ATOM 1421 N N . LYS A 1 233 ? 22.777 57.986 113.586 1.00 27.68 379 LYS A N 1
ATOM 1422 C CA . LYS A 1 233 ? 21.729 57.112 114.100 1.00 31.11 379 LYS A CA 1
ATOM 1423 C C . LYS A 1 233 ? 20.695 56.811 113.025 1.00 30.48 379 LYS A C 1
ATOM 1424 O O . LYS A 1 233 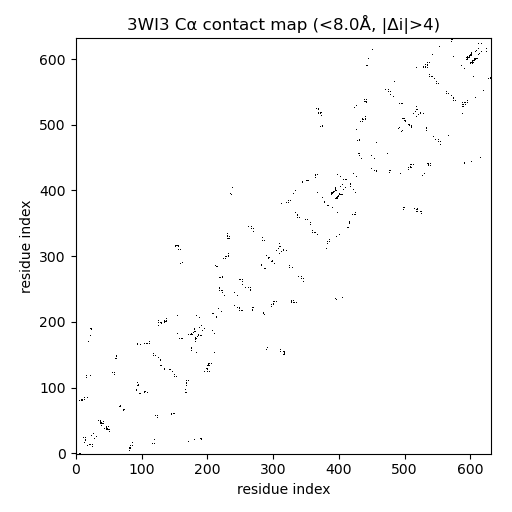? 20.201 55.684 112.960 1.00 30.27 379 LYS A O 1
ATOM 1430 N N . ASN A 1 234 ? 20.454 57.730 112.095 1.00 30.27 380 ASN A N 1
ATOM 1431 C CA . ASN A 1 234 ? 19.535 57.436 110.955 1.00 31.67 380 ASN A CA 1
ATOM 1432 C C . ASN A 1 234 ? 19.930 56.286 110.043 1.00 30.10 380 ASN A C 1
ATOM 1433 O O . ASN A 1 234 ? 19.052 55.717 109.384 1.00 29.68 380 ASN A O 1
ATOM 1438 N N . ILE A 1 235 ? 21.214 55.936 110.020 1.00 27.65 381 ILE A N 1
ATOM 1439 C CA . ILE A 1 235 ? 21.698 54.828 109.205 1.00 27.42 381 ILE A CA 1
ATOM 1440 C C . ILE A 1 235 ? 21.081 53.495 109.572 1.00 28.06 381 ILE A C 1
ATOM 1441 O O . ILE A 1 235 ? 20.954 52.614 108.748 1.00 29.46 381 ILE A O 1
ATOM 1446 N N . LEU A 1 236 ? 20.675 53.363 110.806 1.00 30.94 382 LEU A N 1
ATOM 1447 C CA . LEU A 1 236 ? 20.074 52.146 111.311 1.00 34.39 382 LEU A CA 1
ATOM 1448 C C . LEU A 1 236 ? 18.560 52.265 111.553 1.00 39.02 382 LEU A C 1
ATOM 1449 O O . LEU A 1 236 ? 17.968 51.382 112.145 1.00 43.21 382 LEU A O 1
ATOM 1454 N N . ASP A 1 237 ? 17.934 53.345 111.106 1.00 39.06 383 ASP A N 1
ATOM 1455 C CA . ASP A 1 237 ? 16.506 53.540 111.228 1.00 39.54 383 ASP A CA 1
ATOM 1456 C C . ASP A 1 237 ? 15.863 53.237 109.896 1.00 39.26 383 ASP A C 1
ATOM 1457 O O . ASP A 1 237 ? 16.067 53.930 108.909 1.00 38.32 383 ASP A O 1
ATOM 1462 N N . LYS A 1 238 ? 15.029 52.218 109.896 1.00 41.73 384 LYS A N 1
ATOM 1463 C CA . LYS A 1 238 ? 14.375 51.738 108.696 1.00 44.79 384 LYS A CA 1
ATOM 1464 C C . LYS A 1 238 ? 13.451 52.715 107.994 1.00 43.50 384 LYS A C 1
ATOM 1465 O O . LYS A 1 238 ? 13.146 52.518 106.827 1.00 44.63 384 LYS A O 1
ATOM 1471 N N . SER A 1 239 ? 12.967 53.715 108.723 1.00 43.26 385 SER A N 1
ATOM 1472 C CA . SER A 1 239 ? 12.064 54.703 108.191 1.00 43.98 385 SER A CA 1
ATOM 1473 C C . SER A 1 239 ? 12.818 55.780 107.407 1.00 43.76 385 SER A C 1
ATOM 1474 O O . SER A 1 239 ? 12.198 56.635 106.786 1.00 46.09 385 SER A O 1
ATOM 1477 N N . LYS A 1 240 ? 14.143 55.736 107.419 1.00 41.02 386 LYS A N 1
ATOM 1478 C CA . LYS A 1 240 ? 14.907 56.769 106.779 1.00 40.66 386 LYS A CA 1
ATOM 1479 C C . LYS A 1 240 ? 15.606 56.235 105.543 1.00 38.22 386 LYS A C 1
ATOM 1480 O O . LYS A 1 240 ? 16.067 55.098 105.503 1.00 36.68 386 LYS A O 1
ATOM 1486 N N . GLU A 1 241 ? 15.792 57.131 104.589 1.00 35.94 387 GLU A N 1
ATOM 1487 C CA . GLU A 1 241 ? 16.539 56.868 103.366 1.00 34.36 387 GLU A CA 1
ATOM 1488 C C . GLU A 1 241 ? 17.998 56.531 103.618 1.00 30.32 387 GLU A C 1
ATOM 1489 O O . GLU A 1 241 ? 18.642 55.809 102.806 1.00 29.46 387 GLU A O 1
ATOM 1495 N N . ALA A 1 242 ? 18.537 57.033 104.724 1.00 27.80 388 ALA A N 1
ATOM 1496 C CA . ALA A 1 242 ? 19.892 56.738 105.093 1.00 26.73 388 ALA A CA 1
ATOM 1497 C C . ALA A 1 242 ? 20.126 55.247 105.443 1.00 26.19 388 ALA A C 1
ATOM 1498 O O . ALA A 1 242 ? 21.272 54.828 105.474 1.00 26.08 388 ALA A O 1
ATOM 1500 N N . SER A 1 243 ? 19.085 54.504 105.817 1.00 25.82 389 SER A N 1
ATOM 1501 C CA . SER A 1 243 ? 19.228 53.091 106.128 1.00 25.61 389 SER A CA 1
ATOM 1502 C C . SER A 1 243 ? 19.178 52.284 104.865 1.00 25.99 389 SER A C 1
ATOM 1503 O O . SER A 1 243 ? 18.770 52.798 103.841 1.00 29.25 389 SER A O 1
ATOM 1506 N N . LEU A 1 244 ? 19.644 51.042 104.905 1.00 24.93 390 LEU A N 1
ATOM 1507 C CA . LEU A 1 244 ? 19.572 50.190 103.761 1.00 24.67 390 LEU A CA 1
ATOM 1508 C C . LEU A 1 244 ? 18.112 49.940 103.380 1.00 26.01 390 LEU A C 1
ATOM 1509 O O . LEU A 1 244 ? 17.793 49.982 102.197 1.00 24.40 390 LEU A O 1
ATOM 1514 N N . VAL A 1 245 ? 17.237 49.666 104.371 1.00 27.56 391 VAL A N 1
ATOM 1515 C CA . VAL A 1 245 ? 15.830 49.420 104.065 1.00 30.00 391 VAL A CA 1
ATOM 1516 C C . VAL A 1 245 ? 15.225 50.633 103.373 1.00 30.10 391 VAL A C 1
ATOM 1517 O O . VAL A 1 245 ? 14.542 50.486 102.353 1.00 31.74 391 VAL A O 1
ATOM 1521 N N . GLY A 1 246 ? 15.531 51.823 103.864 1.00 29.12 392 GLY A N 1
ATOM 1522 C CA . GLY A 1 246 ? 15.015 53.030 103.249 1.00 30.07 392 GLY A CA 1
ATOM 1523 C C . GLY A 1 246 ? 15.576 53.279 101.863 1.00 29.32 392 GLY A C 1
ATOM 1524 O O . GLY A 1 246 ? 14.876 53.729 100.959 1.00 29.78 392 GLY A O 1
ATOM 1525 N N . PHE A 1 247 ? 16.856 52.986 101.705 1.00 28.40 393 PHE A N 1
ATOM 1526 C CA . PHE A 1 247 ? 17.536 53.148 100.434 1.00 27.16 393 PHE A CA 1
ATOM 1527 C C . PHE A 1 247 ? 16.934 52.204 99.443 1.00 29.75 393 PHE A C 1
ATOM 1528 O O . PHE A 1 247 ? 16.642 52.589 98.321 1.00 33.84 393 PHE A O 1
ATOM 1536 N N . ILE A 1 248 ? 16.639 50.986 99.843 1.00 30.43 394 ILE A N 1
ATOM 1537 C CA . ILE A 1 248 ? 15.858 50.113 98.960 1.00 31.58 394 ILE A CA 1
ATOM 1538 C C . ILE A 1 248 ? 14.446 50.656 98.632 1.00 33.21 394 ILE A C 1
ATOM 1539 O O . ILE A 1 248 ? 14.026 50.630 97.471 1.00 32.93 394 ILE A O 1
ATOM 1544 N N . ASN A 1 249 ? 13.687 51.073 99.645 1.00 34.06 395 ASN A N 1
ATOM 1545 C CA . ASN A 1 249 ? 12.264 51.374 99.420 1.00 35.81 395 ASN A CA 1
ATOM 1546 C C . ASN A 1 249 ? 12.012 52.708 98.733 1.00 36.88 395 ASN A C 1
ATOM 1547 O O . ASN A 1 249 ? 11.085 52.834 97.952 1.00 39.73 395 ASN A O 1
ATOM 1552 N N . TYR A 1 250 ? 12.863 53.687 98.984 1.00 37.10 396 TYR A N 1
ATOM 1553 C CA . TYR A 1 250 ? 12.684 55.028 98.450 1.00 38.35 396 TYR A CA 1
ATOM 1554 C C . TYR A 1 250 ? 13.627 55.324 97.299 1.00 37.31 396 TYR A C 1
ATOM 1555 O O . TYR A 1 250 ? 13.410 56.309 96.628 1.00 40.72 396 TYR A O 1
ATOM 1564 N N . VAL A 1 251 ? 14.627 54.495 97.001 1.00 34.55 397 VAL A N 1
ATOM 1565 C CA . VAL A 1 251 ? 15.427 54.782 95.829 1.00 32.68 397 VAL A CA 1
ATOM 1566 C C . VAL A 1 251 ? 15.531 53.680 94.857 1.00 32.72 397 VAL A C 1
ATOM 1567 O O . VAL A 1 251 ? 15.269 53.858 93.665 1.00 33.24 397 VAL A O 1
ATOM 1571 N N . LEU A 1 252 ? 15.982 52.549 95.333 1.00 32.16 398 LEU A N 1
ATOM 1572 C CA . LEU A 1 252 ? 16.245 51.447 94.439 1.00 31.89 398 LEU A CA 1
ATOM 1573 C C . LEU A 1 252 ? 14.978 50.980 93.737 1.00 32.99 398 LEU A C 1
ATOM 1574 O O . LEU A 1 252 ? 15.014 50.770 92.553 1.00 32.36 398 LEU A O 1
ATOM 1579 N N . ILE A 1 253 ? 13.941 50.689 94.494 1.00 33.86 399 ILE A N 1
ATOM 1580 C CA . ILE A 1 253 ? 12.759 50.122 93.928 1.00 36.92 399 ILE A CA 1
ATOM 1581 C C . ILE A 1 253 ? 12.058 51.135 92.994 1.00 37.86 399 ILE A C 1
ATOM 1582 O O . ILE A 1 253 ? 11.799 50.819 91.854 1.00 36.42 399 ILE A O 1
ATOM 1587 N N . PRO A 1 254 ? 11.802 52.364 93.462 1.00 38.99 400 PRO A N 1
ATOM 1588 C CA . PRO A 1 254 ? 11.128 53.303 92.574 1.00 40.08 400 PRO A CA 1
ATOM 1589 C C . PRO A 1 254 ? 11.893 53.693 91.319 1.00 39.58 400 PRO A C 1
ATOM 1590 O O . PRO A 1 254 ? 11.290 53.816 90.285 1.00 43.60 400 PRO A O 1
ATOM 1594 N N . TYR A 1 255 ? 13.206 53.867 91.375 1.00 37.26 401 TYR A N 1
ATOM 1595 C CA . TYR A 1 255 ? 13.967 54.369 90.238 1.00 35.28 401 TYR A CA 1
ATOM 1596 C C . TYR A 1 255 ? 14.801 53.337 89.534 1.00 33.58 401 TYR A C 1
ATOM 1597 O O . TYR A 1 255 ? 15.368 53.613 88.460 1.00 34.32 401 TYR A O 1
ATOM 1606 N N . PHE A 1 256 ? 14.927 52.127 90.073 1.00 32.59 402 PHE A N 1
ATOM 1607 C CA . PHE A 1 256 ? 15.707 51.115 89.354 1.00 31.68 402 PHE A CA 1
ATOM 1608 C C . PHE A 1 256 ? 14.997 49.807 89.054 1.00 33.89 402 PHE A C 1
ATOM 1609 O O . PHE A 1 256 ? 15.515 49.001 88.303 1.00 32.21 402 PHE A O 1
ATOM 1617 N N . ASN A 1 257 ? 13.833 49.571 89.642 1.00 37.80 403 ASN A N 1
ATOM 1618 C CA . ASN A 1 257 ? 13.189 48.294 89.455 1.00 43.17 403 ASN A CA 1
ATOM 1619 C C . ASN A 1 257 ? 12.614 48.057 88.049 1.00 48.93 403 ASN A C 1
ATOM 1620 O O . ASN A 1 257 ? 12.476 46.892 87.654 1.00 55.14 403 ASN A O 1
ATOM 1625 N N . LYS A 1 258 ? 12.311 49.115 87.287 1.00 51.41 404 LYS A N 1
ATOM 1626 C CA . LYS A 1 258 ? 11.747 48.948 85.940 1.00 57.66 404 LYS A CA 1
ATOM 1627 C C . LYS A 1 258 ? 12.799 48.561 84.905 1.00 57.13 404 LYS A C 1
ATOM 1628 O O . LYS A 1 258 ? 12.529 47.763 84.022 1.00 57.57 404 LYS A O 1
ATOM 1634 N N . LYS A 1 259 ? 13.978 49.161 84.996 1.00 54.52 405 LYS A N 1
ATOM 1635 C CA . LYS A 1 259 ? 15.128 48.648 84.290 1.00 55.97 405 LYS A CA 1
ATOM 1636 C C . LYS A 1 259 ? 15.826 47.921 85.391 1.00 60.83 405 LYS A C 1
ATOM 1637 O O . LYS A 1 259 ? 15.469 48.064 86.569 1.00 73.29 405 LYS A O 1
ATOM 1643 N N . VAL A 1 260 ? 16.803 47.111 85.084 1.00 53.75 406 VAL A N 1
ATOM 1644 C CA . VAL A 1 260 ? 17.527 46.370 86.173 1.00 44.78 406 VAL A CA 1
ATOM 1645 C C . VAL A 1 260 ? 16.783 45.619 87.353 1.00 43.32 406 VAL A C 1
ATOM 1646 O O . VAL A 1 260 ? 17.322 45.477 88.439 1.00 39.57 406 VAL A O 1
ATOM 1650 N N . PRO A 1 261 ? 15.589 45.041 87.103 1.00 43.01 407 PRO A N 1
ATOM 1651 C CA . PRO A 1 261 ? 14.846 44.350 88.181 1.00 41.87 407 PRO A CA 1
ATOM 1652 C C . PRO A 1 261 ? 15.547 43.148 88.809 1.00 41.14 407 PRO A C 1
ATOM 1653 O O . PRO A 1 261 ? 15.259 42.795 89.974 1.00 39.50 407 PRO A O 1
ATOM 1657 N N . HIS A 1 262 ? 16.420 42.498 88.053 1.00 39.67 408 HIS A N 1
ATOM 1658 C CA . HIS A 1 262 ? 17.116 41.340 88.593 1.00 38.39 408 HIS A CA 1
ATOM 1659 C C . HIS A 1 262 ? 18.201 41.824 89.535 1.00 36.29 408 HIS A C 1
ATOM 1660 O O . HIS A 1 262 ? 18.402 41.230 90.583 1.00 37.92 408 HIS A O 1
ATOM 1667 N N . ALA A 1 263 ? 18.879 42.919 89.196 1.00 33.90 409 ALA A N 1
ATOM 1668 C CA . ALA A 1 263 ? 19.859 43.500 90.095 1.00 31.27 409 ALA A CA 1
ATOM 1669 C C . ALA A 1 263 ? 19.201 43.962 91.388 1.00 32.03 409 ALA A C 1
ATOM 1670 O O . ALA A 1 263 ? 19.776 43.795 92.462 1.00 32.00 409 ALA A O 1
ATOM 1672 N N . VAL A 1 264 ? 18.024 44.554 91.302 1.00 32.58 410 VAL A N 1
ATOM 1673 C CA . VAL A 1 264 ? 17.344 45.019 92.483 1.00 33.73 410 VAL A CA 1
ATOM 1674 C C . VAL A 1 264 ? 16.980 43.881 93.379 1.00 35.27 410 VAL A C 1
ATOM 1675 O O . VAL A 1 264 ? 17.199 43.955 94.577 1.00 34.47 410 VAL A O 1
ATOM 1679 N N . GLU A 1 265 ? 16.476 42.809 92.792 1.00 38.77 411 GLU A N 1
ATOM 1680 C CA . GLU A 1 265 ? 16.096 41.610 93.545 1.00 41.59 411 GLU A CA 1
ATOM 1681 C C . GLU A 1 265 ? 17.343 41.034 94.245 1.00 39.27 411 GLU A C 1
ATOM 1682 O O . GLU A 1 265 ? 17.303 40.643 95.398 1.00 38.81 411 GLU A O 1
ATOM 1688 N N . PHE A 1 266 ? 18.453 41.016 93.525 1.00 36.73 412 PHE A N 1
ATOM 1689 C CA . PHE A 1 266 ? 19.681 40.472 94.034 1.00 34.22 412 PHE A CA 1
ATOM 1690 C C . PHE A 1 266 ? 20.129 41.303 95.233 1.00 32.96 412 PHE A C 1
ATOM 1691 O O . PHE A 1 266 ? 20.598 40.764 96.237 1.00 33.15 412 PHE A O 1
ATOM 1699 N N . ILE A 1 267 ? 19.993 42.610 95.127 1.00 31.23 413 ILE A N 1
ATOM 1700 C CA . ILE A 1 267 ? 20.330 43.483 96.215 1.00 30.43 413 ILE A CA 1
ATOM 1701 C C . ILE A 1 267 ? 19.462 43.169 97.436 1.00 31.30 413 ILE A C 1
ATOM 1702 O O . ILE A 1 267 ? 19.961 43.166 98.558 1.00 31.48 413 ILE A O 1
ATOM 1707 N N . ILE A 1 268 ? 18.177 42.947 97.249 1.00 33.13 414 ILE A N 1
ATOM 1708 C CA . ILE A 1 268 ? 17.292 42.700 98.366 1.00 34.67 414 ILE A CA 1
ATOM 1709 C C . ILE A 1 268 ? 17.712 41.402 99.075 1.00 37.52 414 ILE A C 1
ATOM 1710 O O . ILE A 1 268 ? 17.760 41.346 100.300 1.00 37.58 414 ILE A O 1
ATOM 1715 N N . GLN A 1 269 ? 18.057 40.374 98.309 1.00 40.75 415 GLN A N 1
ATOM 1716 C CA . GLN A 1 269 ? 18.495 39.071 98.861 1.00 42.99 415 GLN A CA 1
ATOM 1717 C C . GLN A 1 269 ? 19.793 39.232 99.594 1.00 40.58 415 GLN A C 1
ATOM 1718 O O . GLN A 1 269 ? 19.926 38.842 100.735 1.00 40.50 415 GLN A O 1
ATOM 1724 N N . LYS A 1 270 ? 20.751 39.881 98.965 1.00 38.27 416 LYS A N 1
ATOM 1725 C CA . LYS A 1 270 ? 21.994 40.026 99.626 1.00 36.82 416 LYS A CA 1
ATOM 1726 C C . LYS A 1 270 ? 21.825 40.749 100.967 1.00 37.28 416 LYS A C 1
ATOM 1727 O O . LYS A 1 270 ? 22.392 40.316 101.973 1.00 38.86 416 LYS A O 1
ATOM 1733 N N . LEU A 1 271 ? 21.056 41.840 101.015 1.00 35.85 417 LEU A N 1
ATOM 1734 C CA . LEU A 1 271 ? 21.062 42.724 102.181 1.00 33.35 417 LEU A CA 1
ATOM 1735 C C . LEU A 1 271 ? 20.058 42.285 103.279 1.00 33.68 417 LEU A C 1
ATOM 1736 O O . LEU A 1 271 ? 20.250 42.603 104.446 1.00 33.28 417 LEU A O 1
ATOM 1741 N N . LYS A 1 272 ? 18.969 41.649 102.905 1.00 34.22 418 LYS A N 1
ATOM 1742 C CA . LYS A 1 272 ? 17.905 41.316 103.867 1.00 37.81 418 LYS A CA 1
ATOM 1743 C C . LYS A 1 272 ? 17.801 39.899 103.571 1.00 41.60 418 LYS A C 1
ATOM 1744 O O . LYS A 1 272 ? 18.402 39.420 102.610 1.00 46.63 418 LYS A O 1
ATOM 1750 N N . GLY A 1 273 ? 17.041 39.115 104.244 1.00 44.50 419 GLY A N 1
ATOM 1751 C CA . GLY A 1 273 ? 17.114 37.722 103.651 1.00 48.35 419 GLY A CA 1
ATOM 1752 C C . GLY A 1 273 ? 16.438 37.455 102.317 1.00 46.99 419 GLY A C 1
ATOM 1753 O O . GLY A 1 273 ? 16.246 38.364 101.543 1.00 43.49 419 GLY A O 1
ATOM 1754 N N . PRO A 1 274 ? 16.093 36.178 102.053 1.00 51.13 420 PRO A N 1
ATOM 1755 C CA . PRO A 1 274 ? 15.003 35.731 101.163 1.00 54.73 420 PRO A CA 1
ATOM 1756 C C . PRO A 1 274 ? 13.574 36.059 101.652 1.00 60.59 420 PRO A C 1
ATOM 1757 O O . PRO A 1 274 ? 12.629 35.971 100.868 1.00 63.20 420 PRO A O 1
ATOM 1761 N N . SER A 1 275 ? 13.436 36.433 102.933 1.00 67.27 421 SER A N 1
ATOM 1762 C CA . SER A 1 275 ? 12.147 36.745 103.607 1.00 71.87 421 SER A CA 1
ATOM 1763 C C . SER A 1 275 ? 11.172 35.601 103.450 1.00 79.69 421 SER A C 1
ATOM 1764 O O . SER A 1 275 ? 11.400 34.538 104.019 1.00 86.56 421 SER A O 1
ATOM 1767 N N . TYR B 1 8 ? 23.017 37.107 138.844 1.00 74.99 154 TYR B N 1
ATOM 1768 C CA . TYR B 1 8 ? 21.622 37.619 138.723 1.00 71.25 154 TYR B CA 1
ATOM 1769 C C . TYR B 1 8 ? 20.691 36.949 139.734 1.00 74.88 154 TYR B C 1
ATOM 1770 O O . TYR B 1 8 ? 20.323 35.788 139.576 1.00 69.59 154 TYR B O 1
ATOM 1779 N N . SER B 1 9 ? 20.335 37.682 140.791 1.00 75.98 155 SER B N 1
ATOM 1780 C CA . SER B 1 9 ? 19.476 37.134 141.846 1.00 76.63 155 SER B CA 1
ATOM 1781 C C . SER B 1 9 ? 18.019 37.071 141.392 1.00 71.70 155 SER B C 1
ATOM 1782 O O . SER B 1 9 ? 17.294 36.170 141.785 1.00 81.25 155 SER B O 1
ATOM 1785 N N . ASP B 1 10 ? 17.596 38.055 140.603 1.00 59.55 156 ASP B N 1
ATOM 1786 C CA . ASP B 1 10 ? 16.253 38.105 140.117 1.00 53.04 156 ASP B CA 1
ATOM 1787 C C . ASP B 1 10 ? 16.109 37.000 139.064 1.00 50.51 156 ASP B C 1
ATOM 1788 O O . ASP B 1 10 ? 16.754 37.034 138.050 1.00 46.43 156 ASP B O 1
ATOM 1793 N N . PRO B 1 11 ? 15.220 36.037 139.302 1.00 48.93 157 PRO B N 1
ATOM 1794 C CA . PRO B 1 11 ? 15.054 34.994 138.344 1.00 43.99 157 PRO B CA 1
ATOM 1795 C C . PRO B 1 11 ? 14.776 35.447 136.907 1.00 43.37 157 PRO B C 1
ATOM 1796 O O . PRO B 1 11 ? 15.304 34.812 135.994 1.00 41.20 157 PRO B O 1
ATOM 1800 N N . LYS B 1 12 ? 13.955 36.480 136.692 1.00 44.12 158 LYS B N 1
ATOM 1801 C CA . LYS B 1 12 ? 13.641 36.961 135.328 1.00 41.68 158 LYS B CA 1
ATOM 1802 C C . LYS B 1 12 ? 14.903 37.392 134.603 1.00 37.02 158 LYS B C 1
ATOM 1803 O O . LYS B 1 12 ? 15.064 37.054 133.449 1.00 35.10 158 LYS B O 1
ATOM 1809 N N . GLU B 1 13 ? 15.808 38.081 135.285 1.00 35.78 159 GLU B N 1
ATOM 1810 C CA . GLU B 1 13 ? 17.063 38.474 134.675 1.00 34.52 159 GLU B CA 1
ATOM 1811 C C . GLU B 1 13 ? 17.998 37.268 134.458 1.00 30.96 159 GLU B C 1
ATOM 1812 O O . GLU B 1 13 ? 18.739 37.231 133.497 1.00 30.19 159 GLU B O 1
ATOM 1818 N N . TYR B 1 14 ? 17.919 36.280 135.331 1.00 28.10 160 TYR B N 1
ATOM 1819 C CA . TYR B 1 14 ? 18.778 35.114 135.260 1.00 25.38 160 TYR B CA 1
ATOM 1820 C C . TYR B 1 14 ? 18.461 34.295 134.021 1.00 23.33 160 TYR B C 1
ATOM 1821 O O . TYR B 1 14 ? 19.339 34.008 133.234 1.00 24.38 160 TYR B O 1
ATOM 1830 N N . ILE B 1 15 ? 17.210 33.945 133.840 1.00 23.63 161 ILE B N 1
ATOM 1831 C CA . ILE B 1 15 ? 16.813 33.167 132.706 1.00 23.73 161 ILE B CA 1
ATOM 1832 C C . ILE B 1 15 ? 17.021 33.958 131.409 1.00 24.17 161 ILE B C 1
ATOM 1833 O O . ILE B 1 15 ? 17.489 33.394 130.438 1.00 24.85 161 ILE B O 1
ATOM 1838 N N . GLU B 1 16 ? 16.708 35.262 131.376 1.00 24.93 162 GLU B N 1
ATOM 1839 C CA . GLU B 1 16 ? 16.980 36.071 130.168 1.00 25.42 162 GLU B CA 1
ATOM 1840 C C . GLU B 1 16 ? 18.469 35.947 129.795 1.00 24.19 162 GLU B C 1
ATOM 1841 O O . GLU B 1 16 ? 18.827 35.703 128.659 1.00 21.72 162 GLU B O 1
ATOM 1847 N N . SER B 1 17 ? 19.309 36.124 130.792 1.00 24.28 163 SER B N 1
ATOM 1848 C CA . SER B 1 17 ? 20.721 36.010 130.612 1.00 25.12 163 SER B CA 1
ATOM 1849 C C . SER B 1 17 ? 21.144 34.635 130.106 1.00 22.52 163 SER B C 1
ATOM 1850 O O . SER B 1 17 ? 22.023 34.546 129.237 1.00 21.83 163 SER B O 1
ATOM 1853 N N . LYS B 1 18 ? 20.541 33.573 130.632 1.00 20.46 164 LYS B N 1
ATOM 1854 C CA . LYS B 1 18 ? 20.947 32.251 130.237 1.00 19.17 164 LYS B CA 1
ATOM 1855 C C . LYS B 1 18 ? 20.361 31.810 128.908 1.00 19.03 164 LYS B C 1
ATOM 1856 O O . LYS B 1 18 ? 21.028 31.118 128.135 1.00 18.08 164 LYS B O 1
ATOM 1862 N N . TYR B 1 19 ? 19.122 32.194 128.631 1.00 18.51 165 TYR B N 1
ATOM 1863 C CA . TYR B 1 19 ? 18.550 31.880 127.326 1.00 17.78 165 TYR B CA 1
ATOM 1864 C C . TYR B 1 19 ? 19.398 32.530 126.210 1.00 17.09 165 TYR B C 1
ATOM 1865 O O . TYR B 1 19 ? 19.826 31.869 125.292 1.00 14.50 165 TYR B O 1
ATOM 1874 N N . TYR B 1 20 ? 19.644 33.835 126.331 1.00 17.26 166 TYR B N 1
ATOM 1875 C CA . TYR B 1 20 ? 20.365 34.566 125.323 1.00 17.34 166 TYR B CA 1
ATOM 1876 C C . TYR B 1 20 ? 21.863 34.184 125.261 1.00 17.73 166 TYR B C 1
ATOM 1877 O O . TYR B 1 20 ? 22.455 34.207 124.183 1.00 17.01 166 TYR B O 1
ATOM 1886 N N . ASP B 1 21 ? 22.448 33.761 126.366 1.00 18.40 167 ASP B N 1
ATOM 1887 C CA . ASP B 1 21 ? 23.798 33.200 126.310 1.00 19.83 167 ASP B CA 1
ATOM 1888 C C . ASP B 1 21 ? 23.759 31.880 125.553 1.00 18.61 167 ASP B C 1
ATOM 1889 O O . ASP B 1 21 ? 24.657 31.605 124.768 1.00 17.76 167 ASP B O 1
ATOM 1894 N N . ALA B 1 22 ? 22.746 31.056 125.816 1.00 16.42 168 ALA B N 1
ATOM 1895 C CA . ALA B 1 22 ? 22.645 29.818 125.138 1.00 15.76 168 ALA B CA 1
ATOM 1896 C C . ALA B 1 22 ? 22.481 29.997 123.627 1.00 16.42 168 ALA B C 1
ATOM 1897 O O . ALA B 1 22 ? 23.144 29.317 122.851 1.00 16.18 168 ALA B O 1
ATOM 1899 N N . LEU B 1 23 ? 21.629 30.951 123.246 1.00 15.25 169 LEU B N 1
ATOM 1900 C CA . LEU B 1 23 ? 21.338 31.224 121.884 1.00 14.54 169 LEU B CA 1
ATOM 1901 C C . LEU B 1 23 ? 22.595 31.833 121.217 1.00 14.11 169 LEU B C 1
ATOM 1902 O O . LEU B 1 23 ? 23.023 31.319 120.245 1.00 13.61 169 LEU B O 1
ATOM 1907 N N . PHE B 1 24 ? 23.105 32.951 121.719 1.00 15.18 170 PHE B N 1
ATOM 1908 C CA . PHE B 1 24 ? 24.084 33.763 121.036 1.00 15.67 170 PHE B CA 1
ATOM 1909 C C . PHE B 1 24 ? 25.512 33.267 121.232 1.00 15.32 170 PHE B C 1
ATOM 1910 O O . PHE B 1 24 ? 26.400 33.643 120.467 1.00 15.75 170 PHE B O 1
ATOM 1918 N N . SER B 1 25 ? 25.755 32.434 122.238 1.00 15.65 171 SER B N 1
ATOM 1919 C CA . SER B 1 25 ? 27.053 31.744 122.344 1.00 17.05 171 SER B CA 1
ATOM 1920 C C . SER B 1 25 ? 26.731 30.930 121.168 1.00 20.38 171 SER B C 1
ATOM 1921 O O . SER B 1 25 ? 25.499 30.895 120.780 1.00 29.47 171 SER B O 1
ATOM 1924 N N . ILE B 1 26 ? 27.557 30.196 120.507 1.00 18.19 172 ILE B N 1
ATOM 1925 C CA . ILE B 1 26 ? 26.670 29.556 119.325 1.00 18.38 172 ILE B CA 1
ATOM 1926 C C . ILE B 1 26 ? 26.677 28.024 119.453 1.00 18.68 172 ILE B C 1
ATOM 1927 O O . ILE B 1 26 ? 25.860 27.264 118.903 1.00 17.88 172 ILE B O 1
ATOM 1932 N N . HIS B 1 27 ? 27.666 27.591 120.217 1.00 18.08 173 HIS B N 1
ATOM 1933 C CA . HIS B 1 27 ? 27.916 26.204 120.445 1.00 17.56 173 HIS B CA 1
ATOM 1934 C C . HIS B 1 27 ? 28.344 25.858 121.849 1.00 15.99 173 HIS B C 1
ATOM 1935 O O . HIS B 1 27 ? 29.113 24.951 122.061 1.00 16.45 173 HIS B O 1
ATOM 1942 N N . THR B 1 28 ? 27.880 26.597 122.838 1.00 14.88 174 THR B N 1
ATOM 1943 C CA . THR B 1 28 ? 28.030 26.094 124.178 1.00 14.47 174 THR B CA 1
ATOM 1944 C C . THR B 1 28 ? 27.132 24.870 124.253 1.00 13.30 174 THR B C 1
ATOM 1945 O O . THR B 1 28 ? 25.977 24.978 123.859 1.00 12.54 174 THR B O 1
ATOM 1949 N N . PRO B 1 29 ? 27.666 23.713 124.694 1.00 12.76 175 PRO B N 1
ATOM 1950 C CA . PRO B 1 29 ? 26.874 22.476 124.841 1.00 12.54 175 PRO B CA 1
ATOM 1951 C C . PRO B 1 29 ? 25.589 22.737 125.599 1.00 13.03 175 PRO B C 1
ATOM 1952 O O . PRO B 1 29 ? 25.602 23.367 126.682 1.00 13.99 175 PRO B O 1
ATOM 1956 N N . LEU B 1 30 ? 24.456 22.352 125.013 1.00 13.39 176 LEU B N 1
ATOM 1957 C CA . LEU B 1 30 ? 23.165 22.663 125.587 1.00 13.73 176 LEU B CA 1
ATOM 1958 C C . LEU B 1 30 ? 22.979 21.922 126.933 1.00 14.30 176 LEU B C 1
ATOM 1959 O O . LEU B 1 30 ? 22.168 22.348 127.732 1.00 14.15 176 LEU B O 1
ATOM 1964 N N . ALA B 1 31 ? 23.799 20.931 127.252 1.00 14.76 177 ALA B N 1
ATOM 1965 C CA . ALA B 1 31 ? 23.765 20.388 128.631 1.00 15.94 177 ALA B CA 1
ATOM 1966 C C . ALA B 1 31 ? 23.936 21.466 129.687 1.00 16.37 177 ALA B C 1
ATOM 1967 O O . ALA B 1 31 ? 23.372 21.360 130.789 1.00 17.15 177 ALA B O 1
ATOM 1969 N N . TYR B 1 32 ? 24.641 22.531 129.356 1.00 16.11 178 TYR B N 1
ATOM 1970 C CA . TYR B 1 32 ? 24.836 23.578 130.356 1.00 15.88 178 TYR B CA 1
ATOM 1971 C C . TYR B 1 32 ? 23.503 24.271 130.539 1.00 15.47 178 TYR B C 1
ATOM 1972 O O . TYR B 1 32 ? 23.064 24.436 131.641 1.00 16.07 178 TYR B O 1
ATOM 1981 N N . PHE B 1 33 ? 22.834 24.647 129.470 1.00 15.65 179 PHE B N 1
ATOM 1982 C CA . PHE B 1 33 ? 21.559 25.289 129.611 1.00 15.45 179 PHE B CA 1
ATOM 1983 C C . PHE B 1 33 ? 20.628 24.385 130.385 1.00 16.29 179 PHE B C 1
ATOM 1984 O O . PHE B 1 33 ? 19.940 24.830 131.302 1.00 17.04 179 PHE B O 1
ATOM 1992 N N . VAL B 1 34 ? 20.543 23.108 130.049 1.00 16.54 180 VAL B N 1
ATOM 1993 C CA . VAL B 1 34 ? 19.499 22.330 130.693 1.00 17.06 180 VAL B CA 1
ATOM 1994 C C . VAL B 1 34 ? 19.856 21.764 132.054 1.00 17.07 180 VAL B C 1
ATOM 1995 O O . VAL B 1 34 ? 19.033 21.804 132.920 1.00 18.02 180 VAL B O 1
ATOM 1999 N N . LYS B 1 35 ? 21.076 21.287 132.279 1.00 16.40 181 LYS B N 1
ATOM 2000 C CA . LYS B 1 35 ? 21.421 20.724 133.585 1.00 15.75 181 LYS B CA 1
ATOM 2001 C C . LYS B 1 35 ? 21.874 21.710 134.616 1.00 15.56 181 LYS B C 1
ATOM 2002 O O . LYS B 1 35 ? 21.843 21.432 135.787 1.00 16.67 181 LYS B O 1
ATOM 2008 N N . SER B 1 36 ? 22.341 22.845 134.191 1.00 15.09 182 SER B N 1
ATOM 2009 C CA . SER B 1 36 ? 22.783 23.855 135.093 1.00 15.71 182 SER B CA 1
ATOM 2010 C C . SER B 1 36 ? 21.796 25.029 135.118 1.00 16.65 182 SER B C 1
ATOM 2011 O O . SER B 1 36 ? 21.252 25.266 136.145 1.00 17.86 182 SER B O 1
ATOM 2014 N N . ASN B 1 37 ? 21.539 25.734 134.011 1.00 16.32 183 ASN B N 1
ATOM 2015 C CA . ASN B 1 37 ? 20.715 26.901 134.050 1.00 16.93 183 ASN B CA 1
ATOM 2016 C C . ASN B 1 37 ? 19.223 26.605 134.428 1.00 19.21 183 ASN B C 1
ATOM 2017 O O . ASN B 1 37 ? 18.668 27.249 135.291 1.00 19.48 183 ASN B O 1
ATOM 2022 N N . LEU B 1 38 ? 18.571 25.656 133.787 1.00 19.69 184 LEU B N 1
ATOM 2023 C CA . LEU B 1 38 ? 17.193 25.401 134.093 1.00 20.88 184 LEU B CA 1
ATOM 2024 C C . LEU B 1 38 ? 17.040 24.872 135.532 1.00 22.77 184 LEU B C 1
ATOM 2025 O O . LEU B 1 38 ? 16.115 25.255 136.256 1.00 23.71 184 LEU B O 1
ATOM 2030 N N . VAL B 1 39 ? 17.991 24.064 135.986 1.00 22.08 185 VAL B N 1
ATOM 2031 C CA . VAL B 1 39 ? 17.928 23.543 137.332 1.00 21.56 185 VAL B CA 1
ATOM 2032 C C . VAL B 1 39 ? 18.082 24.668 138.333 1.00 22.58 185 VAL B C 1
ATOM 2033 O O . VAL B 1 39 ? 17.258 24.781 139.256 1.00 23.48 185 VAL B O 1
ATOM 2037 N N . ARG B 1 40 ? 19.100 25.507 138.189 1.00 22.07 186 ARG B N 1
ATOM 2038 C CA . ARG B 1 40 ? 19.231 26.640 139.121 1.00 22.92 186 ARG B CA 1
ATOM 2039 C C . ARG B 1 40 ? 17.993 27.500 139.137 1.00 23.14 186 ARG B C 1
ATOM 2040 O O . ARG B 1 40 ? 17.598 27.952 140.188 1.00 25.00 186 ARG B O 1
ATOM 2048 N N . LEU B 1 41 ? 17.372 27.713 137.988 1.00 21.60 187 LEU B N 1
ATOM 2049 C CA . LEU B 1 41 ? 16.225 28.551 137.912 1.00 22.73 187 LEU B CA 1
ATOM 2050 C C . LEU B 1 41 ? 15.120 27.929 138.756 1.00 24.28 187 LEU B C 1
ATOM 2051 O O . LEU B 1 41 ? 14.363 28.630 139.424 1.00 25.52 187 LEU B O 1
ATOM 2056 N N . LYS B 1 42 ? 14.979 26.623 138.650 1.00 24.81 188 LYS B N 1
ATOM 2057 C CA . LYS B 1 42 ? 13.931 25.913 139.349 1.00 25.87 188 LYS B CA 1
ATOM 2058 C C . LYS B 1 42 ? 14.172 25.993 140.884 1.00 25.74 188 LYS B C 1
ATOM 2059 O O . LYS B 1 42 ? 13.285 26.388 141.625 1.00 26.03 188 LYS B O 1
ATOM 2065 N N . ASN B 1 43 ? 15.405 25.730 141.308 1.00 24.59 189 ASN B N 1
ATOM 2066 C CA . ASN B 1 43 ? 15.809 25.888 142.690 1.00 24.62 189 ASN B CA 1
ATOM 2067 C C . ASN B 1 43 ? 15.497 27.308 143.218 1.00 25.72 189 ASN B C 1
ATOM 2068 O O . ASN B 1 43 ? 15.000 27.474 144.300 1.00 26.73 189 ASN B O 1
ATOM 2073 N N . THR B 1 44 ? 15.837 28.327 142.453 1.00 26.57 190 THR B N 1
ATOM 2074 C CA . THR B 1 44 ? 15.615 29.721 142.848 1.00 26.53 190 THR B CA 1
ATOM 2075 C C . THR B 1 44 ? 14.118 29.964 142.992 1.00 28.21 190 THR B C 1
ATOM 2076 O O . THR B 1 44 ? 13.706 30.617 143.925 1.00 28.41 190 THR B O 1
ATOM 2080 N N . CYS B 1 45 ? 13.293 29.381 142.129 1.00 28.25 191 CYS B N 1
ATOM 2081 C CA . CYS B 1 45 ? 11.859 29.522 142.321 1.00 30.68 191 CYS B CA 1
ATOM 2082 C C . CYS B 1 45 ? 11.380 28.755 143.572 1.00 32.55 191 CYS B C 1
ATOM 2083 O O . CYS B 1 45 ? 10.534 29.224 144.300 1.00 34.02 191 CYS B O 1
ATOM 2086 N N . ARG B 1 46 ? 11.924 27.579 143.815 1.00 33.67 192 ARG B N 1
ATOM 2087 C CA . ARG B 1 46 ? 11.584 26.810 145.006 1.00 35.78 192 ARG B CA 1
ATOM 2088 C C . ARG B 1 46 ? 11.789 27.710 146.244 1.00 35.33 192 ARG B C 1
ATOM 2089 O O . ARG B 1 46 ? 10.892 27.842 147.068 1.00 35.93 192 ARG B O 1
ATOM 2097 N N . THR B 1 47 ? 12.969 28.322 146.339 1.00 33.83 193 THR B N 1
ATOM 2098 C CA . THR B 1 47 ? 13.407 29.191 147.442 1.00 35.25 193 THR B CA 1
ATOM 2099 C C . THR B 1 47 ? 12.585 30.491 147.554 1.00 35.98 193 THR B C 1
ATOM 2100 O O . THR B 1 47 ? 12.253 30.949 148.612 1.00 38.67 193 THR B O 1
ATOM 2104 N N . LYS B 1 48 ? 12.286 31.088 146.442 1.00 34.46 194 LYS B N 1
ATOM 2105 C CA . LYS B 1 48 ? 11.637 32.339 146.437 1.00 35.24 194 LYS B CA 1
ATOM 2106 C C . LYS B 1 48 ? 10.183 32.213 146.722 1.00 36.00 194 LYS B C 1
ATOM 2107 O O . LYS B 1 48 ? 9.662 33.046 147.369 1.00 37.02 194 LYS B O 1
ATOM 2113 N N . TYR B 1 49 ? 9.511 31.251 146.102 1.00 36.99 195 TYR B N 1
ATOM 2114 C CA . TYR B 1 49 ? 8.048 31.154 146.078 1.00 38.44 195 TYR B CA 1
ATOM 2115 C C . TYR B 1 49 ? 7.521 30.053 146.926 1.00 39.49 195 TYR B C 1
ATOM 2116 O O . TYR B 1 49 ? 6.323 29.979 147.181 1.00 42.02 195 TYR B O 1
ATOM 2125 N N . GLY B 1 50 ? 8.404 29.204 147.419 1.00 39.66 196 GLY B N 1
ATOM 2126 C CA . GLY B 1 50 ? 7.988 28.230 148.434 1.00 41.00 196 GLY B CA 1
ATOM 2127 C C . GLY B 1 50 ? 7.745 26.889 147.797 1.00 41.23 196 GLY B C 1
ATOM 2128 O O . GLY B 1 50 ? 7.441 26.802 146.620 1.00 39.31 196 GLY B O 1
ATOM 2129 N N . SER B 1 51 ? 7.950 25.831 148.549 1.00 43.71 197 SER B N 1
ATOM 2130 C CA . SER B 1 51 ? 7.652 24.523 148.002 1.00 47.17 197 SER B CA 1
ATOM 2131 C C . SER B 1 51 ? 6.143 24.363 147.752 1.00 52.23 197 SER B C 1
ATOM 2132 O O . SER B 1 51 ? 5.704 23.617 146.901 1.00 51.21 197 SER B O 1
ATOM 2135 N N . ASP B 1 52 ? 5.363 25.120 148.490 1.00 62.86 198 ASP B N 1
ATOM 2136 C CA . ASP B 1 52 ? 3.983 25.405 148.104 1.00 69.77 198 ASP B CA 1
ATOM 2137 C C . ASP B 1 52 ? 3.773 25.621 146.591 1.00 67.39 198 ASP B C 1
ATOM 2138 O O . ASP B 1 52 ? 3.342 24.718 145.893 1.00 67.00 198 ASP B O 1
ATOM 2143 N N . SER B 1 53 ? 4.103 26.806 146.102 1.00 70.00 199 SER B N 1
ATOM 2144 C CA . SER B 1 53 ? 3.595 27.295 144.822 1.00 68.64 199 SER B CA 1
ATOM 2145 C C . SER B 1 53 ? 4.639 27.638 143.756 1.00 63.25 199 SER B C 1
ATOM 2146 O O . SER B 1 53 ? 4.361 28.426 142.831 1.00 67.01 199 SER B O 1
ATOM 2149 N N . TYR B 1 54 ? 5.798 26.997 143.798 1.00 55.01 200 TYR B N 1
ATOM 2150 C CA . TYR B 1 54 ? 6.850 27.364 142.863 1.00 47.38 200 TYR B CA 1
ATOM 2151 C C . TYR B 1 54 ? 6.712 26.903 141.409 1.00 49.10 200 TYR B C 1
ATOM 2152 O O . TYR B 1 54 ? 7.240 27.539 140.472 1.00 46.19 200 TYR B O 1
ATOM 2161 N N . LYS B 1 55 ? 6.025 25.797 141.192 1.00 51.06 201 LYS B N 1
ATOM 2162 C CA . LYS B 1 55 ? 5.839 25.277 139.827 1.00 50.47 201 LYS B CA 1
ATOM 2163 C C . LYS B 1 55 ? 5.161 26.270 138.895 1.00 49.43 201 LYS B C 1
ATOM 2164 O O . LYS B 1 55 ? 5.516 26.388 137.743 1.00 50.50 201 LYS B O 1
ATOM 2170 N N . ILE B 1 56 ? 4.201 26.995 139.413 1.00 51.97 202 ILE B N 1
ATOM 2171 C CA . ILE B 1 56 ? 3.499 27.979 138.643 1.00 53.71 202 ILE B CA 1
ATOM 2172 C C . ILE B 1 56 ? 4.428 29.128 138.259 1.00 50.93 202 ILE B C 1
ATOM 2173 O O . ILE B 1 56 ? 4.447 29.550 137.108 1.00 52.77 202 ILE B O 1
ATOM 2178 N N . ALA B 1 57 ? 5.204 29.636 139.206 1.00 47.01 203 ALA B N 1
ATOM 2179 C CA . ALA B 1 57 ? 6.155 30.710 138.891 1.00 43.20 203 ALA B CA 1
ATOM 2180 C C . ALA B 1 57 ? 7.302 30.247 137.983 1.00 39.08 203 ALA B C 1
ATOM 2181 O O . ALA B 1 57 ? 7.731 31.008 137.153 1.00 36.98 203 ALA B O 1
ATOM 2183 N N . TYR B 1 58 ? 7.781 29.018 138.147 1.00 37.26 204 TYR B N 1
ATOM 2184 C CA . TYR B 1 58 ? 8.818 28.448 137.270 1.00 36.40 204 TYR B CA 1
ATOM 2185 C C . TYR B 1 58 ? 8.297 28.325 135.841 1.00 38.33 204 TYR B C 1
ATOM 2186 O O . TYR B 1 58 ? 8.927 28.774 134.893 1.00 37.15 204 TYR B O 1
ATOM 2195 N N . GLN B 1 59 ? 7.099 27.784 135.700 1.00 40.25 205 GLN B N 1
ATOM 2196 C CA . GLN B 1 59 ? 6.442 27.780 134.409 1.00 42.11 205 GLN B CA 1
ATOM 2197 C C . GLN B 1 59 ? 6.443 29.177 133.802 1.00 39.60 205 GLN B C 1
ATOM 2198 O O . GLN B 1 59 ? 6.767 29.346 132.647 1.00 38.92 205 GLN B O 1
ATOM 2204 N N . ALA B 1 60 ? 6.042 30.183 134.567 1.00 39.62 206 ALA B N 1
ATOM 2205 C CA . ALA B 1 60 ? 5.905 31.507 133.997 1.00 39.91 206 ALA B CA 1
ATOM 2206 C C . ALA B 1 60 ? 7.249 32.035 133.551 1.00 37.97 206 ALA B C 1
ATOM 2207 O O . ALA B 1 60 ? 7.331 32.766 132.584 1.00 38.69 206 ALA B O 1
ATOM 2209 N N . MET B 1 61 ? 8.299 31.660 134.255 1.00 38.06 207 MET B N 1
ATOM 2210 C CA . MET B 1 61 ? 9.644 32.062 133.917 1.00 37.50 207 MET B CA 1
ATOM 2211 C C . MET B 1 61 ? 10.088 31.409 132.605 1.00 36.90 207 MET B C 1
ATOM 2212 O O . MET B 1 61 ? 10.658 32.074 131.764 1.00 34.53 207 MET B O 1
ATOM 2217 N N . LEU B 1 62 ? 9.780 30.139 132.425 1.00 34.50 208 LEU B N 1
ATOM 2218 C CA . LEU B 1 62 ? 10.114 29.482 131.201 1.00 37.03 208 LEU B CA 1
ATOM 2219 C C . LEU B 1 62 ? 9.423 30.130 129.999 1.00 41.99 208 LEU B C 1
ATOM 2220 O O . LEU B 1 62 ? 10.050 30.506 128.971 1.00 47.04 208 LEU B O 1
ATOM 2225 N N . GLN B 1 63 ? 8.122 30.331 130.189 1.00 42.11 209 GLN B N 1
ATOM 2226 C CA . GLN B 1 63 ? 7.251 30.865 129.210 1.00 39.87 209 GLN B CA 1
ATOM 2227 C C . GLN B 1 63 ? 7.606 32.284 128.756 1.00 38.95 209 GLN B C 1
ATOM 2228 O O . GLN B 1 63 ? 7.263 32.701 127.622 1.00 39.30 209 GLN B O 1
ATOM 2234 N N . LYS B 1 64 ? 8.335 33.016 129.570 1.00 37.22 210 LYS B N 1
ATOM 2235 C CA . LYS B 1 64 ? 8.754 34.350 129.152 1.00 42.43 210 LYS B CA 1
ATOM 2236 C C . LYS B 1 64 ? 9.421 34.358 127.778 1.00 40.96 210 LYS B C 1
ATOM 2237 O O . LYS B 1 64 ? 9.171 35.254 126.999 1.00 40.00 210 LYS B O 1
ATOM 2243 N N . PHE B 1 65 ? 10.246 33.335 127.471 1.00 39.99 211 PHE B N 1
ATOM 2244 C CA . PHE B 1 65 ? 11.001 33.274 126.191 1.00 36.14 211 PHE B CA 1
ATOM 2245 C C . PHE B 1 65 ? 10.401 32.327 125.178 1.00 33.96 211 PHE B C 1
ATOM 2246 O O . PHE B 1 65 ? 10.982 32.082 124.139 1.00 35.43 211 PHE B O 1
ATOM 2254 N N . LEU B 1 66 ? 9.228 31.804 125.487 1.00 34.89 212 LEU B N 1
ATOM 2255 C CA . LEU B 1 66 ? 8.561 30.892 124.599 1.00 34.90 212 LEU B CA 1
ATOM 2256 C C . LEU B 1 66 ? 7.940 31.754 123.516 1.00 35.58 212 LEU B C 1
ATOM 2257 O O . LEU B 1 66 ? 7.317 32.762 123.798 1.00 34.08 212 LEU B O 1
ATOM 2262 N N . LEU B 1 67 ? 8.148 31.349 122.267 1.00 35.84 213 LEU B N 1
ATOM 2263 C CA . LEU B 1 67 ? 7.798 32.134 121.124 1.00 35.90 213 LEU B CA 1
ATOM 2264 C C . LEU B 1 67 ? 6.689 31.401 120.442 1.00 37.06 213 LEU B C 1
ATOM 2265 O O . LEU B 1 67 ? 6.814 30.237 120.139 1.00 38.67 213 LEU B O 1
ATOM 2270 N N . SER B 1 68 ? 5.585 32.067 120.195 1.00 41.07 214 SER B N 1
ATOM 2271 C CA . SER B 1 68 ? 4.562 31.469 119.354 1.00 44.82 214 SER B CA 1
ATOM 2272 C C . SER B 1 68 ? 5.158 31.278 117.964 1.00 46.75 214 SER B C 1
ATOM 2273 O O . SER B 1 68 ? 6.052 32.034 117.549 1.00 44.45 214 SER B O 1
ATOM 2276 N N . ILE B 1 69 ? 4.634 30.309 117.226 1.00 50.45 215 ILE B N 1
ATOM 2277 C CA . ILE B 1 69 ? 4.988 30.151 115.801 1.00 53.14 215 ILE B CA 1
ATOM 2278 C C . ILE B 1 69 ? 4.878 31.466 114.972 1.00 51.85 215 ILE B C 1
ATOM 2279 O O . ILE B 1 69 ? 5.713 31.743 114.121 1.00 50.85 215 ILE B O 1
ATOM 2284 N N . VAL B 1 70 ? 3.873 32.299 115.228 1.00 52.05 216 VAL B N 1
ATOM 2285 C CA . VAL B 1 70 ? 3.789 33.542 114.448 1.00 52.62 216 VAL B CA 1
ATOM 2286 C C . VAL B 1 70 ? 4.890 34.520 114.850 1.00 48.65 216 VAL B C 1
ATOM 2287 O O . VAL B 1 70 ? 5.440 35.211 113.992 1.00 44.46 216 VAL B O 1
ATOM 2291 N N . GLN B 1 71 ? 5.229 34.565 116.142 1.00 48.36 217 GLN B N 1
ATOM 2292 C CA . GLN B 1 71 ? 6.307 35.451 116.586 1.00 44.78 217 GLN B CA 1
ATOM 2293 C C . GLN B 1 71 ? 7.617 34.978 116.023 1.00 39.34 217 GLN B C 1
ATOM 2294 O O . GLN B 1 71 ? 8.482 35.798 115.670 1.00 37.16 217 GLN B O 1
ATOM 2300 N N . PHE B 1 72 ? 7.767 33.662 115.972 1.00 36.37 218 PHE B N 1
ATOM 2301 C CA . PHE B 1 72 ? 9.012 33.026 115.550 1.00 36.26 218 PHE B CA 1
ATOM 2302 C C . PHE B 1 72 ? 9.376 33.323 114.072 1.00 35.85 218 PHE B C 1
ATOM 2303 O O . PHE B 1 72 ? 10.511 33.700 113.743 1.00 31.97 218 PHE B O 1
ATOM 2311 N N . LYS B 1 73 ? 8.380 33.141 113.222 1.00 36.74 219 LYS B N 1
ATOM 2312 C CA . LYS B 1 73 ? 8.440 33.510 111.816 1.00 37.11 219 LYS B CA 1
ATOM 2313 C C . LYS B 1 73 ? 8.820 34.978 111.575 1.00 35.71 219 LYS B C 1
ATOM 2314 O O . LYS B 1 73 ? 9.631 35.316 110.724 1.00 34.72 219 LYS B O 1
ATOM 2320 N N . ASP B 1 74 ? 8.213 35.869 112.301 1.00 35.92 220 ASP B N 1
ATOM 2321 C CA . ASP B 1 74 ? 8.580 37.269 112.185 1.00 37.15 220 ASP B CA 1
ATOM 2322 C C . ASP B 1 74 ? 10.039 37.475 112.631 1.00 34.87 220 ASP B C 1
ATOM 2323 O O . ASP B 1 74 ? 10.819 38.151 111.921 1.00 35.64 220 ASP B O 1
ATOM 2328 N N . ARG B 1 75 ? 10.392 36.928 113.805 1.00 32.40 221 ARG B N 1
ATOM 2329 C CA . ARG B 1 75 ? 11.737 37.052 114.386 1.00 30.99 221 ARG B CA 1
ATOM 2330 C C . ARG B 1 75 ? 12.779 36.605 113.353 1.00 28.95 221 ARG B C 1
ATOM 2331 O O . ARG B 1 75 ? 13.800 37.270 113.161 1.00 29.47 221 ARG B O 1
ATOM 2339 N N . HIS B 1 76 ? 12.518 35.510 112.654 1.00 27.88 222 HIS B N 1
ATOM 2340 C CA . HIS B 1 76 ? 13.551 34.929 111.789 1.00 26.66 222 HIS B CA 1
ATOM 2341 C C . HIS B 1 76 ? 13.479 35.388 110.299 1.00 28.60 222 HIS B C 1
ATOM 2342 O O . HIS B 1 76 ? 14.519 35.652 109.674 1.00 28.37 222 HIS B O 1
ATOM 2349 N N . ASP B 1 77 ? 12.291 35.530 109.737 1.00 29.93 223 ASP B N 1
ATOM 2350 C CA . ASP B 1 77 ? 12.189 35.998 108.371 1.00 31.56 223 ASP B CA 1
ATOM 2351 C C . ASP B 1 77 ? 12.759 37.395 108.261 1.00 31.23 223 ASP B C 1
ATOM 2352 O O . ASP B 1 77 ? 13.274 37.745 107.192 1.00 30.84 223 ASP B O 1
ATOM 2357 N N . ASN B 1 78 ? 12.666 38.182 109.335 1.00 30.00 224 ASN B N 1
ATOM 2358 C CA . ASN B 1 78 ? 13.088 39.585 109.311 1.00 30.03 224 ASN B CA 1
ATOM 2359 C C . ASN B 1 78 ? 14.365 39.830 110.057 1.00 28.91 224 ASN B C 1
ATOM 2360 O O . ASN B 1 78 ? 14.764 40.981 110.229 1.00 28.76 224 ASN B O 1
ATOM 2365 N N . ARG B 1 79 ? 15.014 38.747 110.475 1.00 27.64 225 ARG B N 1
ATOM 2366 C CA . ARG B 1 79 ? 16.318 38.787 111.089 1.00 25.62 225 ARG B CA 1
ATOM 2367 C C . ARG B 1 79 ? 16.343 39.650 112.315 1.00 27.21 225 ARG B C 1
ATOM 2368 O O . ARG B 1 79 ? 17.247 40.476 112.469 1.00 27.65 225 ARG B O 1
ATOM 2376 N N . LEU B 1 80 ? 15.316 39.527 113.155 1.00 28.50 226 LEU B N 1
ATOM 2377 C CA . LEU B 1 80 ? 15.146 40.465 114.268 1.00 28.90 226 LEU B CA 1
ATOM 2378 C C . LEU B 1 80 ? 16.218 40.286 115.293 1.00 28.31 226 LEU B C 1
ATOM 2379 O O . LEU B 1 80 ? 16.518 41.214 116.043 1.00 29.94 226 LEU B O 1
ATOM 2384 N N . LEU B 1 81 ? 16.843 39.122 115.311 1.00 26.52 227 LEU B N 1
ATOM 2385 C CA . LEU B 1 81 ? 17.902 38.830 116.290 1.00 24.77 227 LEU B CA 1
ATOM 2386 C C . LEU B 1 81 ? 19.126 39.676 116.060 1.00 26.08 227 LEU B C 1
ATOM 2387 O O . LEU B 1 81 ? 19.915 39.828 116.975 1.00 26.68 227 LEU B O 1
ATOM 2392 N N . LEU B 1 82 ? 19.284 40.235 114.860 1.00 25.76 228 LEU B N 1
ATOM 2393 C CA . LEU B 1 82 ? 20.378 41.168 114.573 1.00 27.31 228 LEU B CA 1
ATOM 2394 C C . LEU B 1 82 ? 20.078 42.602 115.045 1.00 29.91 228 LEU B C 1
ATOM 2395 O O . LEU B 1 82 ? 20.968 43.420 115.190 1.00 29.12 228 LEU B O 1
ATOM 2400 N N . GLU B 1 83 ? 18.827 42.878 115.396 1.00 33.05 229 GLU B N 1
ATOM 2401 C CA . GLU B 1 83 ? 18.409 44.246 115.708 1.00 35.24 229 GLU B CA 1
ATOM 2402 C C . GLU B 1 83 ? 18.406 44.494 117.213 1.00 36.42 229 GLU B C 1
ATOM 2403 O O . GLU B 1 83 ? 18.286 43.553 117.980 1.00 36.62 229 GLU B O 1
ATOM 2409 N N . PRO B 1 84 ? 18.571 45.762 117.637 1.00 36.11 230 PRO B N 1
ATOM 2410 C CA . PRO B 1 84 ? 18.596 46.035 119.053 1.00 35.77 230 PRO B CA 1
ATOM 2411 C C . PRO B 1 84 ? 17.409 45.504 119.834 1.00 34.62 230 PRO B C 1
ATOM 2412 O O . PRO B 1 84 ? 16.273 45.642 119.433 1.00 34.63 230 PRO B O 1
ATOM 2416 N N . PHE B 1 85 ? 17.717 44.893 120.965 1.00 34.74 231 PHE B N 1
ATOM 2417 C CA . PHE B 1 85 ? 16.726 44.493 121.966 1.00 35.18 231 PHE B CA 1
ATOM 2418 C C . PHE B 1 85 ? 16.561 45.654 122.911 1.00 37.23 231 PHE B C 1
ATOM 2419 O O . PHE B 1 85 ? 17.515 46.343 123.249 1.00 37.70 231 PHE B O 1
ATOM 2427 N N . SER B 1 86 ? 15.362 45.859 123.398 1.00 40.16 232 SER B N 1
ATOM 2428 C CA . SER B 1 86 ? 15.159 46.965 124.353 1.00 41.80 232 SER B CA 1
ATOM 2429 C C . SER B 1 86 ? 15.784 46.582 125.701 1.00 40.21 232 SER B C 1
ATOM 2430 O O . SER B 1 86 ? 16.241 47.438 126.443 1.00 41.87 232 SER B O 1
ATOM 2433 N N . SER B 1 87 ? 15.783 45.298 126.021 1.00 36.37 233 SER B N 1
ATOM 2434 C CA . SER B 1 87 ? 16.421 44.818 127.253 1.00 34.03 233 SER B CA 1
ATOM 2435 C C . SER B 1 87 ? 17.913 44.776 127.164 1.00 31.24 233 SER B C 1
ATOM 2436 O O . SER B 1 87 ? 18.437 44.086 126.330 1.00 29.54 233 SER B O 1
ATOM 2439 N N . PRO B 1 88 ? 18.624 45.438 128.066 1.00 31.63 234 PRO B N 1
ATOM 2440 C CA . PRO B 1 88 ? 20.085 45.526 127.882 1.00 30.97 234 PRO B CA 1
ATOM 2441 C C . PRO B 1 88 ? 20.841 44.239 128.117 1.00 31.12 234 PRO B C 1
ATOM 2442 O O . PRO B 1 88 ? 21.981 44.127 127.672 1.00 31.18 234 PRO B O 1
ATOM 2446 N N . ILE B 1 89 ? 20.228 43.235 128.756 1.00 31.82 235 ILE B N 1
ATOM 2447 C CA . ILE B 1 89 ? 20.893 41.931 128.965 1.00 30.81 235 ILE B CA 1
ATOM 244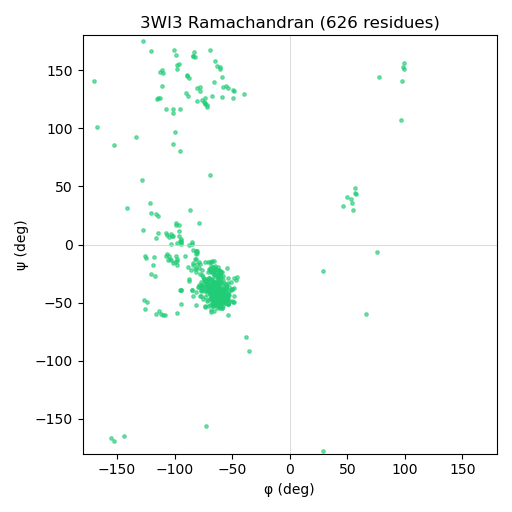8 C C . ILE B 1 89 ? 20.976 41.127 127.659 1.00 30.81 235 ILE B C 1
ATOM 2449 O O . ILE B 1 89 ? 22.061 40.687 127.262 1.00 30.20 235 ILE B O 1
ATOM 2454 N N . ALA B 1 90 ? 19.834 40.939 127.001 1.00 30.01 236 ALA B N 1
ATOM 2455 C CA . ALA B 1 90 ? 19.793 40.309 125.674 1.00 28.27 236 ALA B CA 1
ATOM 2456 C C . ALA B 1 90 ? 20.615 41.127 124.659 1.00 30.01 236 ALA B C 1
ATOM 2457 O O . ALA B 1 90 ? 21.422 40.588 123.919 1.00 32.39 236 ALA B O 1
ATOM 2459 N N . ASP B 1 91 ? 20.469 42.436 124.692 1.00 30.48 237 ASP B N 1
ATOM 2460 C CA . ASP B 1 91 ? 21.122 43.303 123.729 1.00 31.90 237 ASP B CA 1
ATOM 2461 C C . ASP B 1 91 ? 22.615 43.255 123.747 1.00 29.59 237 ASP B C 1
ATOM 2462 O O . ASP B 1 91 ? 23.249 43.306 122.700 1.00 27.30 237 ASP B O 1
ATOM 2467 N N . GLU B 1 92 ? 23.175 43.186 124.933 1.00 31.24 238 GLU B N 1
ATOM 2468 C CA . GLU B 1 92 ? 24.592 43.011 125.072 1.00 34.43 238 GLU B CA 1
ATOM 2469 C C . GLU B 1 92 ? 25.102 41.683 124.456 1.00 29.93 238 GLU B C 1
ATOM 2470 O O . GLU B 1 92 ? 26.160 41.639 123.859 1.00 28.63 238 GLU B O 1
ATOM 2476 N N . LYS B 1 93 ? 24.337 40.617 124.589 1.00 27.32 239 LYS B N 1
ATOM 2477 C CA . LYS B 1 93 ? 24.763 39.325 124.069 1.00 25.68 239 LYS B CA 1
ATOM 2478 C C . LYS B 1 93 ? 24.681 39.339 122.580 1.00 25.61 239 LYS B C 1
ATOM 2479 O O . LYS B 1 93 ? 25.536 38.719 121.932 1.00 25.20 239 LYS B O 1
ATOM 2485 N N . ARG B 1 94 ? 23.680 40.049 122.046 1.00 23.44 240 ARG B N 1
ATOM 2486 C CA . ARG B 1 94 ? 23.581 40.212 120.604 1.00 23.22 240 ARG B CA 1
ATOM 2487 C C . ARG B 1 94 ? 24.839 40.863 120.121 1.00 22.65 240 ARG B C 1
ATOM 2488 O O . ARG B 1 94 ? 25.433 40.379 119.201 1.00 21.92 240 ARG B O 1
ATOM 2496 N N . LYS B 1 95 ? 25.245 41.952 120.732 1.00 24.75 241 LYS B N 1
ATOM 2497 C CA . LYS B 1 95 ? 26.365 42.696 120.219 1.00 26.86 241 LYS B CA 1
ATOM 2498 C C . LYS B 1 95 ? 27.608 41.863 120.215 1.00 25.70 241 LYS B C 1
ATOM 2499 O O . LYS B 1 95 ? 28.402 41.900 119.285 1.00 27.82 241 LYS B O 1
ATOM 2505 N N . ASN B 1 96 ? 27.839 41.170 121.287 1.00 24.10 242 ASN B N 1
ATOM 2506 C CA . ASN B 1 96 ? 28.997 40.361 121.364 1.00 26.30 242 ASN B CA 1
ATOM 2507 C C . ASN B 1 96 ? 29.025 39.214 120.342 1.00 24.49 242 ASN B C 1
ATOM 2508 O O . ASN B 1 96 ? 30.077 38.875 119.841 1.00 24.88 242 ASN B O 1
ATOM 2513 N N . CYS B 1 97 ? 27.864 38.652 120.010 1.00 21.26 243 CYS B N 1
ATOM 2514 C CA . CYS B 1 97 ? 27.780 37.661 118.974 1.00 19.59 243 CYS B CA 1
ATOM 2515 C C . CYS B 1 97 ? 28.180 38.237 117.622 1.00 19.40 243 CYS B C 1
ATOM 2516 O O . CYS B 1 97 ? 28.956 37.650 116.865 1.00 18.71 243 CYS B O 1
ATOM 2519 N N . LEU B 1 98 ? 27.634 39.387 117.321 1.00 20.04 244 LEU B N 1
ATOM 2520 C CA . LEU B 1 98 ? 27.907 40.064 116.046 1.00 21.30 244 LEU B CA 1
ATOM 2521 C C . LEU B 1 98 ? 29.363 40.414 115.944 1.00 22.49 244 LEU B C 1
ATOM 2522 O O . LEU B 1 98 ? 29.961 40.249 114.882 1.00 22.81 244 LEU B O 1
ATOM 2527 N N . THR B 1 99 ? 29.953 40.885 117.045 1.00 23.11 245 THR B N 1
ATOM 2528 C CA . THR B 1 99 ? 31.375 41.186 117.041 1.00 23.49 245 THR B CA 1
ATOM 2529 C C . THR B 1 99 ? 32.183 39.924 116.755 1.00 24.64 245 THR B C 1
ATOM 2530 O O . THR B 1 99 ? 33.120 39.916 115.955 1.00 25.60 245 THR B O 1
ATOM 2534 N N . LYS B 1 100 ? 31.817 38.846 117.403 1.00 26.27 246 LYS B N 1
ATOM 2535 C CA . LYS B 1 100 ? 32.642 37.611 117.385 1.00 27.62 246 LYS B CA 1
ATOM 2536 C C . LYS B 1 100 ? 32.490 36.808 116.094 1.00 24.52 246 LYS B C 1
ATOM 2537 O O . LYS B 1 100 ? 33.465 36.453 115.460 1.00 22.83 246 LYS B O 1
ATOM 2543 N N . PHE B 1 101 ? 31.256 36.649 115.641 1.00 22.58 247 PHE B N 1
ATOM 2544 C CA . PHE B 1 101 ? 30.978 35.824 114.491 1.00 21.03 247 PHE B CA 1
ATOM 2545 C C . PHE B 1 101 ? 30.834 36.584 113.155 1.00 20.89 247 PHE B C 1
ATOM 2546 O O . PHE B 1 101 ? 30.853 35.938 112.087 1.00 20.62 247 PHE B O 1
ATOM 2554 N N . VAL B 1 102 ? 30.711 37.918 113.173 1.00 20.75 248 VAL B N 1
ATOM 2555 C CA . VAL B 1 102 ? 30.805 38.701 111.944 1.00 20.28 248 VAL B CA 1
ATOM 2556 C C . VAL B 1 102 ? 31.960 39.655 111.856 1.00 21.53 248 VAL B C 1
ATOM 2557 O O . VAL B 1 102 ? 32.754 39.610 110.928 1.00 22.86 248 VAL B O 1
ATOM 2561 N N . ILE B 1 103 ? 32.049 40.585 112.753 1.00 22.53 249 ILE B N 1
ATOM 2562 C CA . ILE B 1 103 ? 33.037 41.641 112.582 1.00 24.98 249 ILE B CA 1
ATOM 2563 C C . ILE B 1 103 ? 34.459 41.088 112.659 1.00 26.15 249 ILE B C 1
ATOM 2564 O O . ILE B 1 103 ? 35.335 41.465 111.933 1.00 27.35 249 ILE B O 1
ATOM 2569 N N . GLN B 1 104 ? 34.669 40.161 113.545 1.00 27.99 250 GLN B N 1
ATO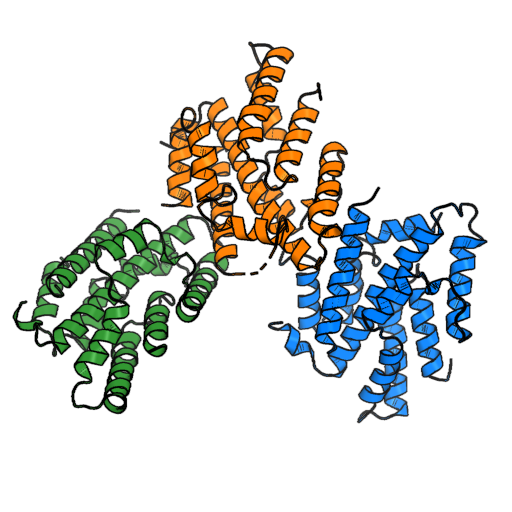M 2570 C CA . GLN B 1 104 ? 35.977 39.563 113.693 1.00 30.47 250 GLN B CA 1
ATOM 2571 C C . GLN B 1 104 ? 36.279 38.475 112.683 1.00 30.61 250 GLN B C 1
ATOM 2572 O O . GLN B 1 104 ? 37.385 38.003 112.634 1.00 34.05 250 GLN B O 1
ATOM 2578 N N . ASP B 1 105 ? 35.333 38.091 111.849 1.00 30.24 251 ASP B N 1
ATOM 2579 C CA . ASP B 1 105 ? 35.636 37.194 110.744 1.00 29.62 251 ASP B CA 1
ATOM 2580 C C . ASP B 1 105 ? 36.412 37.920 109.611 1.00 34.97 251 ASP B C 1
ATOM 2581 O O . ASP B 1 105 ? 35.935 38.886 109.025 1.00 40.08 251 ASP B O 1
ATOM 2586 N N . GLU B 1 106 ? 37.607 37.434 109.294 1.00 39.43 252 GLU B N 1
ATOM 2587 C CA . GLU B 1 106 ? 38.514 38.056 108.306 1.00 44.21 252 GLU B CA 1
ATOM 2588 C C . GLU B 1 106 ? 37.948 38.038 106.833 1.00 40.98 252 GLU B C 1
ATOM 2589 O O . GLU B 1 106 ? 38.398 38.784 105.994 1.00 40.61 252 GLU B O 1
ATOM 2595 N N . ASN B 1 107 ? 36.963 37.199 106.534 1.00 36.01 253 ASN B N 1
ATOM 2596 C CA . ASN B 1 107 ? 36.323 37.169 105.228 1.00 32.35 253 ASN B CA 1
ATOM 2597 C C . ASN B 1 107 ? 34.852 37.595 105.296 1.00 29.38 253 ASN B C 1
ATOM 2598 O O . ASN B 1 107 ? 34.029 37.252 104.470 1.00 27.17 253 ASN B O 1
ATOM 2603 N N . LYS B 1 108 ? 34.520 38.353 106.298 1.00 27.75 254 LYS B N 1
ATOM 2604 C CA . LYS B 1 108 ? 33.155 38.800 106.412 1.00 27.87 254 LYS B CA 1
ATOM 2605 C C . LYS B 1 108 ? 32.594 39.420 105.080 1.00 27.25 254 LYS B C 1
ATOM 2606 O O . LYS B 1 108 ? 33.282 40.185 104.380 1.00 29.37 254 LYS B O 1
ATOM 2612 N N . ASN B 1 109 ? 31.395 38.971 104.731 1.00 24.60 255 ASN B N 1
ATOM 2613 C CA . ASN B 1 109 ? 30.607 39.471 103.660 1.00 25.00 255 ASN B CA 1
ATOM 2614 C C . ASN B 1 109 ? 29.141 39.227 103.984 1.00 23.85 255 ASN B C 1
ATOM 2615 O O . ASN B 1 109 ? 28.789 38.841 105.124 1.00 23.52 255 ASN B O 1
ATOM 2620 N N . SER B 1 110 ? 28.270 39.421 103.029 1.00 23.27 256 SER B N 1
ATOM 2621 C CA . SER B 1 110 ? 26.872 39.254 103.324 1.00 23.63 256 SER B CA 1
ATOM 2622 C C . SER B 1 110 ? 26.475 37.837 103.698 1.00 22.65 256 SER B C 1
ATOM 2623 O O . SER B 1 110 ? 25.415 37.622 104.298 1.00 23.69 256 SER B O 1
ATOM 2626 N N . SER B 1 111 ? 27.241 36.861 103.297 1.00 22.11 257 SER B N 1
ATOM 2627 C CA . SER B 1 111 ? 26.801 35.493 103.478 1.00 21.30 257 SER B CA 1
ATOM 2628 C C . SER B 1 111 ? 27.257 35.055 104.848 1.00 21.78 257 SER B C 1
ATOM 2629 O O . SER B 1 111 ? 26.651 34.167 105.474 1.00 21.70 257 SER B O 1
ATOM 2632 N N . THR B 1 112 ? 28.244 35.760 105.421 1.00 21.69 258 THR B N 1
ATOM 2633 C CA . THR B 1 112 ? 28.502 35.662 106.871 1.00 19.04 258 THR B CA 1
ATOM 2634 C C . THR B 1 112 ? 27.260 35.973 107.720 1.00 18.82 258 THR B C 1
ATOM 2635 O O . THR B 1 112 ? 26.932 35.277 108.723 1.00 18.57 258 THR B O 1
ATOM 2639 N N . ILE B 1 113 ? 26.551 37.019 107.356 1.00 19.09 259 ILE B N 1
ATOM 2640 C CA . ILE B 1 113 ? 25.347 37.430 108.077 1.00 18.71 259 ILE B CA 1
ATOM 2641 C C . ILE B 1 113 ? 24.229 36.417 107.917 1.00 18.75 259 ILE B C 1
ATOM 2642 O O . ILE B 1 113 ? 23.504 36.047 108.851 1.00 19.57 259 ILE B O 1
ATOM 2647 N N . ALA B 1 114 ? 24.033 36.016 106.691 1.00 19.99 260 ALA B N 1
ATOM 2648 C CA . ALA B 1 114 ? 23.026 35.010 106.320 1.00 21.22 260 ALA B CA 1
ATOM 2649 C C . ALA B 1 114 ? 23.268 33.687 107.005 1.00 19.59 260 ALA B C 1
ATOM 2650 O O . ALA B 1 114 ? 22.350 33.138 107.551 1.00 20.33 260 ALA B O 1
ATOM 2652 N N . ASP B 1 115 ? 24.503 33.225 107.024 1.00 19.59 261 ASP B N 1
ATOM 2653 C CA . ASP B 1 115 ? 24.880 32.023 107.771 1.00 19.67 261 ASP B CA 1
ATOM 2654 C C . ASP B 1 115 ? 24.630 32.196 109.269 1.00 19.02 261 ASP B C 1
ATOM 2655 O O . ASP B 1 115 ? 24.100 31.309 109.914 1.00 19.09 261 ASP B O 1
ATOM 2660 N N . LEU B 1 116 ? 25.024 33.342 109.843 1.00 18.93 262 LEU B N 1
ATOM 2661 C CA . LEU B 1 116 ? 24.724 33.595 111.264 1.00 16.61 262 LEU B CA 1
ATOM 2662 C C . LEU B 1 116 ? 23.213 33.500 111.457 1.00 17.09 262 LEU B C 1
ATOM 2663 O O . LEU B 1 116 ? 22.767 32.877 112.361 1.00 15.47 262 LEU B O 1
ATOM 2668 N N . CYS B 1 117 ? 22.408 34.039 110.548 1.00 19.36 263 CYS B N 1
ATOM 2669 C CA . CYS B 1 117 ? 20.968 34.027 110.805 1.00 20.56 263 CYS B CA 1
ATOM 2670 C C . CYS B 1 117 ? 20.447 32.612 110.777 1.00 20.67 263 CYS B C 1
ATOM 2671 O O . CYS B 1 117 ? 19.569 32.276 111.543 1.00 19.99 263 CYS B O 1
ATOM 2674 N N . VAL B 1 118 ? 20.993 31.745 109.931 1.00 21.70 264 VAL B N 1
ATOM 2675 C CA . VAL B 1 118 ? 20.417 30.395 109.824 1.00 22.43 264 VAL B CA 1
ATOM 2676 C C . VAL B 1 118 ? 20.908 29.555 111.000 1.00 21.59 264 VAL B C 1
ATOM 2677 O O . VAL B 1 118 ? 20.140 28.763 111.564 1.00 21.06 264 VAL B O 1
ATOM 2681 N N . VAL B 1 119 ? 22.142 29.771 111.441 1.00 19.68 265 VAL B N 1
ATOM 2682 C CA . VAL B 1 119 ? 22.658 29.103 112.648 1.00 18.48 265 VAL B CA 1
ATOM 2683 C C . VAL B 1 119 ? 21.820 29.480 113.870 1.00 18.41 265 VAL B C 1
ATOM 2684 O O . VAL B 1 119 ? 21.396 28.672 114.631 1.00 17.49 265 VAL B O 1
ATOM 2688 N N . LEU B 1 120 ? 21.567 30.747 114.033 1.00 20.27 266 LEU B N 1
ATOM 2689 C CA . LEU B 1 120 ? 20.773 31.218 115.146 1.00 19.50 266 LEU B CA 1
ATOM 2690 C C . LEU B 1 120 ? 19.353 30.669 115.055 1.00 18.87 266 LEU B C 1
ATOM 2691 O O . LEU B 1 120 ? 18.756 30.280 116.063 1.00 21.62 266 LEU B O 1
ATOM 2696 N N . LYS B 1 121 ? 18.809 30.604 113.857 1.00 20.06 267 LYS B N 1
ATOM 2697 C CA . LYS B 1 121 ? 17.443 30.056 113.668 1.00 20.97 267 LYS B CA 1
ATOM 2698 C C . LYS B 1 121 ? 17.411 28.581 114.042 1.00 19.75 267 LYS B C 1
ATOM 2699 O O . LYS B 1 121 ? 16.515 28.113 114.761 1.00 18.18 267 LYS B O 1
ATOM 2705 N N . SER B 1 122 ? 18.408 27.854 113.602 1.00 18.57 268 SER B N 1
ATOM 2706 C CA . SER B 1 122 ? 18.448 26.453 113.926 1.00 18.92 268 SER B CA 1
ATOM 2707 C C . SER B 1 122 ? 18.636 26.252 115.432 1.00 18.58 268 SER B C 1
ATOM 2708 O O . SER B 1 122 ? 18.008 25.384 116.052 1.00 18.25 268 SER B O 1
ATOM 2711 N N . ARG B 1 123 ? 19.456 27.088 116.044 1.00 17.95 269 ARG B N 1
ATOM 2712 C CA . ARG B 1 123 ? 19.721 26.956 117.436 1.00 16.55 269 ARG B CA 1
ATOM 2713 C C . ARG B 1 123 ? 18.462 27.311 118.214 1.00 18.50 269 ARG B C 1
ATOM 2714 O O . ARG B 1 123 ? 18.122 26.654 119.225 1.00 17.79 269 ARG B O 1
ATOM 2722 N N . GLU B 1 124 ? 17.759 28.365 117.795 1.00 18.29 270 GLU B N 1
ATOM 2723 C CA . GLU B 1 124 ? 16.664 28.829 118.625 1.00 18.77 270 GLU B CA 1
ATOM 2724 C C . GLU B 1 124 ? 15.513 27.851 118.537 1.00 19.93 270 GLU B C 1
ATOM 2725 O O . GLU B 1 124 ? 14.729 27.690 119.487 1.00 18.70 270 GLU B O 1
ATOM 2731 N N . ILE B 1 125 ? 15.383 27.168 117.403 1.00 22.27 271 ILE B N 1
ATOM 2732 C CA . ILE B 1 125 ? 14.368 26.106 117.293 1.00 24.30 271 ILE B CA 1
ATOM 2733 C C . ILE B 1 125 ? 14.609 25.060 118.394 1.00 23.66 271 ILE B C 1
ATOM 2734 O O . ILE B 1 125 ? 13.661 24.693 119.093 1.00 23.43 271 ILE B O 1
ATOM 2739 N N . LYS B 1 126 ? 15.869 24.680 118.614 1.00 21.43 272 LYS B N 1
ATOM 2740 C CA . LYS B 1 126 ? 16.191 23.699 119.685 1.00 19.93 272 LYS B CA 1
ATOM 2741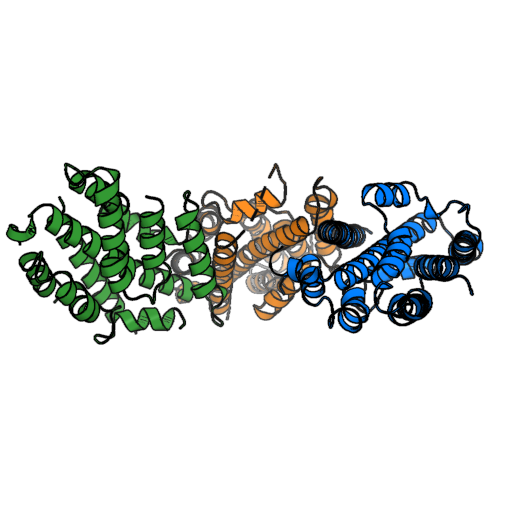 C C . LYS B 1 126 ? 15.845 24.206 121.085 1.00 19.87 272 LYS B C 1
ATOM 2742 O O . LYS B 1 126 ? 15.256 23.500 121.884 1.00 19.91 272 LYS B O 1
ATOM 2748 N N . LEU B 1 127 ? 16.149 25.471 121.336 1.00 21.01 273 LEU B N 1
ATOM 2749 C CA . LEU B 1 127 ? 15.907 26.149 122.641 1.00 20.00 273 LEU B CA 1
ATOM 2750 C C . LEU B 1 127 ? 14.444 26.184 122.912 1.00 20.92 273 LEU B C 1
ATOM 2751 O O . LEU B 1 127 ? 14.041 25.894 124.026 1.00 22.97 273 LEU B O 1
ATOM 2756 N N . GLN B 1 128 ? 13.620 26.434 121.887 1.00 22.07 274 GLN B N 1
ATOM 2757 C CA . GLN B 1 128 ? 12.156 26.410 122.045 1.00 24.01 274 GLN B CA 1
ATOM 2758 C C . GLN B 1 128 ? 11.629 25.017 122.332 1.00 25.15 274 GLN B C 1
ATOM 2759 O O . GLN B 1 128 ? 10.758 24.859 123.176 1.00 25.98 274 GLN B O 1
ATOM 2765 N N . ILE B 1 129 ? 12.172 24.005 121.659 1.00 24.56 275 ILE B N 1
ATOM 2766 C CA . ILE B 1 129 ? 11.812 22.623 121.939 1.00 25.33 275 ILE B CA 1
ATOM 2767 C C . ILE B 1 129 ? 12.145 22.270 123.386 1.00 26.06 275 ILE B C 1
ATOM 2768 O O . ILE B 1 129 ? 11.381 21.596 124.045 1.00 27.97 275 ILE B O 1
ATOM 2773 N N . LEU B 1 130 ? 13.304 22.723 123.866 1.00 25.98 276 LEU B N 1
ATOM 2774 C CA . LEU B 1 130 ? 13.750 22.484 125.253 1.00 24.13 276 LEU B CA 1
ATOM 2775 C C . LEU B 1 130 ? 12.846 23.144 126.292 1.00 24.85 276 LEU B C 1
ATOM 2776 O O . LEU B 1 130 ? 12.290 22.497 127.182 1.00 24.23 276 LEU B O 1
ATOM 2781 N N . LEU B 1 131 ? 12.570 24.422 126.110 1.00 26.23 277 LEU B N 1
ATOM 2782 C CA . LEU B 1 131 ? 11.504 25.068 126.912 1.00 26.25 277 LEU B CA 1
ATOM 2783 C C . LEU B 1 131 ? 10.214 24.254 126.913 1.00 27.63 277 LEU B C 1
ATOM 2784 O O . LEU B 1 131 ? 9.618 24.017 127.966 1.00 29.35 277 LEU B O 1
ATOM 2789 N N . LEU B 1 132 ? 9.749 23.838 125.744 1.00 29.42 278 LEU B N 1
ATOM 2790 C CA . LEU B 1 132 ? 8.453 23.118 125.626 1.00 31.76 278 LEU B CA 1
ATOM 2791 C C . LEU B 1 132 ? 8.452 21.757 126.346 1.00 31.66 278 LEU B C 1
ATOM 2792 O O . LEU B 1 132 ? 7.506 21.379 127.029 1.00 31.90 278 LEU B O 1
ATOM 2797 N N . LEU B 1 133 ? 9.529 21.011 126.184 1.00 31.77 279 LEU B N 1
ATOM 2798 C CA . LEU B 1 133 ? 9.670 19.729 126.853 1.00 32.53 279 LEU B CA 1
ATOM 2799 C C . LEU B 1 133 ? 9.623 19.905 128.409 1.00 33.46 279 LEU B C 1
ATOM 2800 O O . LEU B 1 133 ? 9.010 19.118 129.134 1.00 33.72 279 LEU B O 1
ATOM 2805 N N . GLU B 1 134 ? 10.321 20.929 128.889 1.00 30.76 280 GLU B N 1
ATOM 2806 C CA . GLU B 1 134 ? 10.333 21.291 130.269 1.00 30.89 280 GLU B CA 1
ATOM 2807 C C . GLU B 1 134 ? 8.930 21.636 130.764 1.00 32.17 280 GLU B C 1
ATOM 2808 O O . GLU B 1 134 ? 8.503 21.180 131.803 1.00 32.06 280 GLU B O 1
ATOM 2814 N N . ILE B 1 135 ? 8.194 22.418 130.012 1.00 33.80 281 ILE B N 1
ATOM 2815 C CA . ILE B 1 135 ? 6.850 22.780 130.429 1.00 36.01 281 ILE B CA 1
ATOM 2816 C C . ILE B 1 135 ? 5.941 21.548 130.428 1.00 40.18 281 ILE B C 1
ATOM 2817 O O . ILE B 1 135 ? 5.095 21.367 131.322 1.00 40.27 281 ILE B O 1
ATOM 2822 N N . ILE B 1 136 ? 6.116 20.709 129.418 1.00 40.39 282 ILE B N 1
ATOM 2823 C CA . ILE B 1 136 ? 5.337 19.482 129.271 1.00 41.02 282 ILE B CA 1
ATOM 2824 C C . ILE B 1 136 ? 5.553 18.587 130.464 1.00 42.21 282 ILE B C 1
ATOM 2825 O O . ILE B 1 136 ? 4.587 18.066 131.048 1.00 41.79 282 ILE B O 1
ATOM 2830 N N . GLY B 1 137 ? 6.814 18.431 130.862 1.00 42.24 283 GLY B N 1
ATOM 2831 C CA . GLY B 1 137 ? 7.149 17.626 132.054 1.00 42.44 283 GLY B CA 1
ATOM 2832 C C . GLY B 1 137 ? 6.603 18.210 133.348 1.00 45.63 283 GLY B C 1
ATOM 2833 O O . GLY B 1 137 ? 6.146 17.493 134.219 1.00 47.62 283 GLY B O 1
ATOM 2834 N N . LEU B 1 138 ? 6.614 19.530 133.456 1.00 48.26 284 LEU B N 1
ATOM 2835 C CA . LEU B 1 138 ? 6.152 20.204 134.653 1.00 50.58 284 LEU B CA 1
ATOM 2836 C C . LEU B 1 138 ? 4.632 20.047 134.815 1.00 53.00 284 LEU B C 1
ATOM 2837 O O . LEU B 1 138 ? 4.157 19.936 135.922 1.00 56.91 284 LEU B O 1
ATOM 2842 N N . ASN B 1 139 ? 3.887 20.011 133.717 1.00 52.10 285 ASN B N 1
ATOM 2843 C CA . ASN B 1 139 ? 2.447 19.918 133.773 1.00 51.91 285 ASN B CA 1
ATOM 2844 C C . ASN B 1 139 ? 1.946 18.488 133.572 1.00 54.62 285 ASN B C 1
ATOM 2845 O O . ASN B 1 139 ? 0.757 18.294 133.274 1.00 56.78 285 ASN B O 1
ATOM 2850 N N . ASP B 1 140 ? 2.823 17.485 133.718 1.00 54.54 286 ASP B N 1
ATOM 2851 C CA . ASP B 1 140 ? 2.428 16.056 133.555 1.00 60.33 286 ASP B CA 1
ATOM 2852 C C . ASP B 1 140 ? 1.641 15.787 132.238 1.00 61.07 286 ASP B C 1
ATOM 2853 O O . ASP B 1 140 ? 0.688 14.992 132.222 1.00 57.77 286 ASP B O 1
ATOM 2858 N N . LEU B 1 141 ? 2.087 16.425 131.139 1.00 59.94 287 LEU B N 1
ATOM 2859 C CA . LEU B 1 141 ? 1.398 16.335 129.844 1.00 57.53 287 LEU B CA 1
ATOM 2860 C C . LEU B 1 141 ? 1.973 15.261 128.930 1.00 55.06 287 LEU B C 1
ATOM 2861 O O . LEU B 1 141 ? 1.481 15.071 127.817 1.00 57.27 287 LEU B O 1
ATOM 2866 N N . ASP B 1 142 ? 2.960 14.512 129.404 1.00 51.70 288 ASP B N 1
ATOM 2867 C CA . ASP B 1 142 ? 3.643 13.542 128.552 1.00 49.54 288 ASP B CA 1
ATOM 2868 C C . ASP B 1 142 ? 2.713 12.461 128.008 1.00 53.02 288 ASP B C 1
ATOM 2869 O O . ASP B 1 142 ? 2.921 11.983 126.903 1.00 52.52 288 ASP B O 1
ATOM 2874 N N . TRP B 1 143 ? 1.705 12.078 128.779 1.00 56.68 289 TRP B N 1
ATOM 2875 C CA . TRP B 1 143 ? 0.794 11.008 128.395 1.00 61.37 289 TRP B CA 1
ATOM 2876 C C . TRP B 1 143 ? 0.170 11.324 127.018 1.00 59.79 289 TRP B C 1
ATOM 2877 O O . TRP B 1 143 ? -0.032 10.428 126.217 1.00 59.52 289 TRP B O 1
ATOM 2888 N N . ASN B 1 144 ? -0.118 12.584 126.737 1.00 58.93 290 ASN B N 1
ATOM 2889 C CA . ASN B 1 144 ? -0.601 12.980 125.402 1.00 61.73 290 ASN B CA 1
ATOM 2890 C C . ASN B 1 144 ? 0.142 12.417 124.201 1.00 59.51 290 ASN B C 1
ATOM 2891 O O . ASN B 1 144 ? -0.424 12.329 123.132 1.00 63.96 290 ASN B O 1
ATOM 2896 N N . PHE B 1 145 ? 1.419 12.107 124.353 1.00 57.34 291 PHE B N 1
ATOM 2897 C CA . PHE B 1 145 ? 2.251 11.666 123.249 1.00 56.38 291 PHE B CA 1
ATOM 2898 C C . PHE B 1 145 ? 2.289 10.123 123.244 1.00 58.43 291 PHE B C 1
ATOM 2899 O O . PHE B 1 145 ? 3.071 9.523 122.510 1.00 56.30 291 PHE B O 1
ATOM 2907 N N . ARG B 1 146 ? 1.477 9.495 124.088 1.00 63.20 292 ARG B N 1
ATOM 2908 C CA . ARG B 1 146 ? 1.249 8.034 124.081 1.00 70.99 292 ARG B CA 1
ATOM 2909 C C . ARG B 1 146 ? 0.217 7.718 123.005 1.00 71.28 292 ARG B C 1
ATOM 2910 O O . ARG B 1 146 ? 0.560 7.584 121.837 1.00 71.78 292 ARG B O 1
ATOM 2918 N N . ASP B 1 192 ? -1.833 25.488 123.563 1.00 66.96 338 ASP B N 1
ATOM 2919 C CA . ASP B 1 192 ? -1.540 24.058 123.473 1.00 67.20 338 ASP B CA 1
ATOM 2920 C C . ASP B 1 192 ? -0.015 23.708 123.277 1.00 60.61 338 ASP B C 1
ATOM 2921 O O . ASP B 1 192 ? 0.533 23.764 122.173 1.00 57.59 338 ASP B O 1
ATOM 2926 N N . TYR B 1 193 ? 0.640 23.311 124.353 1.00 54.93 339 TYR B N 1
ATOM 2927 C CA . TYR B 1 193 ? 2.067 23.081 124.371 1.00 50.39 339 TYR B CA 1
ATOM 2928 C C . TYR B 1 193 ? 2.478 21.877 123.528 1.00 50.44 339 TYR B C 1
ATOM 2929 O O . TYR B 1 193 ? 3.549 21.893 122.916 1.00 50.22 339 TYR B O 1
ATOM 2938 N N . CYS B 1 194 ? 1.612 20.877 123.442 1.00 51.95 340 CYS B N 1
ATOM 2939 C CA . CYS B 1 194 ? 1.871 19.696 122.618 1.00 53.17 340 CYS B CA 1
ATOM 2940 C C . CYS B 1 194 ? 1.786 20.016 121.115 1.00 54.09 340 CYS B C 1
ATOM 2941 O O . CYS B 1 194 ? 2.597 19.556 120.328 1.00 52.45 340 CYS B O 1
ATOM 2944 N N . GLU B 1 195 ? 0.819 20.836 120.739 1.00 56.83 341 GLU B N 1
ATOM 2945 C CA . GLU B 1 195 ? 0.683 21.290 119.375 1.00 60.50 341 GLU B CA 1
ATOM 2946 C C . GLU B 1 195 ? 1.881 22.155 119.000 1.00 57.17 341 GLU B C 1
ATOM 2947 O O . GLU B 1 195 ? 2.357 22.124 117.876 1.00 54.65 341 GLU B O 1
ATOM 2953 N N . GLN B 1 196 ? 2.340 22.953 119.959 1.00 56.25 342 GLN B N 1
ATOM 2954 C CA . GLN B 1 196 ? 3.442 23.878 119.745 1.00 51.99 342 GLN B CA 1
ATOM 2955 C C . GLN B 1 196 ? 4.734 23.119 119.522 1.00 45.40 342 GLN B C 1
ATOM 2956 O O . GLN B 1 196 ? 5.502 23.466 118.630 1.00 43.21 342 GLN B O 1
ATOM 2962 N N . LEU B 1 197 ? 4.957 22.070 120.312 1.00 42.46 343 LEU B N 1
ATOM 2963 C CA . LEU B 1 197 ? 6.097 21.180 120.127 1.00 39.31 343 LEU B CA 1
ATOM 2964 C C . LEU B 1 197 ? 6.102 20.563 118.734 1.00 39.14 343 LEU B C 1
ATOM 2965 O O . LEU B 1 197 ? 7.112 20.570 118.053 1.00 37.27 343 LEU B O 1
ATOM 2970 N N . ASP B 1 198 ? 4.947 20.084 118.312 1.00 41.96 344 ASP B N 1
ATOM 2971 C CA . ASP B 1 198 ? 4.756 19.503 116.974 1.00 44.46 344 ASP B CA 1
ATOM 2972 C C . ASP B 1 198 ? 5.122 20.480 115.866 1.00 41.97 344 ASP B C 1
ATOM 2973 O O . ASP B 1 198 ? 5.894 20.144 114.994 1.00 39.69 344 ASP B O 1
ATOM 2978 N N . LEU B 1 199 ? 4.636 21.721 115.951 1.00 42.87 345 LEU B N 1
ATOM 2979 C CA . LEU B 1 199 ? 4.967 22.755 114.957 1.00 42.62 345 LEU B CA 1
ATOM 2980 C C . LEU B 1 199 ? 6.482 23.152 114.954 1.00 38.89 345 LEU B C 1
ATOM 2981 O O . LEU B 1 199 ? 7.054 23.332 113.902 1.00 38.87 345 LEU B O 1
ATOM 2986 N N . TYR B 1 200 ? 7.151 23.190 116.100 1.00 35.98 346 TYR B N 1
ATOM 2987 C CA . TYR B 1 200 ? 8.597 23.429 116.113 1.00 32.60 346 TYR B CA 1
ATOM 2988 C C . TYR B 1 200 ? 9.360 22.284 115.527 1.00 32.48 346 TYR B C 1
ATOM 2989 O O . TYR B 1 200 ? 10.381 22.485 114.869 1.00 31.16 346 TYR B O 1
ATOM 2998 N N . LEU B 1 201 ? 8.888 21.070 115.737 1.00 34.70 347 LEU B N 1
ATOM 2999 C CA . LEU B 1 201 ? 9.544 19.943 115.084 1.00 35.14 347 LEU B CA 1
ATOM 3000 C C . LEU B 1 201 ? 9.409 20.090 113.546 1.00 37.79 347 LEU B C 1
ATOM 3001 O O . LEU B 1 201 ? 10.350 19.799 112.806 1.00 35.62 347 LEU B O 1
ATOM 3006 N N . ASP B 1 202 ? 8.242 20.505 113.060 1.00 39.86 348 ASP B N 1
ATOM 3007 C CA . ASP B 1 202 ? 8.092 20.742 111.620 1.00 41.47 348 ASP B CA 1
ATOM 3008 C C . ASP B 1 202 ? 9.155 21.733 111.151 1.00 38.56 348 ASP B C 1
ATOM 3009 O O . ASP B 1 202 ? 9.842 21.526 110.163 1.00 34.78 348 ASP B O 1
ATOM 3014 N N . ARG B 1 203 ? 9.268 22.848 111.843 1.00 40.95 349 ARG B N 1
ATOM 3015 C CA . ARG B 1 203 ? 10.259 23.849 111.439 1.00 39.54 349 ARG B CA 1
ATOM 3016 C C . ARG B 1 203 ? 11.701 23.305 111.486 1.00 32.64 349 ARG B C 1
ATOM 3017 O O . ARG B 1 203 ? 12.501 23.605 110.610 1.00 28.48 349 ARG B O 1
ATOM 3025 N N . ALA B 1 204 ? 11.980 22.473 112.475 1.00 30.47 350 ALA B N 1
ATOM 3026 C CA . ALA B 1 204 ? 13.273 21.845 112.559 1.00 29.41 350 ALA B CA 1
ATOM 3027 C C . ALA B 1 204 ? 13.596 21.027 111.329 1.00 31.02 350 ALA B C 1
ATOM 3028 O O . ALA B 1 204 ? 14.623 21.248 110.672 1.00 30.23 350 ALA B O 1
ATOM 3030 N N . CYS B 1 205 ? 12.740 20.112 110.960 1.00 35.03 351 CYS B N 1
ATOM 3031 C CA . CYS B 1 205 ? 13.112 19.298 109.829 1.00 39.68 351 CYS B CA 1
ATOM 3032 C C . CYS B 1 205 ? 13.009 20.018 108.489 1.00 36.90 351 CYS B C 1
ATOM 3033 O O . CYS B 1 205 ? 13.843 19.791 107.610 1.00 33.84 351 CYS B O 1
ATOM 3036 N N . ILE B 1 206 ? 12.103 20.979 108.352 1.00 36.62 352 ILE B N 1
ATOM 3037 C CA . ILE B 1 206 ? 12.118 21.782 107.148 1.00 36.21 352 ILE B CA 1
ATOM 3038 C C . ILE B 1 206 ? 13.406 22.586 107.039 1.00 35.18 352 ILE B C 1
ATOM 3039 O O . ILE B 1 206 ? 14.007 22.647 105.971 1.00 35.46 352 ILE B O 1
ATOM 3044 N N . LEU B 1 207 ? 13.873 23.212 108.123 1.00 34.77 353 LEU B N 1
ATOM 3045 C CA . LEU B 1 207 ? 15.170 23.934 108.037 1.00 33.10 353 LEU B CA 1
ATOM 3046 C C . LEU B 1 207 ? 16.303 22.984 107.596 1.00 32.59 353 LEU B C 1
ATOM 3047 O O . LEU B 1 207 ? 17.128 23.334 106.758 1.00 29.03 353 LEU B O 1
ATOM 3052 N N . ASP B 1 208 ? 16.289 21.775 108.156 1.00 34.87 354 ASP B N 1
ATOM 3053 C CA . ASP B 1 208 ? 17.270 20.730 107.855 1.00 38.65 354 ASP B CA 1
ATOM 3054 C C . ASP B 1 208 ? 17.291 20.444 106.365 1.00 39.09 354 ASP B C 1
ATOM 3055 O O . ASP B 1 208 ? 18.338 20.422 105.746 1.00 41.80 354 ASP B O 1
ATOM 3060 N N . ILE B 1 209 ? 16.111 20.241 105.795 1.00 40.62 355 ILE B N 1
ATOM 3061 C CA . ILE B 1 209 ? 15.946 19.909 104.369 1.00 40.49 355 ILE B CA 1
ATOM 3062 C C . ILE B 1 209 ? 16.431 21.070 103.488 1.00 40.98 355 ILE B C 1
ATOM 3063 O O . ILE B 1 209 ? 17.148 20.866 102.508 1.00 38.86 355 ILE B O 1
ATOM 3068 N N . LEU B 1 210 ? 16.040 22.287 103.841 1.00 40.65 356 LEU B N 1
ATOM 3069 C CA . LEU B 1 210 ? 16.475 23.449 103.091 1.00 41.71 356 LEU B CA 1
ATOM 3070 C C . LEU B 1 210 ? 18.000 23.542 103.036 1.00 44.14 356 LEU B C 1
ATOM 3071 O O . LEU B 1 210 ? 18.578 23.776 101.979 1.00 46.49 356 LEU B O 1
ATOM 3076 N N . LEU B 1 211 ? 18.652 23.331 104.170 1.00 41.43 357 LEU B N 1
ATOM 3077 C CA . LEU B 1 211 ? 20.081 23.358 104.213 1.00 41.60 357 LEU B CA 1
ATOM 3078 C C . LEU B 1 211 ? 20.706 22.283 103.346 1.00 43.09 357 LEU B C 1
ATOM 3079 O O . LEU B 1 211 ? 21.698 22.520 102.641 1.00 41.56 357 LEU B O 1
ATOM 3084 N N . SER B 1 212 ? 20.195 21.064 103.494 1.00 43.36 358 SER B N 1
ATOM 3085 C CA . SER B 1 212 ? 20.785 19.940 102.775 1.00 49.26 358 SER B CA 1
ATOM 3086 C C . SER B 1 212 ? 20.529 20.092 101.267 1.00 48.61 358 SER B C 1
ATOM 3087 O O . SER B 1 212 ? 21.294 19.629 100.469 1.00 48.56 358 SER B O 1
ATOM 3090 N N . SER B 1 213 ? 19.498 20.828 100.888 1.00 52.69 359 SER B N 1
ATOM 3091 C CA . SER B 1 213 ? 19.209 21.058 99.484 1.00 56.12 359 SER B CA 1
ATOM 3092 C C . SER B 1 213 ? 20.016 22.232 98.903 1.00 57.03 359 SER B C 1
ATOM 3093 O O . SER B 1 213 ? 19.845 22.532 97.740 1.00 57.51 359 SER B O 1
ATOM 3096 N N . GLU B 1 214 ? 20.867 22.869 99.720 1.00 65.59 360 GLU B N 1
ATOM 3097 C CA . GLU B 1 214 ? 21.806 23.966 99.350 1.00 69.58 360 GLU B CA 1
ATOM 3098 C C . GLU B 1 214 ? 21.403 24.902 98.178 1.00 82.81 360 GLU B C 1
ATOM 3099 O O . GLU B 1 214 ? 22.043 24.971 97.093 1.00 88.72 360 GLU B O 1
ATOM 3105 N N . SER B 1 224 ? 37.631 26.143 107.651 1.00 73.23 370 SER B N 1
ATOM 3106 C CA . SER B 1 224 ? 37.738 27.380 108.434 1.00 78.99 370 SER B CA 1
ATOM 3107 C C . SER B 1 224 ? 37.351 27.142 109.930 1.00 79.19 370 SER B C 1
ATOM 3108 O O . SER B 1 224 ? 36.432 26.375 110.229 1.00 89.45 370 SER B O 1
ATOM 3111 N N . ASN B 1 225 ? 38.081 27.773 110.853 1.00 68.42 371 ASN B N 1
ATOM 3112 C CA . ASN B 1 225 ? 38.009 27.409 112.266 1.00 66.66 371 ASN B CA 1
ATOM 3113 C C . ASN B 1 225 ? 37.285 28.378 113.232 1.00 54.22 371 ASN B C 1
ATOM 3114 O O . ASN B 1 225 ? 37.665 29.530 113.448 1.00 56.20 371 ASN B O 1
ATOM 3119 N N . GLY B 1 226 ? 36.207 27.888 113.812 1.00 44.06 372 GLY B N 1
ATOM 3120 C CA . GLY B 1 226 ? 35.377 28.682 114.715 1.00 40.56 372 GLY B CA 1
ATOM 3121 C C . GLY B 1 226 ? 34.517 29.677 113.967 1.00 39.13 372 GLY B C 1
ATOM 3122 O O . GLY B 1 226 ? 33.637 30.367 114.544 1.00 38.94 372 GLY B O 1
ATOM 3123 N N . THR B 1 227 ? 34.789 29.714 112.673 1.00 28.77 373 THR B N 1
ATOM 3124 C CA . THR B 1 227 ? 34.082 30.481 111.742 1.00 27.62 373 THR B CA 1
ATOM 3125 C C . THR B 1 227 ? 32.573 30.109 111.723 1.00 24.35 373 THR B C 1
ATOM 3126 O O . THR B 1 227 ? 32.202 28.963 111.921 1.00 21.13 373 THR B O 1
ATOM 3130 N N . ILE B 1 228 ? 31.718 31.098 111.522 1.00 22.18 374 ILE B N 1
ATOM 3131 C CA . ILE B 1 228 ? 30.265 30.837 111.434 1.00 21.96 374 ILE B CA 1
ATOM 3132 C C . ILE B 1 228 ? 29.872 29.833 110.321 1.00 24.68 374 ILE B C 1
ATOM 3133 O O . ILE B 1 228 ? 28.861 29.171 110.413 1.00 21.55 374 ILE B O 1
ATOM 3138 N N . GLN B 1 229 ? 30.692 29.744 109.261 1.00 29.10 375 GLN B N 1
ATOM 3139 C CA . GLN B 1 229 ? 30.526 28.730 108.220 1.00 31.34 375 GLN B CA 1
ATOM 3140 C C . GLN B 1 229 ? 30.629 27.308 108.724 1.00 29.07 375 GLN B C 1
ATOM 3141 O O . GLN B 1 229 ? 29.924 26.427 108.246 1.00 28.95 375 GLN B O 1
ATOM 3147 N N . GLU B 1 230 ? 31.559 27.061 109.637 1.00 30.93 376 GLU B N 1
ATOM 3148 C CA . GLU B 1 230 ? 31.733 25.721 110.217 1.00 28.77 376 GLU B CA 1
ATOM 3149 C C . GLU B 1 230 ? 30.520 25.404 111.090 1.00 25.92 376 GLU B C 1
ATOM 3150 O O . GLU B 1 230 ? 30.025 24.281 111.106 1.00 25.83 376 GLU B O 1
ATOM 3156 N N . HIS B 1 231 ? 30.009 26.393 111.814 1.00 23.33 377 HIS B N 1
ATOM 3157 C CA . HIS B 1 231 ? 28.846 26.141 112.692 1.00 22.00 377 HIS B CA 1
ATOM 3158 C C . HIS B 1 231 ? 27.670 25.790 111.837 1.00 20.98 377 HIS B C 1
ATOM 3159 O O . HIS B 1 231 ? 26.901 24.903 112.157 1.00 19.56 377 HIS B O 1
ATOM 3166 N N . LYS B 1 232 ? 27.537 26.496 110.742 1.00 21.61 378 LYS B N 1
ATOM 3167 C CA . LYS B 1 232 ? 26.480 26.195 109.781 1.00 25.12 378 LYS B CA 1
ATOM 3168 C C . LYS B 1 232 ? 26.600 24.759 109.220 1.00 23.69 378 LYS B C 1
ATOM 3169 O O . LYS B 1 232 ? 25.622 24.030 109.236 1.00 21.03 378 LYS B O 1
ATOM 3175 N N . LYS B 1 233 ? 27.788 24.368 108.800 1.00 23.09 379 LYS B N 1
ATOM 3176 C CA . LYS B 1 233 ? 27.948 23.032 108.257 1.00 26.81 379 LYS B CA 1
ATOM 3177 C C . LYS B 1 233 ? 27.698 21.955 109.332 1.00 25.83 379 LYS B C 1
ATOM 3178 O O . LYS B 1 233 ? 27.217 20.896 109.011 1.00 26.51 379 LYS B O 1
ATOM 3184 N N . ASN B 1 234 ? 28.010 22.218 110.606 1.00 24.26 380 ASN B N 1
ATOM 3185 C CA . ASN B 1 234 ? 27.731 21.250 111.671 1.00 23.10 380 ASN B CA 1
ATOM 3186 C C . ASN B 1 234 ? 26.271 20.896 111.801 1.00 22.63 380 ASN B C 1
ATOM 3187 O O . ASN B 1 234 ? 25.969 19.858 112.344 1.00 23.69 380 ASN B O 1
ATOM 3192 N N . ILE B 1 235 ? 25.365 21.761 111.342 1.00 21.28 381 ILE B N 1
ATOM 3193 C CA . ILE B 1 235 ? 23.949 21.517 111.437 1.00 21.63 381 ILE B CA 1
ATOM 3194 C C . ILE B 1 235 ? 23.527 20.250 110.695 1.00 24.18 381 ILE B C 1
ATOM 3195 O O . ILE B 1 235 ? 22.532 19.646 111.029 1.00 23.50 381 ILE B O 1
ATOM 3200 N N . LEU B 1 236 ? 24.311 19.855 109.684 1.00 26.70 382 LEU B N 1
ATOM 3201 C CA . LEU B 1 236 ? 24.035 18.660 108.869 1.00 31.16 382 LEU B CA 1
ATOM 3202 C C . LEU B 1 236 ? 24.885 17.477 109.203 1.00 32.55 382 LEU B C 1
ATOM 3203 O O . LEU B 1 236 ? 24.755 16.483 108.560 1.00 38.24 382 LEU B O 1
ATOM 3208 N N . ASP B 1 237 ? 25.770 17.594 110.167 1.00 30.67 383 ASP B N 1
ATOM 3209 C CA . ASP B 1 237 ? 26.618 16.506 110.571 1.00 30.61 383 ASP B CA 1
ATOM 3210 C C . ASP B 1 237 ? 25.964 15.796 111.785 1.00 32.62 383 ASP B C 1
ATOM 3211 O O . ASP B 1 237 ? 25.809 16.377 112.851 1.00 32.86 383 ASP B O 1
ATOM 3216 N N . LYS B 1 238 ? 25.602 14.536 111.615 1.00 35.75 384 LYS B N 1
ATOM 3217 C CA . LYS B 1 238 ? 24.908 13.727 112.605 1.00 36.84 384 LYS B CA 1
ATOM 3218 C C . LYS B 1 238 ? 25.643 13.528 113.882 1.00 33.20 384 LYS B C 1
ATOM 3219 O O . LYS B 1 238 ? 25.046 13.219 114.894 1.00 31.02 384 LYS B O 1
ATOM 3225 N N . SER B 1 239 ? 26.957 13.675 113.827 1.00 32.00 385 SER B N 1
ATOM 3226 C CA . SER B 1 239 ? 27.799 13.443 114.995 1.00 30.99 385 SER B CA 1
ATOM 3227 C C . SER B 1 239 ? 27.816 14.653 115.920 1.00 31.13 385 SER B C 1
ATOM 3228 O O . SER B 1 239 ? 28.489 14.640 116.946 1.00 34.78 385 SER B O 1
ATOM 3231 N N . LYS B 1 240 ? 27.192 15.744 115.498 1.00 30.50 386 LYS B N 1
ATOM 3232 C CA . LYS B 1 240 ? 27.254 17.006 116.235 1.00 29.29 386 LYS B CA 1
ATOM 3233 C C . LYS B 1 240 ? 25.895 17.366 116.816 1.00 24.52 386 LYS B C 1
ATOM 3234 O O . LYS B 1 240 ? 24.850 17.198 116.192 1.00 22.20 386 LYS B O 1
ATOM 3240 N N . GLU B 1 241 ? 25.989 18.024 117.933 1.00 21.10 387 GLU B N 1
ATOM 3241 C CA . GLU B 1 241 ? 24.857 18.523 118.673 1.00 21.24 387 GLU B CA 1
ATOM 3242 C C . GLU B 1 241 ? 24.060 19.555 117.887 1.00 19.25 387 GLU B C 1
ATOM 3243 O O . GLU B 1 241 ? 22.877 19.756 118.126 1.00 18.22 387 GLU B O 1
ATOM 3249 N N . ALA B 1 242 ? 24.724 20.214 116.960 1.00 18.34 388 ALA B N 1
ATOM 3250 C CA . ALA B 1 242 ? 24.052 21.166 116.085 1.00 17.94 388 ALA B CA 1
ATOM 3251 C C . ALA B 1 242 ? 23.085 20.548 115.112 1.00 19.11 388 ALA B C 1
ATOM 3252 O O . ALA B 1 242 ? 22.176 21.202 114.695 1.00 21.13 388 ALA B O 1
ATOM 3254 N N . SER B 1 243 ? 23.225 19.280 114.818 1.00 19.91 389 SER B N 1
ATOM 3255 C CA . SER B 1 243 ? 22.268 18.589 113.959 1.00 20.63 389 SER B CA 1
ATOM 3256 C C . SER B 1 243 ? 21.125 18.142 114.769 1.00 21.94 389 SER B C 1
ATOM 3257 O O . SER B 1 243 ? 21.230 18.027 116.001 1.00 25.47 389 SER B O 1
ATOM 3260 N N . LEU B 1 244 ? 20.026 17.833 114.116 1.00 23.87 390 LEU B N 1
ATOM 3261 C CA . LEU B 1 244 ? 18.903 17.192 114.784 1.00 25.71 390 LEU B CA 1
ATOM 3262 C C . LEU B 1 244 ? 19.240 15.878 115.426 1.00 25.19 390 LEU B C 1
ATOM 3263 O O . LEU B 1 244 ? 18.838 15.616 116.579 1.00 25.68 390 LEU B O 1
ATOM 3268 N N . VAL B 1 245 ? 19.952 15.023 114.713 1.00 25.15 391 VAL B N 1
ATOM 3269 C CA . VAL B 1 245 ? 20.248 13.685 115.222 1.00 25.84 391 VAL B CA 1
ATOM 3270 C C . VAL B 1 245 ? 21.137 13.854 116.450 1.00 24.50 391 VAL B C 1
ATOM 3271 O O . VAL B 1 245 ? 20.912 13.216 117.479 1.00 27.71 391 VAL B O 1
ATOM 3275 N N . GLY B 1 246 ? 22.113 14.747 116.386 1.00 21.18 392 GLY B N 1
ATOM 3276 C CA . GLY B 1 246 ? 22.968 14.987 117.546 1.00 19.65 392 GLY B CA 1
ATOM 3277 C C . GLY B 1 246 ? 22.227 15.576 118.727 1.00 18.67 392 GLY B C 1
ATOM 3278 O O . GLY B 1 246 ? 22.501 15.260 119.884 1.00 18.34 392 GLY B O 1
ATOM 3279 N N . PHE B 1 247 ? 21.293 16.471 118.438 1.00 18.70 393 PHE B N 1
ATOM 3280 C CA . PHE B 1 247 ? 20.486 17.126 119.473 1.00 19.12 393 PHE B CA 1
ATOM 3281 C C . PHE B 1 247 ? 19.638 16.086 120.140 1.00 19.55 393 PHE B C 1
ATOM 3282 O O . PHE B 1 247 ? 19.568 16.016 121.335 1.00 19.98 393 PHE B O 1
ATOM 3290 N N . ILE B 1 248 ? 19.068 15.181 119.387 1.00 22.52 394 ILE B N 1
ATOM 3291 C CA . ILE B 1 248 ? 18.428 14.012 120.028 1.00 23.66 394 ILE B CA 1
ATOM 3292 C C . ILE B 1 248 ? 19.383 13.151 120.905 1.00 23.19 394 ILE B C 1
ATOM 3293 O O . ILE B 1 248 ? 19.053 12.791 122.012 1.00 22.50 394 ILE B O 1
ATOM 3298 N N . ASN B 1 249 ? 20.546 12.803 120.386 1.00 23.42 395 ASN B N 1
ATOM 3299 C CA . ASN B 1 249 ? 21.401 11.820 121.075 1.00 25.40 395 ASN B CA 1
ATOM 3300 C C . ASN B 1 249 ? 22.152 12.418 122.275 1.00 24.98 395 ASN B C 1
ATOM 3301 O O . ASN B 1 249 ? 22.427 11.704 123.236 1.00 27.83 395 ASN B O 1
ATOM 3306 N N . TYR B 1 250 ? 22.559 13.662 122.179 1.00 23.53 396 TYR B N 1
ATOM 3307 C CA . TYR B 1 250 ? 23.345 14.297 123.241 1.00 24.03 396 TYR B CA 1
ATOM 3308 C C . TYR B 1 250 ? 22.517 15.138 124.168 1.00 21.41 396 TYR B C 1
ATOM 3309 O O . TYR B 1 250 ? 23.008 15.482 125.191 1.00 19.90 396 TYR B O 1
ATOM 3318 N N . VAL B 1 251 ? 21.300 15.547 123.802 1.00 21.22 397 VAL B N 1
ATOM 3319 C CA . VAL B 1 251 ? 20.567 16.346 124.729 1.00 20.32 397 VAL B CA 1
ATOM 3320 C C . VAL B 1 251 ? 19.209 15.838 125.117 1.00 21.92 397 VAL B C 1
ATOM 3321 O O . VAL B 1 251 ? 18.914 15.684 126.317 1.00 22.23 397 VAL B O 1
ATOM 3325 N N . LEU B 1 252 ? 18.404 15.486 124.152 1.00 24.06 398 LEU B N 1
ATOM 3326 C CA . LEU B 1 252 ? 17.050 15.035 124.430 1.00 24.68 398 LEU B CA 1
ATOM 3327 C C . LEU B 1 252 ? 17.002 13.735 125.141 1.00 25.24 398 LEU B C 1
ATOM 3328 O O . LEU B 1 252 ? 16.330 13.618 126.150 1.00 26.90 398 LEU B O 1
ATOM 3333 N N . ILE B 1 253 ? 17.706 12.736 124.640 1.00 27.29 399 ILE B N 1
ATOM 3334 C CA . ILE B 1 253 ? 17.696 11.432 125.257 1.00 28.19 399 ILE B CA 1
ATOM 3335 C C . ILE B 1 253 ? 18.364 11.463 126.654 1.00 29.25 399 ILE B C 1
ATOM 3336 O O . ILE B 1 253 ? 17.738 11.017 127.641 1.00 33.05 399 ILE B O 1
ATOM 3341 N N . PRO B 1 254 ? 19.600 11.980 126.770 1.00 26.93 400 PRO B N 1
ATOM 3342 C CA . PRO B 1 254 ? 20.214 11.944 128.124 1.00 25.85 400 PRO B CA 1
ATOM 3343 C C . PRO B 1 254 ? 19.445 12.732 129.184 1.00 24.55 400 PRO B C 1
ATOM 3344 O O . PRO B 1 254 ? 19.277 12.231 130.257 1.00 24.59 400 PRO B O 1
ATOM 3348 N N . TYR B 1 255 ? 18.912 13.910 128.867 1.00 22.07 401 TYR B N 1
ATOM 3349 C CA . TYR B 1 255 ? 18.367 14.751 129.885 1.00 20.15 401 TYR B CA 1
ATOM 3350 C C . TYR B 1 255 ? 16.850 14.800 129.926 1.00 22.18 401 TYR B C 1
ATOM 3351 O O . TYR B 1 255 ? 16.265 15.256 130.901 1.00 22.72 401 TYR B O 1
ATOM 3360 N N . PHE B 1 256 ? 16.176 14.321 128.907 1.00 24.11 402 PHE B N 1
ATOM 3361 C CA . PHE B 1 256 ? 14.715 14.332 128.959 1.00 26.64 402 PHE B CA 1
ATOM 3362 C C . PHE B 1 256 ? 14.004 12.970 128.904 1.00 30.64 402 PHE B C 1
ATOM 3363 O O . PHE B 1 256 ? 12.786 12.931 129.068 1.00 31.87 402 PHE B O 1
ATOM 3371 N N . ASN B 1 257 ? 14.716 11.886 128.603 1.00 32.17 403 ASN B N 1
ATOM 3372 C CA . ASN B 1 257 ? 14.047 10.605 128.444 1.00 36.80 403 ASN B CA 1
ATOM 3373 C C . ASN B 1 257 ? 13.436 10.003 129.737 1.00 41.54 403 ASN B C 1
ATOM 3374 O O . ASN B 1 257 ? 12.511 9.232 129.646 1.00 46.04 403 ASN B O 1
ATOM 3379 N N . LYS B 1 258 ? 13.921 10.381 130.920 1.00 43.46 404 LYS B N 1
ATOM 3380 C CA . LYS B 1 258 ? 13.451 9.823 132.191 1.00 44.52 404 LYS B CA 1
ATOM 3381 C C . LYS B 1 258 ? 12.190 10.486 132.621 1.00 45.20 404 LYS B C 1
ATOM 3382 O O . LYS B 1 258 ? 11.301 9.831 133.139 1.00 52.12 404 LYS B O 1
ATOM 3388 N N . LYS B 1 259 ? 12.093 11.782 132.450 1.00 45.33 405 LYS B N 1
ATOM 3389 C CA . LYS B 1 259 ? 10.794 12.436 132.560 1.00 50.62 405 LYS B CA 1
ATOM 3390 C C . LYS B 1 259 ? 10.421 12.552 131.113 1.00 52.74 405 LYS B C 1
ATOM 3391 O O . LYS B 1 259 ? 11.266 12.385 130.219 1.00 61.13 405 LYS B O 1
ATOM 3397 N N . VAL B 1 260 ? 9.175 12.785 130.795 1.00 50.67 406 VAL B N 1
ATOM 3398 C CA . VAL B 1 260 ? 8.860 13.039 129.370 1.00 44.69 406 VAL B CA 1
ATOM 3399 C C . VAL B 1 260 ? 9.268 12.023 128.221 1.00 43.80 406 VAL B C 1
ATOM 3400 O O . VAL B 1 260 ? 9.392 12.386 127.036 1.00 43.05 406 VAL B O 1
ATOM 3404 N N . PRO B 1 261 ? 9.337 10.702 128.527 1.00 41.88 407 PRO B N 1
ATOM 3405 C CA . PRO B 1 261 ? 9.758 9.712 127.507 1.00 40.93 407 PRO B CA 1
ATOM 3406 C C . PRO B 1 261 ? 8.876 9.585 126.274 1.00 42.51 407 PRO B C 1
ATOM 3407 O O . PRO B 1 261 ? 9.347 9.153 125.204 1.00 39.78 407 PRO B O 1
ATOM 3411 N N . HIS B 1 262 ? 7.580 9.847 126.432 1.00 45.60 408 HIS B N 1
ATOM 3412 C CA . HIS B 1 262 ? 6.659 9.716 125.292 1.00 47.21 408 HIS B CA 1
ATOM 3413 C C . HIS B 1 262 ? 6.886 10.894 124.342 1.00 44.16 408 HIS B C 1
ATOM 3414 O O . HIS B 1 262 ? 6.869 10.728 123.147 1.00 43.11 408 HIS B O 1
ATOM 3421 N N . ALA B 1 263 ? 7.120 12.083 124.886 1.00 41.77 409 ALA B N 1
ATOM 3422 C CA . ALA B 1 263 ? 7.472 13.230 124.050 1.00 40.78 409 ALA B CA 1
ATOM 3423 C C . ALA B 1 263 ? 8.783 13.016 123.305 1.00 38.54 409 ALA B C 1
ATOM 3424 O O . ALA B 1 263 ? 8.897 13.393 122.163 1.00 37.48 409 ALA B O 1
ATOM 3426 N N . VAL B 1 264 ? 9.781 12.446 123.971 1.00 38.09 410 VAL B N 1
ATOM 3427 C CA . VAL B 1 264 ? 11.033 12.162 123.320 1.00 36.40 410 VAL B CA 1
ATOM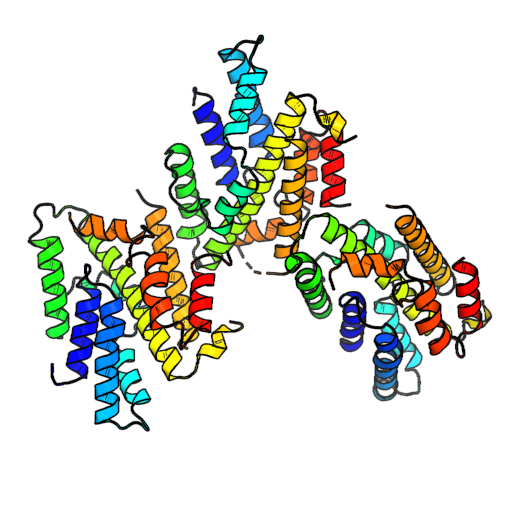 3428 C C . VAL B 1 264 ? 10.832 11.190 122.168 1.00 38.20 410 VAL B C 1
ATOM 3429 O O . VAL B 1 264 ? 11.361 11.417 121.090 1.00 37.56 410 VAL B O 1
ATOM 3433 N N . GLU B 1 265 ? 10.060 10.129 122.393 1.00 39.68 411 GLU B N 1
ATOM 3434 C CA . GLU B 1 265 ? 9.765 9.139 121.373 1.00 41.76 411 GLU B CA 1
ATOM 3435 C C . GLU B 1 265 ? 9.047 9.810 120.207 1.00 42.73 411 GLU B C 1
ATOM 3436 O O . GLU B 1 265 ? 9.361 9.573 119.015 1.00 43.13 411 GLU B O 1
ATOM 3442 N N . PHE B 1 266 ? 8.111 10.678 120.521 1.00 40.90 412 PHE B N 1
ATOM 3443 C CA . PHE B 1 266 ? 7.373 11.369 119.489 1.00 42.64 412 PHE B CA 1
ATOM 3444 C C . PHE B 1 266 ? 8.306 12.246 118.635 1.00 41.44 412 PHE B C 1
ATOM 3445 O O . PHE B 1 266 ? 8.190 12.316 117.394 1.00 41.95 412 PHE B O 1
ATOM 3453 N N . ILE B 1 267 ? 9.252 12.882 119.301 1.00 38.17 413 ILE B N 1
ATOM 3454 C CA . ILE B 1 267 ? 10.252 13.680 118.615 1.00 37.51 413 ILE B CA 1
ATOM 3455 C C . ILE B 1 267 ? 11.088 12.804 117.678 1.00 39.76 413 ILE B C 1
ATOM 3456 O O . ILE B 1 267 ? 11.360 13.223 116.544 1.00 40.56 413 ILE B O 1
ATOM 3461 N N . ILE B 1 268 ? 11.432 11.590 118.108 1.00 39.30 414 ILE B N 1
ATOM 3462 C CA . ILE B 1 268 ? 12.255 10.745 117.284 1.00 42.21 414 ILE B CA 1
ATOM 3463 C C . ILE B 1 268 ? 11.489 10.330 116.014 1.00 47.04 414 ILE B C 1
ATOM 3464 O O . ILE B 1 268 ? 12.040 10.379 114.912 1.00 45.87 414 ILE B O 1
ATOM 3469 N N . GLN B 1 269 ? 10.216 9.987 116.167 1.00 50.08 415 GLN B N 1
ATOM 3470 C CA . GLN B 1 269 ? 9.377 9.602 115.029 1.00 55.31 415 GLN B CA 1
ATOM 3471 C C . GLN B 1 269 ? 9.223 10.769 114.061 1.00 55.76 415 GLN B C 1
ATOM 3472 O O . GLN B 1 269 ? 9.444 10.634 112.865 1.00 53.35 415 GLN B O 1
ATOM 3478 N N . LYS B 1 270 ? 8.889 11.928 114.583 1.00 53.83 416 LYS B N 1
ATOM 3479 C CA . LYS B 1 270 ? 8.679 13.050 113.706 1.00 54.93 416 LYS B CA 1
ATOM 3480 C C . LYS B 1 270 ? 9.926 13.460 112.897 1.00 55.21 416 LYS B C 1
ATOM 3481 O O . LYS B 1 270 ? 9.842 13.779 111.711 1.00 54.67 416 LYS B O 1
ATOM 3487 N N . LEU B 1 271 ? 11.095 13.452 113.537 1.00 59.03 417 LEU B N 1
ATOM 3488 C CA . LEU B 1 271 ? 12.329 14.012 112.924 1.00 53.47 417 LEU B CA 1
ATOM 3489 C C . LEU B 1 271 ? 13.064 12.985 112.076 1.00 56.71 417 LEU B C 1
ATOM 3490 O O . LEU B 1 271 ? 13.746 13.352 111.109 1.00 55.68 417 LEU B O 1
ATOM 3495 N N . LYS B 1 272 ? 12.973 11.711 112.468 1.00 57.25 418 LYS B N 1
ATOM 3496 C CA . LYS B 1 272 ? 13.791 10.662 111.873 1.00 62.63 418 LYS B CA 1
ATOM 3497 C C . LYS B 1 272 ? 12.936 9.620 111.169 1.00 60.41 418 LYS B C 1
ATOM 3498 O O . LYS B 1 272 ? 13.408 8.960 110.285 1.00 60.94 418 LYS B O 1
ATOM 3504 N N . GLY B 1 273 ? 11.701 9.441 111.606 1.00 62.66 419 GLY B N 1
ATOM 3505 C CA . GLY B 1 273 ? 10.941 8.224 111.314 1.00 68.78 419 GLY B CA 1
ATOM 3506 C C . GLY B 1 273 ? 11.154 7.150 112.394 1.00 67.32 419 GLY B C 1
ATOM 3507 O O . GLY B 1 273 ? 10.843 5.961 112.185 1.00 71.56 419 GLY B O 1
ATOM 3508 N N . LYS C 1 12 ? 27.583 4.833 81.950 1.00 93.62 158 LYS C N 1
ATOM 3509 C CA . LYS C 1 12 ? 28.723 5.670 82.392 1.00 99.33 158 LYS C CA 1
ATOM 3510 C C . LYS C 1 12 ? 28.225 6.650 83.483 1.00 100.32 158 LYS C C 1
ATOM 3511 O O . LYS C 1 12 ? 27.655 6.231 84.505 1.00 98.29 158 LYS C O 1
ATOM 3517 N N . GLU C 1 13 ? 28.504 7.938 83.284 1.00 105.52 159 GLU C N 1
ATOM 3518 C CA . GLU C 1 13 ? 27.786 9.075 83.899 1.00 101.90 159 GLU C CA 1
ATOM 3519 C C . GLU C 1 13 ? 26.347 9.123 83.393 1.00 97.90 159 GLU C C 1
ATOM 3520 O O . GLU C 1 13 ? 25.456 9.619 84.067 1.00 93.91 159 GLU C O 1
ATOM 3526 N N . TYR C 1 14 ? 26.125 8.570 82.204 1.00 100.72 160 TYR C N 1
ATOM 3527 C CA . TYR C 1 14 ? 24.802 8.519 81.600 1.00 95.06 160 TYR C CA 1
ATOM 3528 C C . TYR C 1 14 ? 23.808 7.731 82.469 1.00 92.72 160 TYR C C 1
ATOM 3529 O O . TYR C 1 14 ? 22.740 8.222 82.808 1.00 86.78 160 TYR C O 1
ATOM 3538 N N . ILE C 1 15 ? 24.156 6.498 82.810 1.00 92.93 161 ILE C N 1
ATOM 3539 C CA . ILE C 1 15 ? 23.240 5.651 83.567 1.00 88.89 161 ILE C CA 1
ATOM 3540 C C . ILE C 1 15 ? 23.032 6.210 84.987 1.00 87.84 161 ILE C C 1
ATOM 3541 O O . ILE C 1 15 ? 21.925 6.219 85.485 1.00 76.71 161 ILE C O 1
ATOM 3546 N N . GLU C 1 16 ? 24.089 6.721 85.614 1.00 92.61 162 GLU C N 1
ATOM 3547 C CA . GLU C 1 16 ? 23.977 7.404 86.917 1.00 92.86 162 GLU C CA 1
ATOM 3548 C C . GLU C 1 16 ? 22.925 8.517 86.829 1.00 84.69 162 GLU C C 1
ATOM 3549 O O . GLU C 1 16 ? 21.958 8.587 87.628 1.00 79.41 162 GLU C O 1
ATOM 3555 N N . SER C 1 17 ? 23.091 9.343 85.805 1.00 82.08 163 SER C N 1
ATOM 3556 C CA . SER C 1 17 ? 22.155 10.415 85.515 1.00 80.49 163 SER C CA 1
ATOM 3557 C C . SER C 1 17 ? 20.727 9.928 85.274 1.00 74.40 163 SER C C 1
ATOM 3558 O O . SER C 1 17 ? 19.779 10.526 85.787 1.00 68.88 163 SER C O 1
ATOM 3561 N N . LYS C 1 18 ? 20.568 8.837 84.522 1.00 72.26 164 LYS C N 1
ATOM 3562 C CA . LYS C 1 18 ? 19.217 8.327 84.227 1.00 68.99 164 LYS C CA 1
ATOM 3563 C C . LYS C 1 18 ? 18.565 7.576 85.382 1.00 62.80 164 LYS C C 1
ATOM 3564 O O . LYS C 1 18 ? 17.356 7.697 85.600 1.00 57.63 164 LYS C O 1
ATOM 3570 N N . TYR C 1 19 ? 19.346 6.784 86.109 1.00 63.87 165 TYR C N 1
ATOM 3571 C CA . TYR C 1 19 ? 18.799 6.102 87.283 1.00 64.57 165 TYR C CA 1
ATOM 3572 C C . TYR C 1 19 ? 18.237 7.151 88.290 1.00 63.87 165 TYR C C 1
ATOM 3573 O O . TYR C 1 19 ? 17.075 7.087 88.693 1.00 54.49 165 TYR C O 1
ATOM 3582 N N . TYR C 1 20 ? 19.074 8.129 88.656 1.00 64.88 166 TYR C N 1
ATOM 3583 C CA . TYR C 1 20 ? 18.681 9.136 89.641 1.00 67.05 166 TYR C CA 1
ATOM 3584 C C . TYR C 1 20 ? 17.614 10.117 89.141 1.00 63.48 166 TYR C C 1
ATOM 3585 O O . TYR C 1 20 ? 16.792 10.561 89.927 1.00 58.04 166 TYR C O 1
ATOM 3594 N N . ASP C 1 21 ? 17.564 10.375 87.833 1.00 63.94 167 ASP C N 1
ATOM 3595 C CA . ASP C 1 21 ? 16.441 11.132 87.246 1.00 63.11 167 ASP C CA 1
ATOM 3596 C C . ASP C 1 21 ? 15.180 10.329 87.364 1.00 58.64 167 ASP C C 1
ATOM 3597 O O . ASP C 1 21 ? 14.151 10.858 87.742 1.00 56.02 167 ASP C O 1
ATOM 3602 N N . ALA C 1 22 ? 15.258 9.046 87.024 1.00 58.05 168 ALA C N 1
ATOM 3603 C CA . ALA C 1 22 ? 14.089 8.203 87.141 1.00 56.59 168 ALA C CA 1
ATOM 3604 C C . ALA C 1 22 ? 13.580 8.190 88.601 1.00 55.80 168 ALA C C 1
ATOM 3605 O O . ALA C 1 22 ? 12.372 8.302 88.841 1.00 53.66 168 ALA C O 1
ATOM 3607 N N . LEU C 1 23 ? 14.506 8.047 89.553 1.00 53.67 169 LEU C N 1
ATOM 3608 C CA . LEU C 1 23 ? 14.149 7.943 90.963 1.00 53.39 169 LEU C CA 1
ATOM 3609 C C . LEU C 1 23 ? 13.591 9.253 91.521 1.00 50.77 169 LEU C C 1
ATOM 3610 O O . LEU C 1 23 ? 12.468 9.275 91.978 1.00 45.81 169 LEU C O 1
ATOM 3615 N N . PHE C 1 24 ? 14.363 10.328 91.401 1.00 51.19 170 PHE C N 1
ATOM 3616 C CA . PHE C 1 24 ? 14.070 11.590 92.064 1.00 54.32 170 PHE C CA 1
ATOM 3617 C C . PHE C 1 24 ? 13.038 12.473 91.367 1.00 56.77 170 PHE C C 1
ATOM 3618 O O . PHE C 1 24 ? 12.433 13.316 92.012 1.00 55.10 170 PHE C O 1
ATOM 3626 N N . SER C 1 25 ? 12.840 12.309 90.065 1.00 62.47 171 SER C N 1
ATOM 3627 C CA . SER C 1 25 ? 11.744 13.046 89.387 1.00 71.64 171 SER C CA 1
ATOM 3628 C C . SER C 1 25 ? 10.632 12.049 89.269 1.00 72.75 171 SER C C 1
ATOM 3629 O O . SER C 1 25 ? 10.626 11.226 88.351 1.00 83.31 171 SER C O 1
ATOM 3632 N N . ILE C 1 26 ? 9.703 12.121 90.216 1.00 72.61 172 ILE C N 1
ATOM 3633 C CA . ILE C 1 26 ? 8.975 10.914 90.647 1.00 75.63 172 ILE C CA 1
ATOM 3634 C C . ILE C 1 26 ? 7.759 10.557 89.760 1.00 76.71 172 ILE C C 1
ATOM 3635 O O . ILE C 1 26 ? 7.292 9.407 89.758 1.00 59.89 172 ILE C O 1
ATOM 3640 N N . HIS C 1 27 ? 7.349 11.540 88.958 1.00 86.07 173 HIS C N 1
ATOM 3641 C CA . HIS C 1 27 ? 6.162 11.500 88.090 1.00 90.96 173 HIS C CA 1
ATOM 3642 C C . HIS C 1 27 ? 6.468 11.108 86.628 1.00 94.46 173 HIS C C 1
ATOM 3643 O O . HIS C 1 27 ? 5.613 11.212 85.734 1.00 100.23 173 HIS C O 1
ATOM 3650 N N . THR C 1 28 ? 7.685 10.634 86.401 1.00 87.83 174 THR C N 1
ATOM 3651 C CA . THR C 1 28 ? 8.119 10.236 85.073 1.00 86.86 174 THR C CA 1
ATOM 3652 C C . THR C 1 28 ? 7.799 8.770 84.758 1.00 84.47 174 THR C C 1
ATOM 3653 O O . THR C 1 28 ? 8.160 7.879 85.516 1.00 81.31 174 THR C O 1
ATOM 3657 N N . PRO C 1 29 ? 7.129 8.512 83.625 1.00 87.54 175 PRO C N 1
ATOM 3658 C CA . PRO C 1 29 ? 6.836 7.116 83.388 1.00 84.71 175 PRO C CA 1
ATOM 3659 C C . PRO C 1 29 ? 8.106 6.297 83.336 1.00 83.62 175 PRO C C 1
ATOM 3660 O O . PRO C 1 29 ? 9.029 6.630 82.588 1.00 82.57 175 PRO C O 1
ATOM 3664 N N . LEU C 1 30 ? 8.159 5.247 84.140 1.00 78.20 176 LEU C N 1
ATOM 3665 C CA . LEU C 1 30 ? 9.260 4.305 84.052 1.00 70.79 176 LEU C CA 1
ATOM 3666 C C . LEU C 1 30 ? 9.477 3.704 82.636 1.00 71.60 176 LEU C C 1
ATOM 3667 O O . LEU C 1 30 ? 10.569 3.254 82.335 1.00 69.75 176 LEU C O 1
ATOM 3672 N N . ALA C 1 31 ? 8.485 3.734 81.746 1.00 75.36 177 ALA C N 1
ATOM 3673 C CA . ALA C 1 31 ? 8.732 3.366 80.327 1.00 76.30 177 ALA C CA 1
ATOM 3674 C C . ALA C 1 31 ? 9.871 4.150 79.683 1.00 78.66 177 ALA C C 1
ATOM 3675 O O . ALA C 1 31 ? 10.578 3.628 78.816 1.00 72.12 177 ALA C O 1
ATOM 3677 N N . TYR C 1 32 ? 10.046 5.405 80.094 1.00 81.09 178 TYR C N 1
ATOM 3678 C CA . TYR C 1 32 ? 11.132 6.209 79.541 1.00 86.98 178 TYR C CA 1
ATOM 3679 C C . TYR C 1 32 ? 12.468 5.611 80.029 1.00 86.37 178 TYR C C 1
ATOM 3680 O O . TYR C 1 32 ? 13.363 5.390 79.237 1.00 81.62 178 TYR C O 1
ATOM 3689 N N . PHE C 1 33 ? 12.585 5.293 81.318 1.00 78.94 179 PHE C N 1
ATOM 3690 C CA . PHE C 1 33 ? 13.790 4.654 81.804 1.00 72.41 179 PHE C CA 1
ATOM 3691 C C . PHE C 1 33 ? 14.067 3.362 81.036 1.00 69.82 179 PHE C C 1
ATOM 3692 O O . PHE C 1 33 ? 15.173 3.133 80.583 1.00 65.71 179 PHE C O 1
ATOM 3700 N N . VAL C 1 34 ? 13.057 2.528 80.836 1.00 72.21 180 VAL C N 1
ATOM 3701 C CA . VAL C 1 34 ? 13.345 1.222 80.251 1.00 73.49 180 VAL C CA 1
ATOM 3702 C C . VAL C 1 34 ? 13.416 1.247 78.714 1.00 74.05 180 VAL C C 1
ATOM 3703 O O . VAL C 1 34 ? 14.362 0.714 78.165 1.00 73.06 180 VAL C O 1
ATOM 3707 N N . LYS C 1 35 ? 12.490 1.914 78.026 1.00 76.88 181 LYS C N 1
ATOM 3708 C CA . LYS C 1 35 ? 12.503 1.873 76.544 1.00 86.48 181 LYS C CA 1
ATOM 3709 C C . LYS C 1 35 ? 13.475 2.865 75.926 1.00 87.81 181 LYS C C 1
ATOM 3710 O O . LYS C 1 35 ? 13.872 2.703 74.777 1.00 84.70 181 LYS C O 1
ATOM 3716 N N . SER C 1 36 ? 13.846 3.903 76.666 1.00 81.65 182 SER C N 1
ATOM 3717 C CA . SER C 1 36 ? 14.755 4.893 76.141 1.00 83.12 182 SER C CA 1
ATOM 3718 C C . SER C 1 36 ? 16.125 4.814 76.822 1.00 85.73 182 SER C C 1
ATOM 3719 O O . SER C 1 36 ? 17.096 4.560 76.150 1.00 84.20 182 SER C O 1
ATOM 3722 N N . ASN C 1 37 ? 16.206 5.003 78.139 1.00 81.05 183 ASN C N 1
ATOM 3723 C CA . ASN C 1 37 ? 17.512 5.046 78.804 1.00 83.40 183 ASN C CA 1
ATOM 3724 C C . ASN C 1 37 ? 18.277 3.717 78.763 1.00 84.60 183 ASN C C 1
ATOM 3725 O O . ASN C 1 37 ? 19.432 3.683 78.404 1.00 86.52 183 ASN C O 1
ATOM 3730 N N . LEU C 1 38 ? 17.641 2.611 79.128 1.00 86.23 184 LEU C N 1
ATOM 3731 C CA . LEU C 1 38 ? 18.336 1.318 79.118 1.00 90.06 184 LEU C CA 1
ATOM 3732 C C . LEU C 1 38 ? 18.752 0.940 77.690 1.00 94.25 184 LEU C C 1
ATOM 3733 O O . LEU C 1 38 ? 19.860 0.441 77.473 1.00 92.72 184 LEU C O 1
ATOM 3738 N N . VAL C 1 39 ? 17.875 1.197 76.722 1.00 93.13 185 VAL C N 1
ATOM 3739 C CA . VAL C 1 39 ? 18.180 0.866 75.336 1.00 101.29 185 VAL C CA 1
ATOM 3740 C C . VAL C 1 39 ? 19.372 1.698 74.846 1.00 102.56 185 VAL C C 1
ATOM 3741 O O . VAL C 1 39 ? 20.338 1.136 74.328 1.00 100.50 185 VAL C O 1
ATOM 3745 N N . ARG C 1 40 ? 19.330 3.014 75.049 1.00 103.80 186 ARG C N 1
ATOM 3746 C CA . ARG C 1 40 ? 20.454 3.861 74.646 1.00 111.65 186 ARG C CA 1
ATOM 3747 C C . ARG C 1 40 ? 21.763 3.427 75.335 1.00 114.38 186 ARG C C 1
ATOM 3748 O O . ARG C 1 40 ? 22.811 3.397 74.696 1.00 120.79 186 ARG C O 1
ATOM 3756 N N . LEU C 1 41 ? 21.698 3.008 76.599 1.00 106.66 187 LEU C N 1
ATOM 3757 C CA . LEU C 1 41 ? 22.898 2.545 77.306 1.00 105.67 187 LEU C CA 1
ATOM 3758 C C . LEU C 1 41 ? 23.462 1.302 76.652 1.00 106.02 187 LEU C C 1
ATOM 3759 O O . LEU C 1 41 ? 24.667 1.138 76.523 1.00 97.88 187 LEU C O 1
ATOM 3764 N N . LYS C 1 42 ? 22.568 0.415 76.250 1.00 109.70 188 LYS C N 1
ATOM 3765 C CA . LYS C 1 42 ? 22.978 -0.825 75.636 1.00 115.83 188 LYS C CA 1
ATOM 3766 C C . LYS C 1 42 ? 23.634 -0.512 74.258 1.00 122.37 188 LYS C C 1
ATOM 3767 O O . LYS C 1 42 ? 24.729 -0.988 73.979 1.00 122.59 188 LYS C O 1
ATOM 3773 N N . ASN C 1 43 ? 22.989 0.334 73.446 1.00 123.41 189 ASN C N 1
ATOM 3774 C CA . ASN C 1 43 ? 23.552 0.816 72.161 1.00 126.85 189 ASN C CA 1
ATOM 3775 C C . ASN C 1 43 ? 24.941 1.445 72.301 1.00 134.16 189 ASN C C 1
ATOM 3776 O O . ASN C 1 43 ? 25.850 1.175 71.522 1.00 138.83 189 ASN C O 1
ATOM 3781 N N . THR C 1 44 ? 25.107 2.276 73.318 1.00 139.52 190 THR C N 1
ATOM 3782 C CA . THR C 1 44 ? 26.404 2.878 73.628 1.00 148.63 190 THR C CA 1
ATOM 3783 C C . THR C 1 44 ? 27.455 1.802 73.980 1.00 157.88 190 THR C C 1
ATOM 3784 O O . THR C 1 44 ? 28.613 1.931 73.599 1.00 166.34 190 THR C O 1
ATOM 3788 N N . CYS C 1 45 ? 27.055 0.745 74.691 1.00 158.96 191 CYS C N 1
ATOM 3789 C CA . CYS C 1 45 ? 27.955 -0.392 74.960 1.00 158.52 191 CYS C CA 1
ATOM 3790 C C . CYS C 1 45 ? 28.206 -1.242 73.683 1.00 157.81 191 CYS C C 1
ATOM 3791 O O . CYS C 1 45 ? 29.283 -1.804 73.549 1.00 158.26 191 CYS C O 1
ATOM 3794 N N . ARG C 1 46 ? 27.211 -1.320 72.781 1.00 150.82 192 ARG C N 1
ATOM 3795 C CA . ARG C 1 46 ? 27.267 -2.043 71.470 1.00 152.07 192 ARG C CA 1
ATOM 3796 C C . ARG C 1 46 ? 28.204 -1.406 70.432 1.00 159.22 192 ARG C C 1
ATOM 3797 O O . ARG C 1 46 ? 28.586 -2.076 69.484 1.00 160.98 192 ARG C O 1
ATOM 3805 N N . THR C 1 47 ? 28.525 -0.117 70.573 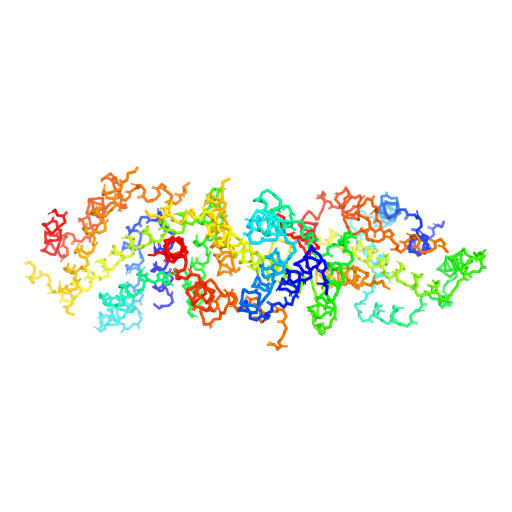1.00 161.95 193 THR C N 1
ATOM 3806 C CA . THR C 1 47 ? 29.569 0.528 69.749 1.00 164.66 193 THR C CA 1
ATOM 3807 C C . THR C 1 47 ? 30.813 1.052 70.514 1.00 168.25 193 THR C C 1
ATOM 3808 O O . THR C 1 47 ? 31.661 1.668 69.893 1.00 170.19 193 THR C O 1
ATOM 3812 N N . LYS C 1 48 ? 30.925 0.795 71.830 1.00 171.49 194 LYS C N 1
ATOM 3813 C CA . LYS C 1 48 ? 32.125 1.111 72.666 1.00 173.90 194 LYS C CA 1
ATOM 3814 C C . LYS C 1 48 ? 33.097 -0.079 72.887 1.00 181.16 194 LYS C C 1
ATOM 3815 O O . LYS C 1 48 ? 34.287 -0.001 72.549 1.00 180.87 194 LYS C O 1
ATOM 3821 N N . TYR C 1 49 ? 32.584 -1.164 73.473 1.00 179.14 195 TYR C N 1
ATOM 3822 C CA . TYR C 1 49 ? 33.391 -2.351 73.811 1.00 176.32 195 TYR C CA 1
ATOM 3823 C C . TYR C 1 49 ? 33.242 -3.448 72.753 1.00 170.71 195 TYR C C 1
ATOM 3824 O O . TYR C 1 49 ? 33.961 -4.429 72.774 1.00 170.63 195 TYR C O 1
ATOM 3833 N N . GLY C 1 50 ? 32.301 -3.283 71.833 1.00 163.99 196 GLY C N 1
ATOM 3834 C CA . GLY C 1 50 ? 32.156 -4.205 70.716 1.00 168.30 196 GLY C CA 1
ATOM 3835 C C . GLY C 1 50 ? 31.063 -5.220 70.983 1.00 164.45 196 GLY C C 1
ATOM 3836 O O . GLY C 1 50 ? 30.784 -5.540 72.128 1.00 163.43 196 GLY C O 1
ATOM 3837 N N . SER C 1 51 ? 30.450 -5.742 69.923 1.00 162.27 197 SER C N 1
ATOM 3838 C CA . SER C 1 51 ? 29.411 -6.775 70.052 1.00 155.83 197 SER C CA 1
ATOM 3839 C C . SER C 1 51 ? 29.976 -8.083 70.636 1.00 157.41 197 SER C C 1
ATOM 3840 O O . SER C 1 51 ? 29.231 -8.912 71.141 1.00 153.44 197 SER C O 1
ATOM 3843 N N . ASP C 1 52 ? 31.296 -8.252 70.541 1.00 163.16 198 ASP C N 1
ATOM 3844 C CA . ASP C 1 52 ? 32.063 -9.266 71.299 1.00 164.10 198 ASP C CA 1
ATOM 3845 C C . ASP C 1 52 ? 31.562 -9.547 72.736 1.00 159.89 198 ASP C C 1
ATOM 3846 O O . ASP C 1 52 ? 30.716 -10.419 72.943 1.00 151.18 198 ASP C O 1
ATOM 3851 N N . SER C 1 53 ? 32.106 -8.825 73.717 1.00 165.55 199 SER C N 1
ATOM 3852 C CA . SER C 1 53 ? 31.877 -9.091 75.128 1.00 166.63 199 SER C CA 1
ATOM 3853 C C . SER C 1 53 ? 31.250 -7.856 75.827 1.00 165.62 199 SER C C 1
ATOM 3854 O O . SER C 1 53 ? 31.541 -7.585 76.986 1.00 163.68 199 SER C O 1
ATOM 3857 N N . TYR C 1 54 ? 30.386 -7.110 75.129 1.00 162.05 200 TYR C N 1
ATOM 3858 C CA . TYR C 1 54 ? 29.737 -5.936 75.743 1.00 156.14 200 TYR C CA 1
ATOM 3859 C C . TYR C 1 54 ? 28.600 -6.264 76.727 1.00 144.89 200 TYR C C 1
ATOM 3860 O O . TYR C 1 54 ? 28.237 -5.434 77.568 1.00 141.38 200 TYR C O 1
ATOM 3869 N N . LYS C 1 55 ? 28.022 -7.455 76.606 1.00 134.81 201 LYS C N 1
ATOM 3870 C CA . LYS C 1 55 ? 26.967 -7.895 77.521 1.00 125.77 201 LYS C CA 1
ATOM 3871 C C . LYS C 1 55 ? 27.466 -7.888 78.972 1.00 124.43 201 LYS C C 1
ATOM 3872 O O . LYS C 1 55 ? 26.759 -7.482 79.887 1.00 118.67 201 LYS C O 1
ATOM 3878 N N . ILE C 1 56 ? 28.714 -8.275 79.160 1.00 125.61 202 ILE C N 1
ATOM 3879 C CA . ILE C 1 56 ? 29.347 -8.256 80.464 1.00 125.68 202 ILE C CA 1
ATOM 3880 C C . ILE C 1 56 ? 29.495 -6.816 80.979 1.00 124.46 202 ILE C C 1
ATOM 3881 O O . ILE C 1 56 ? 29.144 -6.540 82.124 1.00 123.18 202 ILE C O 1
ATOM 3886 N N . ALA C 1 57 ? 29.993 -5.902 80.143 1.00 125.13 203 ALA C N 1
ATOM 3887 C CA . ALA C 1 57 ? 30.139 -4.500 80.548 1.00 124.61 203 ALA C CA 1
ATOM 3888 C C . ALA C 1 57 ? 28.801 -3.807 80.777 1.00 121.15 203 ALA C C 1
ATOM 3889 O O . ALA C 1 57 ? 28.697 -3.007 81.696 1.00 116.32 203 ALA C O 1
ATOM 3891 N N . TYR C 1 58 ? 27.791 -4.112 79.953 1.00 118.00 204 TYR C N 1
ATOM 3892 C CA . TYR C 1 58 ? 26.426 -3.564 80.126 1.00 112.52 204 TYR C CA 1
ATOM 3893 C C . TYR C 1 58 ? 25.877 -4.004 81.481 1.00 108.30 204 TYR C C 1
ATOM 3894 O O . TYR C 1 58 ? 25.395 -3.190 82.263 1.00 102.89 204 TYR C O 1
ATOM 3903 N N . GLN C 1 59 ? 25.985 -5.299 81.759 1.00 112.03 205 GLN C N 1
ATOM 3904 C CA . GLN C 1 59 ? 25.597 -5.850 83.061 1.00 116.05 205 GLN C CA 1
ATOM 3905 C C . GLN C 1 59 ? 26.304 -5.132 84.218 1.00 117.78 205 GLN C C 1
ATOM 3906 O O . GLN C 1 59 ? 25.656 -4.743 85.172 1.00 112.96 205 GLN C O 1
ATOM 3912 N N . ALA C 1 60 ? 27.615 -4.923 84.122 1.00 122.79 206 ALA C N 1
ATOM 3913 C CA . ALA C 1 60 ? 28.339 -4.258 85.208 1.00 125.18 206 ALA C CA 1
ATOM 3914 C C . ALA C 1 60 ? 27.831 -2.837 85.405 1.00 121.15 206 ALA C C 1
ATOM 3915 O O . ALA C 1 60 ? 27.801 -2.341 86.516 1.00 121.04 206 ALA C O 1
ATOM 3917 N N . MET C 1 61 ? 27.412 -2.200 84.317 1.00 121.11 207 MET C N 1
ATOM 3918 C CA . MET C 1 61 ? 26.893 -0.835 84.362 1.00 122.83 207 MET C CA 1
ATOM 3919 C C . MET C 1 61 ? 25.592 -0.797 85.164 1.00 117.51 207 MET C C 1
ATOM 3920 O O . MET C 1 61 ? 25.401 0.099 85.978 1.00 117.29 207 MET C O 1
ATOM 3925 N N . LEU C 1 62 ? 24.706 -1.763 84.910 1.00 111.67 208 LEU C N 1
ATOM 3926 C CA . LEU C 1 62 ? 23.417 -1.871 85.611 1.00 104.70 208 LEU C CA 1
ATOM 3927 C C . LEU C 1 62 ? 23.584 -2.206 87.080 1.00 105.10 208 LEU C C 1
ATOM 3928 O O . LEU C 1 62 ? 22.940 -1.614 87.959 1.00 99.33 208 LEU C O 1
ATOM 3933 N N . GLN C 1 63 ? 24.460 -3.168 87.328 1.00 106.95 209 GLN C N 1
ATOM 3934 C CA . GLN C 1 63 ? 24.711 -3.684 88.655 1.00 106.61 209 GLN C CA 1
ATOM 3935 C C . GLN C 1 63 ? 25.250 -2.618 89.626 1.00 99.50 209 GLN C C 1
ATOM 3936 O O . GLN C 1 63 ? 25.076 -2.727 90.843 1.00 98.08 209 GLN C O 1
ATOM 3942 N N . LYS C 1 64 ? 25.871 -1.569 89.097 1.00 98.23 210 LYS C N 1
ATOM 3943 C CA . LYS C 1 64 ? 26.336 -0.485 89.954 1.00 100.80 210 LYS C CA 1
ATOM 3944 C C . LYS C 1 64 ? 25.227 0.078 90.864 1.00 99.32 210 LYS C C 1
ATOM 3945 O O . LYS C 1 64 ? 25.501 0.444 92.000 1.00 92.12 210 LYS C O 1
ATOM 3951 N N . PHE C 1 65 ? 23.991 0.140 90.354 1.00 96.76 211 PHE C N 1
ATOM 3952 C CA . PHE C 1 65 ? 22.856 0.716 91.086 1.00 91.47 211 PHE C CA 1
ATOM 3953 C C . PHE C 1 65 ? 22.001 -0.326 91.766 1.00 86.57 211 PHE C C 1
ATOM 3954 O O . PHE C 1 65 ? 21.001 0.004 92.397 1.00 83.22 211 PHE C O 1
ATOM 3962 N N . LEU C 1 66 ? 22.392 -1.587 91.636 1.00 85.56 212 LEU C N 1
ATOM 3963 C CA . LEU C 1 66 ? 21.641 -2.674 92.220 1.00 81.49 212 LEU C CA 1
ATOM 3964 C C . LEU C 1 66 ? 21.959 -2.698 93.694 1.00 84.98 212 LEU C C 1
ATOM 3965 O O . LEU C 1 66 ? 23.122 -2.590 94.084 1.00 86.26 212 LEU C O 1
ATOM 3970 N N . LEU C 1 67 ? 20.923 -2.846 94.504 1.00 80.91 213 LEU C N 1
ATOM 3971 C CA . LEU C 1 67 ? 21.053 -2.762 95.928 1.00 81.28 213 LEU C CA 1
ATOM 3972 C C . LEU C 1 67 ? 20.721 -4.133 96.492 1.00 80.21 213 LEU C C 1
ATOM 3973 O O . LEU C 1 67 ? 19.670 -4.674 96.225 1.00 74.47 213 LEU C O 1
ATOM 3978 N N . SER C 1 68 ? 21.625 -4.692 97.273 1.00 86.43 214 SER C N 1
ATOM 3979 C CA . SER C 1 68 ? 21.275 -5.848 98.076 1.00 91.54 214 SER C CA 1
ATOM 3980 C C . SER C 1 68 ? 20.142 -5.418 99.030 1.00 99.68 214 SER C C 1
ATOM 3981 O O . SER C 1 68 ? 20.031 -4.237 99.399 1.00 101.59 214 SER C O 1
ATOM 3984 N N . ILE C 1 69 ? 19.318 -6.377 99.432 1.00 104.92 215 ILE C N 1
ATOM 3985 C CA . ILE C 1 69 ? 18.307 -6.148 100.470 1.00 105.86 215 ILE C CA 1
ATOM 3986 C C . ILE C 1 69 ? 18.896 -5.484 101.735 1.00 103.66 215 ILE C C 1
ATOM 3987 O O . ILE C 1 69 ? 18.261 -4.626 102.323 1.00 106.44 215 ILE C O 1
ATOM 3992 N N . VAL C 1 70 ? 20.107 -5.848 102.146 1.00 102.62 216 VAL C N 1
ATOM 3993 C CA . VAL C 1 70 ? 20.693 -5.246 103.339 1.00 101.96 216 VAL C CA 1
ATOM 3994 C C . VAL C 1 70 ? 21.031 -3.770 103.080 1.00 100.29 216 VAL C C 1
ATOM 3995 O O . VAL C 1 70 ? 20.814 -2.921 103.964 1.00 107.07 216 VAL C O 1
ATOM 3999 N N . GLN C 1 71 ? 21.531 -3.453 101.877 1.00 91.54 217 GLN C N 1
ATOM 4000 C CA . GLN C 1 71 ? 21.862 -2.063 101.536 1.00 85.59 217 GLN C CA 1
ATOM 4001 C C . GLN C 1 71 ? 20.588 -1.219 101.415 1.00 81.62 217 GLN C C 1
ATOM 4002 O O . GLN C 1 71 ? 20.565 -0.056 101.819 1.00 74.57 217 GLN C O 1
ATOM 4008 N N . PHE C 1 72 ? 19.537 -1.836 100.870 1.00 78.52 218 PHE C N 1
ATOM 4009 C CA . PHE C 1 72 ? 18.265 -1.179 100.623 1.00 75.16 218 PHE C CA 1
ATOM 4010 C C . PHE C 1 72 ? 17.560 -0.751 101.915 1.00 75.91 218 PHE C C 1
ATOM 4011 O O . PHE C 1 72 ? 17.068 0.384 102.032 1.00 73.01 218 PHE C O 1
ATOM 4019 N N . LYS C 1 7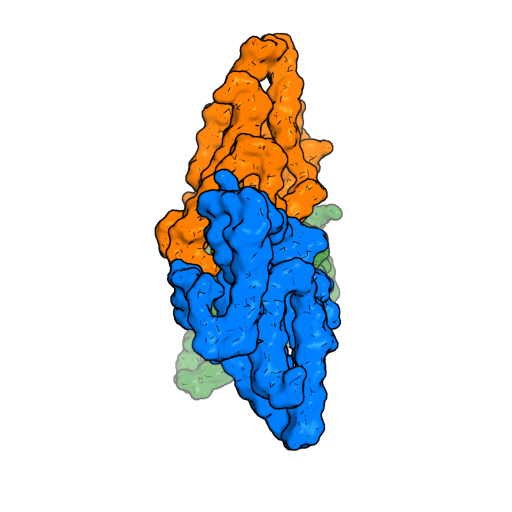3 ? 17.518 -1.677 102.869 1.00 78.65 219 LYS C N 1
ATOM 4020 C CA . LYS C 1 73 ? 16.994 -1.451 104.218 1.00 81.95 219 LYS C CA 1
ATOM 4021 C C . LYS C 1 73 ? 17.719 -0.302 104.947 1.00 80.83 219 LYS C C 1
ATOM 4022 O O . LYS C 1 73 ? 17.101 0.542 105.577 1.00 77.82 219 LYS C O 1
ATOM 4028 N N . ASP C 1 74 ? 19.041 -0.264 104.852 1.00 80.23 220 ASP C N 1
ATOM 4029 C CA . ASP C 1 74 ? 19.798 0.828 105.443 1.00 73.10 220 ASP C CA 1
ATOM 4030 C C . ASP C 1 74 ? 19.455 2.155 104.740 1.00 66.24 220 ASP C C 1
ATOM 4031 O O . ASP C 1 74 ? 19.143 3.162 105.409 1.00 58.97 220 ASP C O 1
ATOM 4036 N N . ARG C 1 75 ? 19.458 2.123 103.398 1.00 64.02 221 ARG C N 1
ATOM 4037 C CA . ARG C 1 75 ? 19.155 3.288 102.556 1.00 62.78 221 ARG C CA 1
ATOM 4038 C C . ARG C 1 75 ? 17.792 3.892 102.954 1.00 59.76 221 ARG C C 1
ATOM 4039 O O . ARG C 1 75 ? 17.668 5.113 103.116 1.00 55.87 221 ARG C O 1
ATOM 4047 N N . HIS C 1 76 ? 16.797 3.043 103.179 1.00 56.82 222 HIS C N 1
ATOM 4048 C CA . HIS C 1 76 ? 15.444 3.546 103.415 1.00 57.38 222 HIS C CA 1
ATOM 4049 C C . HIS C 1 76 ? 15.032 3.722 104.881 1.00 57.79 222 HIS C C 1
ATOM 4050 O O . HIS C 1 76 ? 14.396 4.709 105.231 1.00 55.22 222 HIS C O 1
ATOM 4057 N N . ASP C 1 77 ? 15.418 2.803 105.748 1.00 62.84 223 ASP C N 1
ATOM 4058 C CA . ASP C 1 77 ? 15.093 2.967 107.157 1.00 66.05 223 ASP C CA 1
ATOM 4059 C C . ASP C 1 77 ? 15.750 4.231 107.721 1.00 65.11 223 ASP C C 1
ATOM 4060 O O . ASP C 1 77 ? 15.183 4.868 108.601 1.00 57.67 223 ASP C O 1
ATOM 4065 N N . ASN C 1 78 ? 16.932 4.585 107.203 1.00 64.73 224 ASN C N 1
ATOM 4066 C CA . ASN C 1 78 ? 17.682 5.762 107.672 1.00 63.30 224 ASN C CA 1
ATOM 4067 C C . ASN C 1 78 ? 17.578 6.966 106.731 1.00 62.57 224 ASN C C 1
ATOM 4068 O O . ASN C 1 78 ? 18.273 7.962 106.933 1.00 58.54 224 ASN C O 1
ATOM 4073 N N . ARG C 1 79 ? 16.698 6.871 105.723 1.00 59.29 225 ARG C N 1
ATOM 4074 C CA . ARG C 1 79 ? 16.382 7.987 104.840 1.00 57.17 225 ARG C CA 1
ATOM 4075 C C . ARG C 1 79 ? 17.641 8.536 104.168 1.00 57.73 225 ARG C C 1
ATOM 4076 O O . ARG C 1 79 ? 17.834 9.752 104.101 1.00 58.44 225 ARG C O 1
ATOM 4084 N N . LEU C 1 80 ? 18.494 7.641 103.674 1.00 57.21 226 LEU C N 1
ATOM 4085 C CA . LEU C 1 80 ? 19.788 8.062 103.130 1.00 59.03 226 LEU C CA 1
ATOM 4086 C C . LEU C 1 80 ? 19.645 8.849 101.847 1.00 58.23 226 LEU C C 1
ATOM 4087 O O . LEU C 1 80 ? 20.515 9.639 101.516 1.00 60.13 226 LEU C O 1
ATOM 4092 N N . LEU C 1 81 ? 18.517 8.671 101.166 1.00 57.19 227 LEU C N 1
ATOM 4093 C CA . LEU C 1 81 ? 18.243 9.400 99.940 1.00 59.23 227 LEU C CA 1
ATOM 4094 C C . LEU C 1 81 ? 18.105 10.910 100.135 1.00 58.56 227 LEU C C 1
ATOM 4095 O O . LEU C 1 81 ? 18.275 11.660 99.193 1.00 56.89 227 LEU C O 1
ATOM 4100 N N . LEU C 1 82 ? 17.816 11.340 101.358 1.00 63.45 228 LEU C N 1
ATOM 4101 C CA . LEU C 1 82 ? 17.808 12.764 101.707 1.00 64.66 228 LEU C CA 1
ATOM 4102 C C . LEU C 1 82 ? 19.204 13.350 101.921 1.00 64.32 228 LEU C C 1
ATOM 4103 O O . LEU C 1 82 ? 19.375 14.563 101.919 1.00 68.13 228 LEU C O 1
ATOM 4108 N N . GLU C 1 83 ? 20.196 12.497 102.114 1.00 65.63 229 GLU C N 1
ATOM 4109 C CA . GLU C 1 83 ? 21.510 12.946 102.543 1.00 71.22 229 GLU C CA 1
ATOM 4110 C C . GLU C 1 83 ? 22.443 13.111 101.356 1.00 76.16 229 GLU C C 1
ATOM 4111 O O . GLU C 1 83 ? 22.213 12.501 100.321 1.00 71.41 229 GLU C O 1
ATOM 4117 N N . PRO C 1 84 ? 23.487 13.970 101.490 1.00 82.04 230 PRO C N 1
ATOM 4118 C CA . PRO C 1 84 ? 24.351 14.245 100.339 1.00 80.58 230 PRO C CA 1
ATOM 4119 C C . PRO C 1 84 ? 25.005 12.988 99.749 1.00 79.13 230 PRO C C 1
ATOM 4120 O O . PRO C 1 84 ? 25.453 12.117 100.475 1.00 76.59 230 PRO C O 1
ATOM 4124 N N . PHE C 1 85 ? 24.995 12.898 98.430 1.00 79.41 231 PHE C N 1
ATOM 4125 C CA . PHE C 1 85 ? 25.736 11.876 97.688 1.00 81.91 231 PHE C CA 1
ATOM 4126 C C . PHE C 1 85 ? 27.107 12.434 97.413 1.00 87.39 231 PHE C C 1
ATOM 4127 O O . PHE C 1 85 ? 27.244 13.624 97.156 1.00 91.89 231 PHE C O 1
ATOM 4135 N N . SER C 1 86 ? 28.123 11.587 97.407 1.00 92.52 232 SER C N 1
ATOM 4136 C CA . SER C 1 86 ? 29.469 12.069 97.078 1.00 98.55 232 SER C CA 1
ATOM 4137 C C . SER C 1 86 ? 29.548 12.401 95.588 1.00 101.71 232 SER C C 1
ATOM 4138 O O . SER C 1 86 ? 30.250 13.319 95.191 1.00 108.19 232 SER C O 1
ATOM 4141 N N . SER C 1 87 ? 28.827 11.649 94.764 1.00 100.35 233 SER C N 1
ATOM 4142 C CA . SER C 1 87 ? 28.771 11.923 93.328 1.00 100.87 233 SER C CA 1
ATOM 4143 C C . SER C 1 87 ? 27.903 13.131 92.988 1.00 98.91 233 SER C C 1
ATOM 4144 O O . SER C 1 87 ? 26.722 13.126 93.280 1.00 91.89 233 SER C O 1
ATOM 4147 N N . PRO C 1 88 ? 28.464 14.143 92.308 1.00 102.28 234 PRO C N 1
ATOM 4148 C CA . PRO C 1 88 ? 27.654 15.361 92.104 1.00 98.79 234 PRO C CA 1
ATOM 4149 C C . PRO C 1 88 ? 26.436 15.218 91.165 1.00 90.88 234 PRO C C 1
ATOM 4150 O O . PRO C 1 88 ? 25.565 16.067 91.188 1.00 84.48 234 PRO C O 1
ATOM 4154 N N . ILE C 1 89 ? 26.409 14.183 90.327 1.00 87.94 235 ILE C N 1
ATOM 4155 C CA . ILE C 1 89 ? 25.298 13.973 89.400 1.00 84.56 235 ILE C CA 1
ATOM 4156 C C . ILE C 1 89 ? 24.050 13.532 90.172 1.00 79.61 235 ILE C C 1
ATOM 4157 O O . ILE C 1 89 ? 22.977 14.116 90.012 1.00 74.83 235 ILE C O 1
ATOM 4162 N N . ALA C 1 90 ? 24.198 12.487 90.988 1.00 73.83 236 ALA C N 1
ATOM 4163 C CA . ALA C 1 90 ? 23.133 12.029 91.869 1.00 68.81 236 ALA C CA 1
ATOM 4164 C C . ALA C 1 90 ? 22.753 13.142 92.854 1.00 68.30 236 ALA C C 1
ATOM 4165 O O . ALA C 1 90 ? 21.579 13.423 93.068 1.00 66.09 236 ALA C O 1
ATOM 4167 N N . ASP C 1 91 ? 23.757 13.802 93.411 1.00 72.92 237 ASP C N 1
ATOM 4168 C CA . ASP C 1 91 ? 23.512 14.794 94.443 1.00 75.36 237 ASP C CA 1
ATOM 4169 C C . ASP C 1 91 ? 22.679 15.972 93.976 1.00 74.61 237 ASP C C 1
ATOM 4170 O O . ASP C 1 91 ? 21.874 16.488 94.737 1.00 72.70 237 ASP C O 1
ATOM 4175 N N . GLU C 1 92 ? 22.936 16.422 92.753 1.00 79.43 238 GLU C N 1
ATOM 4176 C CA . GLU C 1 92 ? 22.165 17.494 92.118 1.00 80.28 238 GLU C CA 1
ATOM 4177 C C . GLU C 1 92 ? 20.701 17.098 91.993 1.00 75.33 238 GLU C C 1
ATOM 4178 O O . GLU C 1 92 ? 19.816 17.912 92.222 1.00 72.01 238 GLU C O 1
ATOM 4184 N N . LYS C 1 93 ? 20.441 15.843 91.652 1.00 70.63 239 LYS C N 1
ATOM 4185 C CA . LYS C 1 93 ? 19.069 15.404 91.466 1.00 66.35 239 LYS C CA 1
ATOM 4186 C C . LYS C 1 93 ? 18.364 15.285 92.780 1.00 60.31 239 LYS C C 1
ATOM 4187 O O . LYS C 1 93 ? 17.195 15.642 92.868 1.00 58.17 239 LYS C O 1
ATOM 4193 N N . ARG C 1 94 ? 19.081 14.858 93.809 1.00 60.12 240 ARG C N 1
ATOM 4194 C CA . ARG C 1 94 ? 18.526 14.876 95.152 1.00 59.69 240 ARG C CA 1
ATOM 4195 C C . ARG C 1 94 ? 18.103 16.292 95.527 1.00 60.94 240 ARG C C 1
ATOM 4196 O O . ARG C 1 94 ? 16.989 16.483 95.976 1.00 52.79 240 ARG C O 1
ATOM 4204 N N . LYS C 1 95 ? 18.974 17.283 95.317 1.00 64.18 241 LYS C N 1
ATOM 4205 C CA . LYS C 1 95 ? 18.659 18.648 95.748 1.00 68.30 241 LYS C CA 1
ATOM 4206 C C . LYS C 1 95 ? 17.443 19.199 95.034 1.00 66.37 241 LYS C C 1
ATOM 4207 O O . LYS C 1 95 ? 16.602 19.826 95.637 1.00 65.30 241 LYS C O 1
ATOM 4213 N N . ASN C 1 96 ? 17.357 18.954 93.737 1.00 66.97 242 ASN C N 1
ATOM 4214 C CA . ASN C 1 96 ? 16.197 19.386 92.971 1.00 68.06 242 ASN C CA 1
ATOM 4215 C C . ASN C 1 96 ? 14.915 18.778 93.466 1.00 61.07 242 ASN C C 1
ATOM 4216 O O . ASN C 1 96 ? 13.886 19.446 93.513 1.00 60.51 242 ASN C O 1
ATOM 4221 N N . CYS C 1 97 ? 14.972 17.502 93.811 1.00 55.71 243 CYS C N 1
ATOM 4222 C CA . CYS C 1 97 ? 13.808 16.819 94.339 1.00 53.68 243 CYS C CA 1
ATOM 4223 C C . CYS C 1 97 ? 13.306 17.427 95.673 1.00 51.92 243 CYS C C 1
ATOM 4224 O O . CYS C 1 97 ? 12.136 17.752 95.818 1.00 47.43 243 CYS C O 1
ATOM 4227 N N . LEU C 1 98 ? 14.235 17.623 96.602 1.00 54.84 244 LEU C N 1
ATOM 4228 C CA . LEU C 1 98 ? 13.947 18.280 97.869 1.00 57.37 244 LEU C CA 1
ATOM 4229 C C . LEU C 1 98 ? 13.368 19.680 97.656 1.00 60.19 244 LEU C C 1
ATOM 4230 O O . LEU C 1 98 ? 12.414 20.059 98.319 1.00 58.94 244 LEU C O 1
ATOM 4235 N N . THR C 1 99 ? 13.942 20.447 96.725 1.00 63.31 245 THR C N 1
ATOM 4236 C CA . THR C 1 99 ? 13.456 21.802 96.448 1.00 66.79 245 THR C CA 1
ATOM 4237 C C . THR C 1 99 ? 12.020 21.750 95.901 1.00 66.34 245 THR C C 1
ATOM 4238 O O . THR C 1 99 ? 11.136 22.480 96.349 1.00 69.59 245 THR C O 1
ATOM 4242 N N . LYS C 1 100 ? 11.804 20.874 94.941 1.00 64.31 246 LYS C N 1
ATOM 4243 C CA . LYS C 1 100 ? 10.551 20.818 94.220 1.00 69.45 246 LYS C CA 1
ATOM 4244 C C . LYS C 1 100 ? 9.429 20.209 95.087 1.00 65.19 246 LYS C C 1
ATOM 4245 O O . LYS C 1 100 ? 8.329 20.755 95.136 1.00 64.18 246 LYS C O 1
ATOM 4251 N N . PHE C 1 101 ? 9.704 19.101 95.783 1.00 57.58 247 PHE C N 1
ATOM 4252 C CA . PHE C 1 101 ? 8.659 18.376 96.511 1.00 57.41 247 PHE C CA 1
ATOM 4253 C C . PHE C 1 101 ? 8.558 18.665 98.014 1.00 56.26 247 PHE C C 1
ATOM 4254 O O . PHE C 1 101 ? 7.549 18.302 98.643 1.00 54.98 247 PHE C O 1
ATOM 4262 N N . VAL C 1 102 ? 9.576 19.300 98.605 1.00 56.18 248 VAL C N 1
ATOM 4263 C CA . VAL C 1 102 ? 9.432 19.777 99.990 1.00 55.40 248 VAL C CA 1
ATOM 4264 C C . VAL C 1 102 ? 9.442 21.295 100.156 1.00 56.00 248 VAL C C 1
ATOM 4265 O O . VAL C 1 102 ? 8.498 21.883 100.697 1.00 56.48 248 VAL C O 1
ATOM 4269 N N . ILE C 1 103 ? 10.498 21.947 99.700 1.00 56.79 249 ILE C N 1
ATOM 4270 C CA . ILE C 1 103 ? 10.648 23.370 99.982 1.00 58.35 249 ILE C CA 1
ATOM 4271 C C . ILE C 1 103 ? 9.573 24.165 99.273 1.00 59.33 249 ILE C C 1
ATOM 4272 O O . ILE C 1 103 ? 9.009 25.102 99.828 1.00 58.32 249 ILE C O 1
ATOM 4277 N N . GLN C 1 104 ? 9.234 23.749 98.072 1.00 62.36 250 GLN C N 1
ATOM 4278 C CA . GLN C 1 104 ? 8.238 24.488 97.309 1.00 66.90 250 GLN C CA 1
ATOM 4279 C C . GLN C 1 104 ? 6.800 24.122 97.653 1.00 65.08 250 GLN C C 1
ATOM 4280 O O . GLN C 1 104 ? 5.910 24.746 97.171 1.00 67.04 250 GLN C O 1
ATOM 4286 N N . ASP C 1 105 ? 6.584 23.138 98.513 1.00 64.12 251 ASP C N 1
ATOM 4287 C CA . ASP C 1 105 ? 5.227 22.844 99.014 1.00 67.37 251 ASP C CA 1
ATOM 4288 C C . ASP C 1 105 ? 4.705 23.875 100.040 1.00 71.83 251 ASP C C 1
ATOM 4289 O O . ASP C 1 105 ? 5.338 24.102 101.070 1.00 69.06 251 ASP C O 1
ATOM 4294 N N . GLU C 1 106 ? 3.520 24.429 99.753 1.00 76.52 252 GLU C N 1
ATOM 4295 C CA . GLU C 1 106 ? 2.886 25.482 100.559 1.00 78.93 252 GLU C CA 1
ATOM 4296 C C . GLU C 1 106 ? 2.671 25.067 102.033 1.00 74.07 252 GLU C C 1
ATOM 4297 O O . GLU C 1 106 ? 2.764 25.891 102.940 1.00 75.11 252 GLU C O 1
ATOM 4303 N N . ASN C 1 107 ? 2.410 23.787 102.269 1.00 69.06 253 ASN C N 1
ATOM 4304 C CA . ASN C 1 107 ? 2.027 23.280 103.595 1.00 66.58 253 ASN C CA 1
ATOM 4305 C C . ASN C 1 107 ? 3.096 22.299 104.116 1.00 62.91 253 ASN C C 1
ATOM 4306 O O . ASN C 1 107 ? 2.841 21.414 104.926 1.00 61.35 253 ASN C O 1
ATOM 4311 N N . LYS C 1 108 ? 4.327 22.479 103.646 1.00 63.63 254 LYS C N 1
ATOM 4312 C CA . LYS C 1 108 ? 5.455 21.664 104.104 1.00 62.31 254 LYS C CA 1
ATOM 4313 C C . LYS C 1 108 ? 5.510 21.562 105.650 1.00 61.20 254 LYS C C 1
ATOM 4314 O O . LYS C 1 108 ? 5.308 22.541 106.378 1.00 58.33 254 LYS C O 1
ATOM 4320 N N . ASN C 1 109 ? 5.677 20.323 106.099 1.00 58.95 255 ASN C N 1
ATOM 4321 C CA . ASN C 1 109 ? 5.919 19.956 107.486 1.00 56.37 255 ASN C CA 1
ATOM 4322 C C . ASN C 1 109 ? 6.655 18.605 107.510 1.00 53.68 255 ASN C C 1
ATOM 4323 O O . ASN C 1 109 ? 7.144 18.121 106.477 1.00 53.84 255 ASN C O 1
ATOM 4328 N N . SER C 1 110 ? 6.721 17.963 108.663 1.00 52.87 256 SER C N 1
ATOM 4329 C CA . SER C 1 110 ? 7.488 16.716 108.749 1.00 50.32 256 SER C CA 1
ATOM 4330 C C . SER C 1 110 ? 6.832 15.573 107.981 1.00 49.92 256 SER C C 1
ATOM 4331 O O . SER C 1 110 ? 7.500 14.634 107.615 1.00 49.13 256 SER C O 1
ATOM 4334 N N . SER C 1 111 ? 5.527 15.641 107.746 1.00 50.86 257 SER C N 1
ATOM 4335 C CA . SER C 1 111 ? 4.868 14.546 107.047 1.00 51.74 257 SER C CA 1
ATOM 4336 C C . SER C 1 111 ? 5.065 14.690 105.519 1.00 48.75 257 SER C C 1
ATOM 4337 O O . SER C 1 111 ? 4.980 13.738 104.796 1.00 46.12 257 SER C O 1
ATOM 4340 N N . THR C 1 112 ? 5.390 15.895 105.053 1.00 52.44 258 THR C N 1
ATOM 4341 C CA . THR C 1 112 ? 5.888 16.090 103.676 1.00 52.34 258 THR C CA 1
ATOM 4342 C C . THR C 1 112 ? 7.161 15.271 103.431 1.00 51.86 258 THR C C 1
ATOM 4343 O O . THR C 1 112 ? 7.307 14.592 102.389 1.00 48.58 258 THR C O 1
ATOM 4347 N N . ILE C 1 113 ? 8.067 15.295 104.420 1.00 49.54 259 ILE C N 1
ATOM 4348 C CA . ILE C 1 113 ? 9.319 14.518 104.364 1.00 48.98 259 ILE C CA 1
ATOM 4349 C C . ILE C 1 113 ? 9.101 13.002 104.431 1.00 46.34 259 ILE C C 1
ATOM 4350 O O . ILE C 1 113 ? 9.639 12.220 103.612 1.00 43.42 259 ILE C O 1
ATOM 4355 N N . ALA C 1 114 ? 8.250 12.608 105.369 1.00 47.09 260 ALA C N 1
ATOM 4356 C CA . ALA C 1 114 ? 7.818 11.206 105.506 1.00 46.66 260 ALA C CA 1
ATOM 4357 C C . ALA C 1 114 ? 7.118 10.700 104.235 1.00 43.87 260 ALA C C 1
ATOM 4358 O O . ALA C 1 114 ? 7.452 9.640 103.755 1.00 42.63 260 ALA C O 1
ATOM 4360 N N . ASP C 1 115 ? 6.203 11.475 103.659 1.00 45.12 261 ASP C N 1
ATOM 4361 C CA . ASP C 1 115 ? 5.577 11.090 102.359 1.00 47.35 261 ASP C CA 1
ATOM 4362 C C . ASP C 1 115 ? 6.615 11.005 101.222 1.00 47.92 261 ASP C C 1
ATOM 4363 O O . ASP C 1 115 ? 6.594 10.061 100.409 1.00 44.75 261 ASP C O 1
ATOM 4368 N N . LEU C 1 116 ? 7.519 11.989 101.142 1.00 45.62 262 LEU C N 1
ATOM 4369 C CA . LEU C 1 116 ? 8.562 11.911 100.130 1.00 45.61 262 LEU C CA 1
ATOM 4370 C C . LEU C 1 116 ? 9.341 10.610 100.324 1.00 45.01 262 LEU C C 1
ATOM 4371 O O . LEU C 1 116 ? 9.588 9.915 99.376 1.00 46.17 262 LEU C O 1
ATOM 4376 N N . CYS C 1 117 ? 9.680 10.257 101.556 1.00 46.09 263 CYS C N 1
ATOM 4377 C CA . CYS C 1 117 ? 10.506 9.085 101.738 1.00 45.61 263 CYS C CA 1
ATOM 4378 C C . CYS C 1 117 ? 9.776 7.830 101.322 1.00 44.14 263 CYS C C 1
ATOM 4379 O O . CYS C 1 117 ? 10.379 6.954 100.739 1.00 40.46 263 CYS C O 1
ATOM 4382 N N . VAL C 1 118 ? 8.476 7.757 101.561 1.00 43.65 264 VAL C N 1
ATOM 4383 C CA . VAL C 1 118 ? 7.774 6.556 101.176 1.00 46.23 264 VAL C CA 1
ATOM 4384 C C . VAL C 1 118 ? 7.573 6.493 99.639 1.00 41.90 264 VAL C C 1
ATOM 4385 O O . VAL C 1 118 ? 7.636 5.426 99.043 1.00 39.58 264 VAL C O 1
ATOM 4389 N N . VAL C 1 119 ? 7.330 7.632 99.006 1.00 42.41 265 VAL C N 1
ATOM 4390 C CA . VAL C 1 119 ? 7.209 7.687 97.531 1.00 44.25 265 VAL C CA 1
ATOM 4391 C C . VAL C 1 119 ? 8.538 7.259 96.891 1.00 44.84 265 VAL C C 1
ATOM 4392 O O . VAL C 1 119 ? 8.587 6.436 96.009 1.00 46.00 265 VAL C O 1
ATOM 4396 N N . LEU C 1 120 ? 9.633 7.795 97.380 1.00 47.32 266 LEU C N 1
ATOM 4397 C CA . LEU C 1 120 ? 10.944 7.407 96.877 1.00 48.63 266 LEU C CA 1
ATOM 4398 C C . LEU C 1 120 ? 11.213 5.891 97.100 1.00 48.84 266 LEU C C 1
ATOM 4399 O O . LEU C 1 120 ? 11.779 5.192 96.223 1.00 42.98 266 LEU C O 1
ATOM 4404 N N . LYS C 1 121 ? 10.816 5.392 98.272 1.00 44.23 267 LYS C N 1
ATOM 4405 C CA . LYS C 1 121 ? 11.026 3.989 98.581 1.00 44.35 267 LYS C CA 1
ATOM 4406 C C . LYS C 1 121 ? 10.197 3.125 97.629 1.00 44.26 267 LYS C C 1
ATOM 4407 O O . LYS C 1 121 ? 10.679 2.127 97.074 1.00 42.40 267 LYS C O 1
ATOM 4413 N N . SER C 1 122 ? 8.954 3.521 97.408 1.00 42.80 268 SER C N 1
ATOM 4414 C CA . SER C 1 122 ? 8.116 2.763 96.507 1.00 45.39 268 SER C CA 1
ATOM 4415 C C . SER C 1 122 ? 8.672 2.789 95.080 1.00 47.56 268 SER C C 1
ATOM 4416 O O . SER C 1 122 ? 8.704 1.754 94.371 1.00 51.27 268 SER C O 1
ATOM 4419 N N . ARG C 1 123 ? 9.143 3.956 94.666 1.00 43.46 269 ARG C N 1
ATOM 4420 C CA . ARG C 1 123 ? 9.695 4.112 93.350 1.00 43.27 269 ARG C CA 1
ATOM 4421 C C . ARG C 1 123 ? 11.002 3.321 93.162 1.00 43.28 269 ARG C C 1
ATOM 4422 O O . ARG C 1 123 ? 11.190 2.652 92.136 1.00 38.73 269 ARG C O 1
ATOM 4430 N N . GLU C 1 124 ? 11.855 3.315 94.182 1.00 44.39 270 GLU C N 1
ATOM 4431 C CA . GLU C 1 124 ? 13.130 2.660 94.031 1.00 47.77 270 GLU C CA 1
ATOM 4432 C C . GLU C 1 124 ? 12.970 1.149 94.033 1.00 51.43 270 GLU C C 1
ATOM 4433 O O . GLU C 1 124 ? 13.731 0.446 93.366 1.00 48.94 270 GLU C O 1
ATOM 4439 N N . ILE C 1 125 ? 11.976 0.641 94.768 1.00 52.09 271 ILE C N 1
ATOM 4440 C CA . ILE C 1 125 ? 11.671 -0.786 94.699 1.00 52.83 271 ILE C CA 1
ATOM 4441 C C . ILE C 1 125 ? 11.432 -1.174 93.247 1.00 50.77 271 ILE C C 1
ATOM 4442 O O . ILE C 1 125 ? 11.961 -2.171 92.800 1.00 45.88 271 ILE C O 1
ATOM 4447 N N . LYS C 1 126 ? 10.655 -0.367 92.523 1.00 52.83 272 LYS C N 1
ATOM 4448 C CA . LYS C 1 126 ? 10.328 -0.676 91.133 1.00 57.27 272 LYS C CA 1
ATOM 4449 C C . LYS C 1 126 ? 11.560 -0.636 90.235 1.00 55.91 272 LYS C C 1
ATOM 4450 O O . LYS C 1 126 ? 11.766 -1.537 89.426 1.00 54.40 272 LYS C O 1
ATOM 4456 N N . LEU C 1 127 ? 12.383 0.387 90.429 1.00 54.87 273 LEU C N 1
ATOM 4457 C CA . LEU C 1 127 ? 13.627 0.541 89.692 1.00 55.76 273 LEU C CA 1
ATOM 4458 C C . LEU C 1 127 ? 14.524 -0.688 89.887 1.00 59.61 273 LEU C C 1
ATOM 4459 O O . LEU C 1 127 ? 15.146 -1.149 88.931 1.00 53.41 273 LEU C O 1
ATOM 4464 N N . GLN C 1 128 ? 14.594 -1.208 91.122 1.00 59.60 274 GLN C N 1
ATOM 4465 C CA . GLN C 1 128 ? 15.407 -2.396 91.410 1.00 63.60 274 GLN C CA 1
ATOM 4466 C C . GLN C 1 128 ? 14.858 -3.635 90.712 1.00 61.74 274 GLN C C 1
ATOM 4467 O O . GLN C 1 128 ? 15.627 -4.434 90.195 1.00 63.69 274 GLN C O 1
ATOM 4473 N N . ILE C 1 129 ? 13.541 -3.803 90.741 1.00 58.42 275 ILE C N 1
ATOM 4474 C CA . ILE C 1 129 ? 12.880 -4.898 90.026 1.00 63.48 275 ILE C CA 1
ATOM 4475 C C . ILE C 1 129 ? 13.203 -4.841 88.508 1.00 60.15 275 ILE C C 1
ATOM 4476 O O . ILE C 1 129 ? 13.477 -5.839 87.894 1.00 54.11 275 ILE C O 1
ATOM 4481 N N . LEU C 1 130 ? 13.181 -3.640 87.943 1.00 60.97 276 LEU C N 1
ATOM 4482 C CA . LEU C 1 130 ? 13.541 -3.401 86.547 1.00 61.10 276 LEU C CA 1
ATOM 4483 C C . LEU C 1 130 ? 14.991 -3.772 86.223 1.00 64.48 276 LEU C C 1
ATOM 4484 O O . LEU C 1 130 ? 15.252 -4.544 85.307 1.00 64.36 276 LEU C O 1
ATOM 4489 N N . LEU C 1 131 ? 15.934 -3.241 86.994 1.00 63.43 277 LEU C N 1
ATOM 4490 C CA . LEU C 1 131 ? 17.314 -3.681 86.886 1.00 64.94 277 LEU C CA 1
ATOM 4491 C C . LEU C 1 131 ? 17.407 -5.209 86.893 1.00 65.13 277 LEU C C 1
ATOM 4492 O O . LEU C 1 131 ? 18.065 -5.780 86.030 1.00 68.33 277 LEU C O 1
ATOM 4497 N N . LEU C 1 132 ? 16.743 -5.852 87.854 1.00 60.50 278 LEU C N 1
ATOM 4498 C CA . LEU C 1 132 ? 16.826 -7.303 88.028 1.00 63.24 278 LEU C CA 1
ATOM 4499 C C . LEU C 1 132 ? 16.243 -8.079 86.841 1.00 66.40 278 LEU C C 1
ATOM 4500 O O . LEU C 1 132 ? 16.828 -9.036 86.360 1.00 63.98 278 LEU C O 1
ATOM 4505 N N . LEU C 1 133 ? 15.082 -7.658 86.369 1.00 65.70 279 LEU C N 1
ATOM 4506 C CA . LEU C 1 133 ? 14.472 -8.265 85.190 1.00 66.60 279 LEU C CA 1
ATOM 4507 C C . LEU C 1 133 ? 15.364 -8.154 83.930 1.00 68.79 279 LEU C C 1
ATOM 4508 O O . LEU C 1 133 ? 15.523 -9.120 83.161 1.00 68.38 279 LEU C O 1
ATOM 4513 N N . GLU C 1 134 ? 15.961 -6.980 83.753 1.00 66.42 280 GLU C N 1
ATOM 4514 C CA . GLU C 1 134 ? 16.902 -6.729 82.685 1.00 71.74 280 GLU C CA 1
ATOM 4515 C C . GLU C 1 134 ? 18.110 -7.667 82.784 1.00 80.02 280 GLU C C 1
ATOM 4516 O O . GLU C 1 134 ? 18.520 -8.267 81.797 1.00 75.40 280 GLU C O 1
ATOM 4522 N N . ILE C 1 135 ? 18.678 -7.802 83.983 1.00 87.85 281 ILE C N 1
ATOM 4523 C CA . ILE C 1 135 ? 19.837 -8.677 84.172 1.00 96.25 281 ILE C CA 1
ATOM 4524 C C . ILE C 1 135 ? 19.448 -10.135 83.932 1.00 96.30 281 ILE C C 1
ATOM 4525 O O . ILE C 1 135 ? 20.193 -10.891 83.314 1.00 95.15 281 ILE C O 1
ATOM 4530 N N . ILE C 1 136 ? 18.271 -10.506 84.429 1.00 97.96 282 ILE C N 1
ATOM 4531 C CA . ILE C 1 136 ? 17.731 -11.849 84.281 1.00 99.53 282 ILE C CA 1
ATOM 4532 C C . ILE C 1 136 ? 17.595 -12.215 82.796 1.00 101.34 282 ILE C C 1
ATOM 4533 O O . ILE C 1 136 ? 18.039 -13.288 82.374 1.00 97.30 282 ILE C O 1
ATOM 4538 N N . GLY C 1 137 ? 17.012 -11.306 82.017 1.00 98.79 283 GLY C N 1
ATOM 4539 C CA . GLY C 1 137 ? 16.875 -11.499 80.579 1.00 95.76 283 GLY C CA 1
ATOM 4540 C C . GLY C 1 137 ? 18.203 -11.570 79.855 1.00 96.56 283 GLY C C 1
ATOM 4541 O O . GLY C 1 137 ? 18.376 -12.382 78.942 1.00 98.13 283 GLY C O 1
ATOM 4542 N N . LEU C 1 138 ? 19.161 -10.755 80.289 1.00 93.08 284 LEU C N 1
ATOM 4543 C CA . LEU C 1 138 ? 20.466 -10.703 79.648 1.00 94.09 284 LEU C CA 1
ATOM 4544 C C . LEU C 1 138 ? 21.233 -12.014 79.863 1.00 95.20 284 LEU C C 1
ATOM 4545 O O . LEU C 1 138 ? 21.938 -12.462 78.975 1.00 93.07 284 LEU C O 1
ATOM 4550 N N . ASN C 1 139 ? 21.061 -12.640 81.026 1.00 95.28 285 ASN C N 1
ATOM 4551 C CA . ASN C 1 139 ? 21.778 -13.869 81.365 1.00 99.09 285 ASN C CA 1
ATOM 4552 C C . ASN C 1 139 ? 20.969 -15.163 81.145 1.00 100.34 285 ASN C C 1
ATOM 4553 O O . ASN C 1 139 ? 21.331 -16.203 81.691 1.00 99.15 285 ASN C O 1
ATOM 4558 N N . ASP C 1 140 ? 19.895 -15.104 80.346 1.00 97.26 286 ASP C N 1
ATOM 4559 C CA . ASP C 1 140 ? 19.094 -16.316 80.039 1.00 98.01 286 ASP C CA 1
ATOM 4560 C C . ASP C 1 140 ? 18.613 -17.042 81.310 1.00 98.49 286 ASP C C 1
ATOM 4561 O O . ASP C 1 140 ? 18.535 -18.283 81.317 1.00 100.56 286 ASP C O 1
ATOM 4566 N N . LEU C 1 141 ? 18.273 -16.293 82.364 1.00 95.46 287 LEU C N 1
ATOM 4567 C CA . LEU C 1 141 ? 17.907 -16.903 83.663 1.00 98.07 287 LEU C CA 1
ATOM 4568 C C . LEU C 1 141 ? 16.386 -17.105 83.847 1.00 92.19 287 LEU C C 1
ATOM 4569 O O . LEU C 1 141 ? 15.944 -17.583 84.898 1.00 90.24 287 LEU C O 1
ATOM 4574 N N . ASP C 1 142 ? 15.593 -16.767 82.835 1.00 88.76 288 ASP C N 1
ATOM 4575 C CA . ASP C 1 142 ? 14.140 -16.811 82.987 1.00 88.70 288 ASP C CA 1
ATOM 4576 C C . ASP C 1 142 ? 13.603 -18.203 83.316 1.00 94.33 288 ASP C C 1
ATOM 4577 O O . ASP C 1 142 ? 12.599 -18.322 84.016 1.00 95.76 288 ASP C O 1
ATOM 4582 N N . TRP C 1 143 ? 14.278 -19.243 82.824 1.00 97.88 289 TRP C N 1
ATOM 4583 C CA . TRP C 1 143 ? 13.844 -20.640 83.018 1.00 98.31 289 TRP C CA 1
ATOM 4584 C C . TRP C 1 143 ? 13.671 -20.965 84.504 1.00 96.42 289 TRP C C 1
ATOM 4585 O O . TRP C 1 143 ? 12.733 -21.660 84.887 1.00 94.21 289 TRP C O 1
ATOM 4596 N N . ASN C 1 144 ? 14.526 -20.393 85.344 1.00 98.73 290 ASN C N 1
ATOM 4597 C CA . ASN C 1 144 ? 14.365 -20.511 86.806 1.00 101.02 290 ASN C CA 1
ATOM 4598 C C . ASN C 1 144 ? 12.950 -20.259 87.381 1.00 96.30 290 ASN C C 1
ATOM 4599 O O . ASN C 1 144 ? 12.614 -20.818 88.417 1.00 90.09 290 ASN C O 1
ATOM 4604 N N . PHE C 1 145 ? 12.153 -19.400 86.731 1.00 93.81 291 PHE C N 1
ATOM 4605 C CA . PHE C 1 145 ? 10.824 -18.986 87.245 1.00 90.23 291 PHE C CA 1
ATOM 4606 C C . PHE C 1 145 ? 9.648 -19.790 86.696 1.00 88.12 291 PHE C C 1
ATOM 4607 O O . PHE C 1 145 ? 9.797 -20.950 86.326 1.00 94.93 291 PHE C O 1
ATOM 4615 N N . ASP C 1 192 ? 22.422 -13.260 94.087 1.00 102.82 338 ASP C N 1
ATOM 4616 C CA . ASP C 1 192 ? 21.735 -14.462 93.597 1.00 107.61 338 ASP C CA 1
ATOM 4617 C C . ASP C 1 192 ? 20.827 -14.174 92.358 1.00 104.84 338 ASP C C 1
ATOM 4618 O O . ASP C 1 192 ? 20.580 -15.063 91.547 1.00 110.79 338 ASP C O 1
ATOM 4623 N N . TYR C 1 193 ? 20.416 -12.916 92.206 1.00 97.46 339 TYR C N 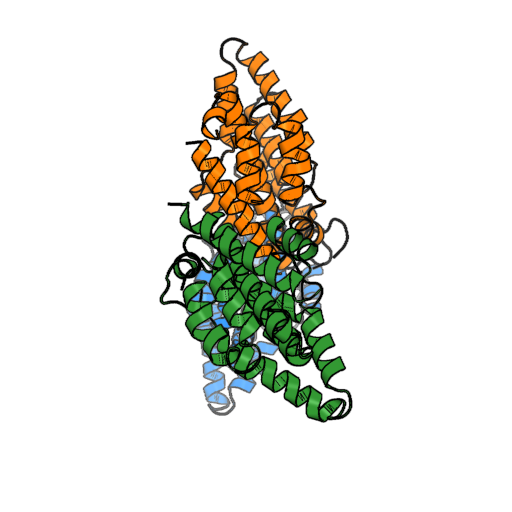1
ATOM 4624 C CA . TYR C 1 193 ? 19.448 -12.373 91.178 1.00 98.33 339 TYR C CA 1
ATOM 4625 C C . TYR C 1 193 ? 17.976 -12.805 91.220 1.00 92.26 339 TYR C C 1
ATOM 4626 O O . TYR C 1 193 ? 17.104 -11.954 91.335 1.00 87.35 339 TYR C O 1
ATOM 4635 N N . CYS C 1 194 ? 17.702 -14.098 91.101 1.00 92.86 340 CYS C N 1
ATOM 4636 C CA . CYS C 1 194 ? 16.331 -14.605 91.169 1.00 88.61 340 CYS C CA 1
ATOM 4637 C C . CYS C 1 194 ? 15.790 -14.497 92.615 1.00 85.69 340 CYS C C 1
ATOM 4638 O O . CYS C 1 194 ? 14.637 -14.134 92.845 1.00 80.82 340 CYS C O 1
ATOM 4641 N N . GLU C 1 195 ? 16.645 -14.799 93.583 1.00 89.30 341 GLU C N 1
ATOM 4642 C CA . GLU C 1 195 ? 16.309 -14.669 94.995 1.00 92.24 341 GLU C CA 1
ATOM 4643 C C . GLU C 1 195 ? 16.092 -13.202 95.317 1.00 86.86 341 GLU C C 1
ATOM 4644 O O . GLU C 1 195 ? 15.229 -12.842 96.115 1.00 82.95 341 GLU C O 1
ATOM 4650 N N . GLN C 1 196 ? 16.905 -12.358 94.698 1.00 84.75 342 GLN C N 1
ATOM 4651 C CA . GLN C 1 196 ? 16.837 -10.935 94.943 1.00 82.20 342 GLN C CA 1
ATOM 4652 C C . GLN C 1 196 ? 15.541 -10.342 94.429 1.00 75.73 342 GLN C C 1
ATOM 4653 O O . GLN C 1 196 ? 14.933 -9.516 95.105 1.00 68.49 342 GLN C O 1
ATOM 4659 N N . LEU C 1 197 ? 15.128 -10.765 93.234 1.00 72.70 343 LEU C N 1
ATOM 4660 C CA . LEU C 1 197 ? 13.860 -10.332 92.669 1.00 69.19 343 LEU C CA 1
ATOM 4661 C C . LEU C 1 197 ? 12.712 -10.705 93.605 1.00 66.52 343 LEU C C 1
ATOM 4662 O O . LEU C 1 197 ? 11.842 -9.910 93.879 1.00 57.41 343 LEU C O 1
ATOM 4667 N N . ASP C 1 198 ? 12.739 -11.941 94.088 1.00 72.83 344 ASP C N 1
ATOM 4668 C CA . ASP C 1 198 ? 11.739 -12.439 95.051 1.00 76.67 344 ASP C CA 1
ATOM 4669 C C . ASP C 1 198 ? 11.620 -11.537 96.283 1.00 71.45 344 ASP C C 1
ATOM 4670 O O . ASP C 1 198 ? 10.531 -11.159 96.681 1.00 64.28 344 ASP C O 1
ATOM 4675 N N . LEU C 1 199 ? 12.753 -11.211 96.888 1.00 74.35 345 LEU C N 1
ATOM 4676 C CA . LEU C 1 199 ? 12.743 -10.393 98.099 1.00 76.52 345 LEU C CA 1
ATOM 4677 C C . LEU C 1 199 ? 12.247 -8.948 97.819 1.00 72.07 345 LEU C C 1
ATOM 4678 O O . LEU C 1 199 ? 11.549 -8.366 98.655 1.00 66.69 345 LEU C O 1
ATOM 4683 N N . TYR C 1 200 ? 12.554 -8.383 96.645 1.00 69.30 346 TYR C N 1
ATOM 4684 C CA . TYR C 1 200 ? 12.019 -7.054 96.303 1.00 64.63 346 TYR C CA 1
ATOM 4685 C C . TYR C 1 200 ? 10.528 -7.104 96.104 1.00 65.16 346 TYR C C 1
ATOM 4686 O O . TYR C 1 200 ? 9.823 -6.148 96.426 1.00 67.33 346 TYR C O 1
ATOM 4695 N N . LEU C 1 201 ? 10.034 -8.200 95.553 1.00 64.85 347 LEU C N 1
ATOM 4696 C CA . LEU C 1 201 ? 8.594 -8.342 95.427 1.00 64.50 347 LEU C CA 1
ATOM 4697 C C . LEU C 1 201 ? 7.920 -8.395 96.826 1.00 63.82 347 LEU C C 1
ATOM 4698 O O . LEU C 1 201 ? 6.877 -7.788 97.038 1.00 55.88 347 LEU C O 1
ATOM 4703 N N . ASP C 1 202 ? 8.560 -9.047 97.795 1.00 69.51 348 ASP C N 1
ATOM 4704 C CA . ASP C 1 202 ? 8.072 -9.010 99.180 1.00 76.24 348 ASP C CA 1
ATOM 4705 C C . ASP C 1 202 ? 8.001 -7.566 99.681 1.00 75.12 348 ASP C C 1
ATOM 4706 O O . ASP C 1 202 ? 6.987 -7.136 100.233 1.00 71.02 348 ASP C O 1
ATOM 4711 N N . ARG C 1 203 ? 9.073 -6.810 99.489 1.00 74.41 349 ARG C N 1
ATOM 4712 C CA . ARG C 1 203 ? 9.065 -5.425 99.955 1.00 75.27 349 ARG C CA 1
ATOM 4713 C C . ARG C 1 203 ? 7.990 -4.583 99.250 1.00 69.34 349 ARG C C 1
ATOM 4714 O O . ARG C 1 203 ? 7.348 -3.745 99.877 1.00 63.64 349 ARG C O 1
ATOM 4722 N N . ALA C 1 204 ? 7.750 -4.848 97.971 1.00 66.49 350 ALA C N 1
ATOM 4723 C CA . ALA C 1 204 ? 6.711 -4.130 97.252 1.00 64.58 350 ALA C CA 1
ATOM 4724 C C . ALA C 1 204 ? 5.340 -4.349 97.905 1.00 65.93 350 ALA C C 1
ATOM 4725 O O . ALA C 1 204 ? 4.648 -3.397 98.211 1.00 63.17 350 ALA C O 1
ATOM 4727 N N . CYS C 1 205 ? 4.951 -5.593 98.153 1.00 68.79 351 CYS C N 1
ATOM 4728 C CA . CYS C 1 205 ? 3.660 -5.825 98.811 1.00 72.84 351 CYS C CA 1
ATOM 4729 C C . CYS C 1 205 ? 3.606 -5.327 100.246 1.00 74.10 351 CYS C C 1
ATOM 4730 O O . CYS C 1 205 ? 2.572 -4.857 100.665 1.00 73.16 351 CYS C O 1
ATOM 4733 N N . ILE C 1 206 ? 4.683 -5.520 101.009 1.00 73.67 352 ILE C N 1
ATOM 4734 C CA . ILE C 1 206 ? 4.751 -5.031 102.387 1.00 73.71 352 ILE C CA 1
ATOM 4735 C C . ILE C 1 206 ? 4.506 -3.536 102.405 1.00 70.27 352 ILE C C 1
ATOM 4736 O O . ILE C 1 206 ? 3.719 -3.045 103.188 1.00 67.99 352 ILE C O 1
ATOM 4741 N N . LEU C 1 207 ? 5.156 -2.815 101.513 1.00 68.87 353 LEU C N 1
ATOM 4742 C CA . LEU C 1 207 ? 4.935 -1.388 101.458 1.00 67.99 353 LEU C CA 1
ATOM 4743 C C . LEU C 1 207 ? 3.479 -1.100 101.130 1.00 66.06 353 LEU C C 1
ATOM 4744 O O . LEU C 1 207 ? 2.867 -0.224 101.726 1.00 63.44 353 LEU C O 1
ATOM 4749 N N . ASP C 1 208 ? 2.952 -1.832 100.158 1.00 69.30 354 ASP C N 1
ATOM 4750 C CA . ASP C 1 208 ? 1.566 -1.717 99.739 1.00 74.75 354 ASP C CA 1
ATOM 4751 C C . ASP C 1 208 ? 0.621 -1.926 100.913 1.00 75.48 354 ASP C C 1
ATOM 4752 O O . ASP C 1 208 ? -0.281 -1.126 101.124 1.00 77.42 354 ASP C O 1
ATOM 4757 N N . ILE C 1 209 ? 0.865 -2.973 101.691 1.00 82.08 355 ILE C N 1
ATOM 4758 C CA . ILE C 1 209 ? 0.040 -3.285 102.863 1.00 92.70 355 ILE C CA 1
ATOM 4759 C C . ILE C 1 209 ? 0.101 -2.149 103.902 1.00 95.18 355 ILE C C 1
ATOM 4760 O O . ILE C 1 209 ? -0.941 -1.724 104.416 1.00 102.17 355 ILE C O 1
ATOM 4765 N N . LEU C 1 210 ? 1.312 -1.668 104.205 1.00 94.23 356 LEU C N 1
ATOM 4766 C CA . LEU C 1 210 ? 1.487 -0.569 105.170 1.00 95.46 356 LEU C CA 1
ATOM 4767 C C . LEU C 1 210 ? 0.697 0.697 104.749 1.00 94.25 356 LEU C C 1
ATOM 4768 O O . LEU C 1 210 ? 0.035 1.332 105.572 1.00 94.13 356 LEU C O 1
ATOM 4773 N N . LEU C 1 211 ? 0.748 1.034 103.462 1.00 93.89 357 LEU C N 1
ATOM 4774 C CA . LEU C 1 211 ? 0.084 2.225 102.910 1.00 95.29 357 LEU C CA 1
ATOM 4775 C C . LEU C 1 211 ? -1.432 2.062 102.863 1.00 96.03 357 LEU C C 1
ATOM 4776 O O . LEU C 1 211 ? -2.184 3.027 103.013 1.00 86.98 357 LEU C O 1
ATOM 4781 N N . SER C 1 212 ? -1.869 0.835 102.623 1.00 95.32 358 SER C N 1
ATOM 4782 C CA . SER C 1 212 ? -3.271 0.517 102.644 1.00 102.21 358 SER C CA 1
ATOM 4783 C C . SER C 1 212 ? -3.858 0.573 104.062 1.00 105.52 358 SER C C 1
ATOM 4784 O O . SER C 1 212 ? -4.985 1.001 104.236 1.00 105.37 358 SER C O 1
ATOM 4787 N N . SER C 1 213 ? -3.092 0.169 105.073 1.00 108.67 359 SER C N 1
ATOM 4788 C CA . SER C 1 213 ? -3.575 0.228 106.475 1.00 109.56 359 SER C CA 1
ATOM 4789 C C . SER C 1 213 ? -3.368 1.542 107.229 1.00 108.92 359 SER C C 1
ATOM 4790 O O . SER C 1 213 ? -3.222 1.525 108.450 1.00 114.49 359 SER C O 1
ATOM 4793 N N . GLU C 1 214 ? -3.368 2.668 106.517 1.00 106.94 360 GLU C N 1
ATOM 4794 C CA . GLU C 1 214 ? -3.427 3.997 107.153 1.00 102.17 360 GLU C CA 1
ATOM 4795 C C . GLU C 1 214 ? -4.676 4.719 106.649 1.00 105.03 360 GLU C C 1
ATOM 4796 O O . GLU C 1 214 ? -5.263 4.308 105.650 1.00 101.20 360 GLU C O 1
ATOM 4802 N N . THR C 1 215 ? -5.065 5.810 107.304 1.00 110.33 361 THR C N 1
ATOM 4803 C CA . THR C 1 215 ? -6.352 6.433 107.008 1.00 113.59 361 THR C CA 1
ATOM 4804 C C . THR C 1 215 ? -6.345 7.926 107.307 1.00 110.78 361 THR C C 1
ATOM 4805 O O . THR C 1 215 ? -7.033 8.689 106.636 1.00 107.52 361 THR C O 1
ATOM 4809 N N . GLY C 1 226 ? 1.011 19.193 91.547 1.00 91.69 372 GLY C N 1
ATOM 4810 C CA . GLY C 1 226 ? 1.523 17.830 91.762 1.00 90.69 372 GLY C CA 1
ATOM 4811 C C . GLY C 1 226 ? 2.378 17.681 93.041 1.00 90.99 372 GLY C C 1
ATOM 4812 O O . GLY C 1 226 ? 3.573 17.294 93.026 1.00 88.45 372 GLY C O 1
ATOM 4813 N N . THR C 1 227 ? 1.727 17.984 94.166 1.00 87.62 373 THR C N 1
ATOM 4814 C CA . THR C 1 227 ? 2.307 17.857 95.507 1.00 78.85 373 THR C CA 1
ATOM 4815 C C . THR C 1 227 ? 2.621 16.387 95.861 1.00 76.90 373 THR C C 1
ATOM 4816 O O . THR C 1 227 ? 2.047 15.438 95.321 1.00 75.56 373 THR C O 1
ATOM 4820 N N . ILE C 1 228 ? 3.536 16.216 96.802 1.00 74.32 374 ILE C N 1
ATOM 4821 C CA . ILE C 1 228 ? 3.996 14.888 97.183 1.00 69.22 374 ILE C CA 1
ATOM 4822 C C . ILE C 1 228 ? 2.902 13.987 97.768 1.00 69.51 374 ILE C C 1
ATOM 4823 O O . ILE C 1 228 ? 2.998 12.767 97.675 1.00 68.62 374 ILE C O 1
ATOM 4828 N N . GLN C 1 229 ? 1.887 14.584 98.388 1.00 72.51 375 GLN C N 1
ATOM 4829 C CA . GLN C 1 229 ? 0.734 13.828 98.887 1.00 71.84 375 GLN C CA 1
ATOM 4830 C C . GLN C 1 229 ? -0.053 13.147 97.771 1.00 68.00 375 GLN C C 1
ATOM 4831 O O . GLN C 1 229 ? -0.568 12.071 97.975 1.00 62.71 375 GLN C O 1
ATOM 4837 N N . GLU C 1 230 ? -0.153 13.785 96.605 1.00 72.84 376 GLU C N 1
ATOM 4838 C CA . GLU C 1 230 ? -0.826 13.183 95.431 1.00 78.31 376 GLU C CA 1
ATOM 4839 C C . GLU C 1 230 ? -0.002 12.006 94.892 1.00 69.99 376 GLU C C 1
ATOM 4840 O O . GLU C 1 230 ? -0.557 10.971 94.540 1.00 60.55 376 GLU C O 1
ATOM 4846 N N . HIS C 1 231 ? 1.318 12.154 94.863 1.00 64.88 377 HIS C N 1
ATOM 4847 C CA . HIS C 1 231 ? 2.164 11.068 94.378 1.00 64.29 377 HIS C CA 1
ATOM 4848 C C . HIS C 1 231 ? 2.056 9.888 95.308 1.00 63.57 377 HIS C C 1
ATOM 4849 O O . HIS C 1 231 ? 1.921 8.753 94.858 1.00 57.51 377 HIS C O 1
ATOM 4856 N N . LYS C 1 232 ? 2.043 10.171 96.607 1.00 61.93 378 LYS C N 1
ATOM 4857 C CA . LYS C 1 232 ? 1.801 9.137 97.593 1.00 61.35 378 LYS C CA 1
ATOM 4858 C C . LYS C 1 232 ? 0.463 8.426 97.361 1.00 63.91 378 LYS C C 1
ATOM 4859 O O . LYS C 1 232 ? 0.406 7.200 97.368 1.00 57.87 378 LYS C O 1
ATOM 4865 N N . LYS C 1 233 ? -0.608 9.196 97.157 1.00 70.43 379 LYS C N 1
ATOM 4866 C CA . LYS C 1 233 ? -1.931 8.610 96.948 1.00 74.82 379 LYS C CA 1
ATOM 4867 C C . LYS C 1 233 ? -2.003 7.779 95.644 1.00 72.13 379 LYS C C 1
ATOM 4868 O O . LYS C 1 233 ? -2.664 6.746 95.624 1.00 67.05 379 LYS C O 1
ATOM 4874 N N . ASN C 1 234 ? -1.259 8.177 94.607 1.00 66.26 380 ASN C N 1
ATOM 4875 C CA . ASN C 1 234 ? -1.190 7.385 93.372 1.00 64.63 380 ASN C CA 1
ATOM 4876 C C . ASN C 1 234 ? -0.677 5.965 93.549 1.00 60.76 380 ASN C C 1
ATOM 4877 O O . ASN C 1 234 ? -0.969 5.116 92.729 1.00 55.43 380 ASN C O 1
ATOM 4882 N N . ILE C 1 235 ? 0.087 5.719 94.612 1.00 60.73 381 ILE C N 1
ATOM 4883 C CA . ILE C 1 235 ? 0.672 4.409 94.872 1.00 58.18 381 ILE C CA 1
ATOM 4884 C C . ILE C 1 235 ? -0.402 3.354 95.077 1.00 58.26 381 ILE C C 1
ATOM 4885 O O . ILE C 1 235 ? -0.150 2.171 94.837 1.00 54.86 381 ILE C O 1
ATOM 4890 N N . LEU C 1 236 ? -1.580 3.791 95.535 1.00 60.80 382 LEU C N 1
ATOM 4891 C CA . LEU C 1 236 ? -2.715 2.909 95.837 1.00 63.50 382 LEU C CA 1
ATOM 4892 C C . LEU C 1 236 ? -3.826 2.973 94.787 1.00 67.19 382 LEU C C 1
ATOM 4893 O O . LEU C 1 236 ? -4.871 2.386 94.974 1.00 64.82 382 LEU C O 1
ATOM 4898 N N . ASP C 1 237 ? -3.594 3.688 93.691 1.00 70.70 383 ASP C N 1
ATOM 4899 C CA . ASP C 1 237 ? -4.560 3.802 92.613 1.00 74.80 383 ASP C CA 1
ATOM 4900 C C . ASP C 1 237 ? -4.128 2.849 91.487 1.00 72.32 383 ASP C C 1
ATOM 4901 O O . ASP C 1 237 ? -3.099 3.044 90.853 1.00 64.59 383 ASP C O 1
ATOM 4906 N N . LYS C 1 238 ? -4.936 1.822 91.261 1.00 74.84 384 LYS C N 1
ATOM 4907 C CA . LYS C 1 238 ? -4.648 0.766 90.296 1.00 78.36 384 LYS C CA 1
ATOM 4908 C C . LYS C 1 238 ? -4.546 1.234 88.851 1.00 76.02 384 LYS C C 1
ATOM 4909 O O . LYS C 1 238 ? -3.959 0.532 88.038 1.00 63.33 384 LYS C O 1
ATOM 4915 N N . SER C 1 239 ? -5.096 2.412 88.549 1.00 77.71 385 SER C N 1
ATOM 4916 C CA . SER C 1 239 ? -5.051 2.977 87.204 1.00 77.65 385 SER C CA 1
ATOM 4917 C C . SER C 1 239 ? -3.714 3.676 86.929 1.00 74.77 385 SER C C 1
ATOM 4918 O O . SER C 1 239 ? -3.459 4.071 85.802 1.00 74.03 385 SER C O 1
ATOM 4921 N N . LYS C 1 240 ? -2.872 3.824 87.950 1.00 72.97 386 LYS C N 1
ATOM 4922 C CA . LYS C 1 240 ? -1.631 4.593 87.826 1.00 72.93 386 LYS C CA 1
ATOM 4923 C C . LYS C 1 240 ? -0.438 3.706 87.877 1.00 66.06 386 LYS C C 1
ATOM 4924 O O . LYS C 1 240 ? -0.407 2.676 88.581 1.00 65.37 386 LYS C O 1
ATOM 4930 N N . GLU C 1 241 ? 0.566 4.148 87.141 1.00 63.40 387 GLU C N 1
ATOM 4931 C CA . GLU C 1 241 ? 1.833 3.448 87.036 1.00 62.14 387 GLU C CA 1
ATOM 4932 C C . GLU C 1 241 ? 2.553 3.356 88.387 1.00 58.34 387 GLU C C 1
ATOM 4933 O O . GLU C 1 241 ? 3.338 2.439 88.624 1.00 57.42 387 GLU C O 1
ATOM 4939 N N . ALA C 1 242 ? 2.268 4.304 89.274 1.00 55.46 388 ALA C N 1
ATOM 4940 C CA . ALA C 1 242 ? 2.839 4.305 90.626 1.00 51.46 388 ALA C CA 1
ATOM 4941 C C . ALA C 1 242 ? 2.368 3.129 91.503 1.00 50.24 388 ALA C C 1
ATOM 4942 O O . ALA C 1 242 ? 3.029 2.792 92.458 1.00 44.75 388 ALA C O 1
ATOM 4944 N N . SER C 1 243 ? 1.224 2.520 91.183 1.00 49.75 389 SER C N 1
ATOM 4945 C CA . SER C 1 243 ? 0.746 1.356 91.931 1.00 46.97 389 SER C CA 1
ATOM 4946 C C . SER C 1 243 ? 1.438 0.109 91.412 1.00 47.49 389 SER C C 1
ATOM 4947 O O . SER C 1 243 ? 1.953 0.119 90.290 1.00 44.41 389 SER C O 1
ATOM 4950 N N . LEU C 1 244 ? 1.416 -0.958 92.207 1.00 46.40 390 LEU C N 1
ATOM 4951 C CA . LEU C 1 244 ? 1.908 -2.259 91.741 1.00 50.65 390 LEU C CA 1
ATOM 4952 C C . LEU C 1 244 ? 1.146 -2.749 90.508 1.00 48.78 390 LEU C C 1
ATOM 4953 O O . LEU C 1 244 ? 1.759 -3.210 89.544 1.00 45.63 390 LEU C O 1
ATOM 4958 N N . VAL C 1 245 ? -0.187 -2.693 90.563 1.00 47.41 391 VAL C N 1
ATOM 4959 C CA . VAL C 1 245 ? -0.995 -3.172 89.454 1.00 47.31 391 VAL C CA 1
ATOM 4960 C C . VAL C 1 245 ? -0.652 -2.357 88.200 1.00 45.51 391 VAL C C 1
ATOM 4961 O O . VAL C 1 245 ? -0.480 -2.934 87.136 1.00 42.33 391 VAL C O 1
ATOM 4965 N N . GLY C 1 246 ? -0.536 -1.026 88.327 1.00 45.54 392 GLY C N 1
ATOM 4966 C CA . GLY C 1 246 ? -0.205 -0.179 87.166 1.00 46.45 392 GLY C CA 1
ATOM 4967 C C . GLY C 1 246 ? 1.197 -0.472 86.628 1.00 44.91 392 GLY C C 1
ATOM 4968 O O . GLY C 1 246 ? 1.421 -0.494 85.424 1.00 43.54 392 GLY C O 1
ATOM 4969 N N . PHE C 1 247 ? 2.124 -0.716 87.537 1.00 41.82 393 PHE C N 1
ATOM 4970 C CA . PHE C 1 247 ? 3.478 -1.008 87.189 1.00 41.80 393 PHE C CA 1
ATOM 4971 C C . PHE C 1 247 ? 3.506 -2.327 86.444 1.00 42.56 393 PHE C C 1
ATOM 4972 O O . PHE C 1 247 ? 4.149 -2.437 85.426 1.00 44.59 393 PHE C O 1
ATOM 4980 N N . ILE C 1 248 ? 2.773 -3.310 86.905 1.00 42.52 394 ILE C N 1
ATOM 4981 C CA . ILE C 1 248 ? 2.609 -4.516 86.104 1.00 45.75 394 ILE C CA 1
ATOM 4982 C C . ILE C 1 248 ? 1.975 -4.267 84.705 1.00 45.43 394 ILE C C 1
ATOM 4983 O O . ILE C 1 248 ? 2.481 -4.769 83.704 1.00 41.44 394 ILE C O 1
ATOM 4988 N N . ASN C 1 249 ? 0.859 -3.544 84.644 1.00 46.28 395 ASN C N 1
ATOM 4989 C CA . ASN C 1 249 ? 0.122 -3.432 83.394 1.00 50.56 395 ASN C CA 1
ATOM 4990 C C . ASN C 1 249 ? 0.770 -2.490 82.360 1.00 53.34 395 ASN C C 1
ATOM 4991 O O . ASN C 1 249 ? 0.660 -2.726 81.159 1.00 58.27 395 ASN C O 1
ATOM 4996 N N . TYR C 1 250 ? 1.411 -1.428 82.823 1.00 55.05 396 TYR C N 1
ATOM 4997 C CA . TYR C 1 250 ? 1.999 -0.430 81.933 1.00 59.86 396 TYR C CA 1
ATOM 4998 C C . TYR C 1 250 ? 3.510 -0.528 81.803 1.00 55.88 396 TYR C C 1
ATOM 4999 O O . TYR C 1 250 ? 4.052 0.072 80.899 1.00 57.01 396 TYR C O 1
ATOM 5008 N N . VAL C 1 251 ? 4.209 -1.284 82.651 1.00 53.69 397 VAL C N 1
ATOM 5009 C CA . VAL C 1 251 ? 5.657 -1.437 82.393 1.00 52.26 397 VAL C CA 1
ATOM 5010 C C . VAL C 1 251 ? 6.173 -2.886 82.311 1.00 47.68 397 VAL C C 1
ATOM 5011 O O . VAL C 1 251 ? 6.804 -3.254 81.330 1.00 47.50 397 VAL C O 1
ATOM 5015 N N . LEU C 1 252 ? 5.810 -3.720 83.256 1.00 46.26 398 LEU C N 1
ATOM 5016 C CA . LEU C 1 252 ? 6.285 -5.099 83.245 1.00 49.15 398 LEU C CA 1
ATOM 5017 C C . LEU C 1 252 ? 5.746 -5.934 82.093 1.00 46.08 398 LEU C C 1
ATOM 5018 O O . LEU C 1 252 ? 6.516 -6.557 81.384 1.00 46.19 398 LEU C O 1
ATOM 5023 N N . ILE C 1 253 ? 4.433 -5.934 81.896 1.00 46.19 399 ILE C N 1
ATOM 5024 C CA . ILE C 1 253 ? 3.856 -6.718 80.837 1.00 46.00 399 ILE C CA 1
ATOM 5025 C C . ILE C 1 253 ? 4.318 -6.178 79.465 1.00 47.25 399 ILE C C 1
ATOM 5026 O O . ILE C 1 253 ? 4.793 -6.959 78.615 1.00 49.68 399 ILE C O 1
ATOM 5031 N N . PRO C 1 254 ? 4.156 -4.872 79.212 1.00 48.08 400 PRO C N 1
ATOM 5032 C CA . PRO C 1 254 ? 4.516 -4.418 77.839 1.00 51.78 400 PRO C CA 1
ATOM 5033 C C . PRO C 1 254 ? 6.011 -4.547 77.481 1.00 52.93 400 PRO C C 1
ATOM 5034 O O . PRO C 1 254 ? 6.327 -4.860 76.356 1.00 47.59 400 PRO C O 1
ATOM 5038 N N . TYR C 1 255 ? 6.914 -4.313 78.432 1.00 54.46 401 TYR C N 1
ATOM 5039 C CA . TYR C 1 255 ? 8.339 -4.277 78.108 1.00 57.97 401 TYR C CA 1
ATOM 5040 C C . TYR C 1 255 ? 9.082 -5.527 78.512 1.00 57.35 401 TYR C C 1
ATOM 5041 O O . TYR C 1 255 ? 10.212 -5.737 78.073 1.00 60.34 401 TYR C O 1
ATOM 5050 N N . PHE C 1 256 ? 8.474 -6.376 79.328 1.00 52.57 402 PHE C N 1
ATOM 5051 C CA . PHE C 1 256 ? 9.219 -7.550 79.757 1.00 55.43 402 PHE C CA 1
ATOM 5052 C C . PHE C 1 256 ? 8.572 -8.907 79.531 1.00 56.93 402 PHE C C 1
ATOM 5053 O O . PHE C 1 256 ? 9.250 -9.909 79.664 1.00 59.57 402 PHE C O 1
ATOM 5061 N N . ASN C 1 257 ? 7.302 -8.943 79.143 1.00 58.87 403 ASN C N 1
ATOM 5062 C CA . ASN C 1 257 ? 6.597 -10.222 78.959 1.00 62.45 403 ASN C CA 1
ATOM 5063 C C . ASN C 1 257 ? 7.094 -11.124 77.823 1.00 65.12 403 ASN C C 1
ATOM 5064 O O . ASN C 1 257 ? 6.965 -12.340 77.915 1.00 66.83 403 ASN C O 1
ATOM 5069 N N . LYS C 1 258 ? 7.698 -10.566 76.780 1.00 65.15 404 LYS C N 1
ATOM 5070 C CA . LYS C 1 258 ? 8.148 -11.417 75.677 1.00 71.42 404 LYS C CA 1
ATOM 5071 C C . LYS C 1 258 ? 9.535 -12.027 75.938 1.00 71.60 404 LYS C C 1
ATOM 5072 O O . LYS C 1 258 ? 9.766 -13.182 75.592 1.00 75.01 404 LYS C O 1
ATOM 5078 N N . LYS C 1 259 ? 10.420 -11.219 76.530 1.00 69.12 405 LYS C N 1
ATOM 5079 C CA . LYS C 1 259 ? 11.794 -11.560 76.980 1.00 72.36 405 LYS C CA 1
ATOM 5080 C C . LYS C 1 259 ? 11.956 -12.513 78.167 1.00 73.35 405 LYS C C 1
ATOM 5081 O O . LYS C 1 259 ? 12.731 -13.442 78.095 1.00 75.36 405 LYS C O 1
ATOM 5087 N N . VAL C 1 260 ? 11.280 -12.210 79.271 1.00 73.49 406 VAL C N 1
ATOM 5088 C CA . VAL C 1 260 ? 11.366 -12.948 80.567 1.00 73.50 406 VAL C CA 1
ATOM 5089 C C . VAL C 1 260 ? 9.926 -13.313 81.020 1.00 69.40 406 VAL C C 1
ATOM 5090 O O . VAL C 1 260 ? 9.539 -12.967 82.132 1.00 68.89 406 VAL C O 1
ATOM 5094 N N . PRO C 1 261 ? 9.131 -14.019 80.169 1.00 66.47 407 PRO C N 1
ATOM 5095 C CA . PRO C 1 261 ? 7.712 -14.282 80.523 1.00 65.87 407 PRO C CA 1
ATOM 5096 C C . PRO C 1 261 ? 7.473 -15.063 81.799 1.00 66.23 407 PRO C C 1
ATOM 5097 O O . PRO C 1 261 ? 6.406 -14.922 82.419 1.00 63.44 407 PRO C O 1
ATOM 5101 N N . HIS C 1 262 ? 8.430 -15.915 82.168 1.00 71.31 408 HIS C N 1
ATOM 5102 C CA . HIS C 1 262 ? 8.285 -16.725 83.376 1.00 74.97 408 HIS C CA 1
ATOM 5103 C C . HIS C 1 262 ? 8.506 -15.828 84.605 1.00 70.69 408 HIS C C 1
ATOM 5104 O O . HIS C 1 262 ? 7.763 -15.917 85.581 1.00 68.97 408 HIS C O 1
ATOM 5111 N N . ALA C 1 263 ? 9.471 -14.915 84.534 1.00 69.90 409 ALA C N 1
ATOM 5112 C CA . ALA C 1 263 ? 9.666 -13.936 85.625 1.00 68.85 409 ALA C CA 1
ATOM 5113 C C . ALA C 1 263 ? 8.452 -13.039 85.796 1.00 65.37 409 ALA C C 1
ATOM 5114 O O . ALA C 1 263 ? 8.072 -12.720 86.926 1.00 58.41 409 ALA C O 1
ATOM 5116 N N . VAL C 1 264 ? 7.853 -12.613 84.680 1.00 61.17 410 VAL C N 1
ATOM 5117 C CA . VAL C 1 264 ? 6.690 -11.758 84.760 1.00 58.04 410 VAL C CA 1
ATOM 5118 C C . VAL C 1 264 ? 5.533 -12.469 85.414 1.00 57.72 410 VAL C C 1
ATOM 5119 O O . VAL C 1 264 ? 4.884 -11.896 86.282 1.00 56.79 410 VAL C O 1
ATOM 5123 N N . GLU C 1 265 ? 5.303 -13.713 85.018 1.00 60.09 411 GLU C N 1
ATOM 5124 C CA . GLU C 1 265 ? 4.220 -14.547 85.585 1.00 68.68 411 GLU C CA 1
ATOM 5125 C C . GLU C 1 265 ? 4.449 -14.733 87.098 1.00 64.33 411 GLU C C 1
ATOM 5126 O O . GLU C 1 265 ? 3.534 -14.591 87.902 1.00 58.73 411 GLU C O 1
ATOM 5132 N N . PHE C 1 266 ? 5.698 -14.986 87.467 1.00 61.70 412 PHE C N 1
ATOM 5133 C CA . PHE C 1 266 ? 6.054 -15.151 88.850 1.00 66.16 412 PHE C CA 1
ATOM 5134 C C . PHE C 1 266 ? 5.760 -13.851 89.648 1.00 64.51 412 PHE C C 1
ATOM 5135 O O . PHE C 1 266 ? 5.223 -13.895 90.763 1.00 64.35 412 PHE C O 1
ATOM 5143 N N . ILE C 1 267 ? 6.094 -12.706 89.062 1.00 56.91 413 ILE C N 1
ATOM 5144 C CA . ILE C 1 267 ? 5.759 -11.415 89.664 1.00 58.28 413 ILE C CA 1
ATOM 5145 C C . ILE C 1 267 ? 4.252 -11.251 89.871 1.00 57.86 413 ILE C C 1
ATOM 5146 O O . ILE C 1 267 ? 3.826 -10.786 90.928 1.00 54.49 413 ILE C O 1
ATOM 5151 N N . ILE C 1 268 ? 3.450 -11.657 88.889 1.00 58.21 414 ILE C N 1
ATOM 5152 C CA . ILE C 1 268 ? 2.017 -11.486 89.007 1.00 63.22 414 ILE C CA 1
ATOM 5153 C C . ILE C 1 268 ? 1.486 -12.323 90.175 1.00 73.78 414 ILE C C 1
ATOM 5154 O O . ILE C 1 268 ? 0.668 -11.855 90.963 1.00 78.56 414 ILE C O 1
ATOM 5159 N N . GLN C 1 269 ? 1.963 -13.558 90.292 1.00 84.38 415 GLN C N 1
ATOM 5160 C CA . GLN C 1 269 ? 1.524 -14.449 91.372 1.00 90.82 415 GLN C CA 1
ATOM 5161 C C . GLN C 1 269 ? 1.954 -13.868 92.715 1.00 87.61 415 GLN C C 1
ATOM 5162 O O . GLN C 1 269 ? 1.169 -13.780 93.641 1.00 92.02 415 GLN C O 1
ATOM 5168 N N . LYS C 1 270 ? 3.205 -13.459 92.809 1.00 84.47 416 LYS C N 1
ATOM 5169 C CA . LYS C 1 270 ? 3.726 -12.895 94.041 1.00 91.81 416 LYS C CA 1
ATOM 5170 C C . LYS C 1 270 ? 2.934 -11.703 94.569 1.00 95.34 416 LYS C C 1
ATOM 5171 O O . LYS C 1 270 ? 2.698 -11.594 95.764 1.00 89.58 416 LYS C O 1
ATOM 5177 N N . LEU C 1 271 ? 2.561 -10.799 93.671 1.00 103.62 417 LEU C N 1
ATOM 5178 C CA . LEU C 1 271 ? 1.994 -9.492 94.073 1.00 108.59 417 LEU C CA 1
ATOM 5179 C C . LEU C 1 271 ? 0.507 -9.516 94.483 1.00 117.23 417 LEU C C 1
ATOM 5180 O O . LEU C 1 271 ? -0.117 -8.461 94.578 1.00 115.19 417 LEU C O 1
ATOM 5185 N N . LYS C 1 272 ? -0.024 -10.702 94.809 1.00 119.90 418 LYS C N 1
ATOM 5186 C CA . LYS C 1 272 ? -1.377 -10.835 95.374 1.00 122.06 418 LYS C CA 1
ATOM 5187 C C . LYS C 1 272 ? -1.328 -11.255 96.843 1.00 120.76 418 LYS C C 1
ATOM 5188 O O . LYS C 1 272 ? -1.102 -12.424 97.159 1.00 118.60 418 LYS C O 1
#

B-factor: mean 49.43, std 29.39, range [2.0, 181.16]

Sequence (632 aa):
YSDPKEYIESKYYDALFSIHTPLAYFVKSNLVRLKNTCRTKYGSDSYKIAYQAMLQKFLLSIVQFKDRHDNRLLLEPFSSPIADEKRKNCLTKFVIQDENKNSSTIADLCVVLKSREIKLQILLLLEIIGLNDLDWNFRDFDYCEQLDLYLDRACILDILLSSETGTIQEHKKNILDKSKEASLVGFINYVLIPYFNKKVPHAVEFIIQKLKGPSYSDPKEYIESKYYDALFSIHTPLAYFVKSNLVRLKNTCRTKYGSDSYKIAYQAMLQKFLLSIVQFKDRHDNRLLLEPFSSPIADEKRKNCLTKFVIQDENKNSSTIADLCVVLKSREIKLQILLLLEIIGLNDLDWNFRDYCEQLDLYLDRACILDILLSSESNGTIQEHKKNILDKSKEASLVGFINYVLIPYFNKKVPHAVEFIIQKLKGKEYIESKYYDALFSIHTPLAYFVKSNLVRLKNTCRTKYGSDSYKIAYQAMLQKFLLSIVQFKDRHDNRLLLEPFSSPIADEKRKNCLTKFVIQDENKNSSTIADLCVVLKSREIKLQILLLLEIIGLNDLDWNFDYCEQLDLYLDRACILDILLSSETGTIQEHKKNILDKSKEASLVGFINYVLIPYFNKKVPHAVEFIIQKLK

Secondary structure (DSSP, 8-state):
--SHHHHHHHHHHHHHH-TTS-HHHIIIIIIHHHHHHHHHHH-TTTHHHHHHHHHHTT---HHHHHHHHHTTGGGSPPSSHHHHHHHHHHHIIIIIS-TT--TTHHHHHHHHHHHHHHHHHHHHHHHHHHHTT-GGGGS---HHHHHHHHHHHHHHHHHHHHT---HHHHHHHHTT-TTSTTSHHHHIIIIIHHHHSSSSHHHHHHHHHHHS---/--SHHHHHHHHHHHHHHSSSS-HHIIIIIIIHHHHHHHHHHHHHHHHHHHHHHHHHTT---HHHHHHHHHTTGGGSPPSSHHHHHHHHHHHIIIIIT-TT--HHHHHHHHHHHHHHHHHHHHHHHHHHHHHTT-GGGG--HHHHHHHHHHHHHHHHHHHHT---S-HHHHHHHTT-TTSTTSHHHHIIIIIHHHHSSSSHHHHHHHHHHHH-/-HHHHHHHHHHHHSTTS-HHIIIIIIIHHHHHHHHTTT-TTTHHHHHHHHHHTT---HHHHHHHHHTTGGGSPPSSHHHHHHHHHHHIIIIIT-TT--HHHHHHHHHHHHHHHHHHHHHHHHHHHHHTT-GGG---HHHHHHHHHHHHHHHHHHHT----HHHHHHHTT-TTSTTSHHHHIIIIIHHHHTTTSHHHHHHHHHHT-